Protein AF-0000000070118089 (afdb_homodimer)

Nearest PDB structures (foldseek):
  9b62-assembly1_E  TM=1.740E-01  e=6.555E-02  Homo sapiens
  3trs-assembly2_D  TM=2.592E-01  e=1.812E+00  Aspergillus niger var. macrosporus
  6cd2-assembly1_C  TM=2.100E-01  e=8.783E+00  Escherichia coli
  7lhg-assembly1_C  TM=1.945E-01  e=8.783E+00  Escherichia coli
  9b62-assembly1_E  TM=1.770E-01  e=8.200E-02  Homo sapiens

pLDDT: mean 79.78, std 29.36, range [21.12, 99.0]

Sequence (398 aa):
MSRTAKTAGALGALALISIGVPAGVSFAATDRHDPQPAGPPATTQEESFLGGEPMVPQALQPPAGTVLHAVLKARGVQIYRCRRGAWQPLEPAASLTGVTMSPVRKVTAVHFRGPSWISDQDGSTVQGTDPVTRPAREAGDLPPALFRAAGNRGRGLFGAVTHIQRIDARGGAAPATACGGDQPIAVPFRAVYRFFVTRMSRTAKTAGALGALALISIGVPAGVSFAATDRHDPQPAGPPATTQEESFLGGEPMVPQALQPPAGTVLHAVLKARGVQIYRCRRGAWQPLEPAASLTGVTMSPVRKVTAVHFRGPSWISDQDGSTVQGTDPVTRPAREAGDLPPALFRAAGNRGRGLFGAVTHIQRIDARGGAAPATACGGDQPIAVPFRAVYRFFVTR

Radius of gyration: 41.34 Å; Cα contacts (8 Å, |Δi|>4): 884; chains: 2; bounding box: 122×122×137 Å

Secondary structure (DSSP, 8-state):
---------------------------------------S----HHHHHT-S-----GGGSPPTTEEEEEEEEEEEEEEEEEETTEEEEEEEEEEEEEEESSS--EEEEEEETTTEEEETTT--EEEEEEEEE---SSTTBPPPEEEEEEEEESSSTTTTEEEEEEEEEEEBPPPSS---SS--EEEEEEEEEEEEEE-/---------------------------------------S----HHHHHT-S-----GGGSPPTTEEEEEEEEEEEEEEEEEETTEEEEEEEEEEEEEEESSS--EEEEEEETTTEEEETTT--EEEEEEEEE---SSTTBPPPEEEEEEEEESSSTTTTEEEEEEEEEEEBPPPSS---SS--EEEEEEEEEEEEEE-

Organism: Actinoplanes teichomyceticus (NCBI:txid1867)

Foldseek 3Di:
DCPPPPVPDPPDPPPPPPPPPDDDPDDPDPPPPDPDPDPDPDPPCVVVVVPDPPPPDPQQDDDPQKDWFWKKKKWWWFKWWADPFFTDTDKTWIKIWTFTVVVTDTFIWIAMPLRKIATPPFGWIWGFDDKDFDDDPDQQWDTWIKTATDDTDDDPSCNQFGMKTKDDKDGHHTDPGTDDDGDMDIMIMMIMMITMGGD/DDDPDPPPCVDDPPCPPDDPPPPDPPDPDPPPPDPDPDPDPDPPCVVVVVPDPPPPDPQQDDDPQKDWFWKKKKWWWFKWWADPFFTDTDKTWIKIWTFTVVVTDIFIWIAMPLRKIATPPFGWIWGFDDKDFDDDPDQQWDTWIKTATDDTDDDPSCNQFGMKTKDDKDGHHTDPGTDDDGDMDIMIMMIMMITIGGD

Structure (mmCIF, N/CA/C/O backbone):
data_AF-0000000070118089-model_v1
#
loop_
_entity.id
_entity.type
_entity.pdbx_description
1 polymer 'Uncharacterized protein DUF3455'
#
loop_
_atom_site.group_PDB
_atom_site.id
_atom_site.type_symbol
_atom_site.label_atom_id
_atom_site.label_alt_id
_atom_site.label_comp_id
_atom_site.label_asym_id
_atom_site.label_entity_id
_atom_site.label_seq_id
_atom_site.pdbx_PDB_ins_code
_atom_site.Cartn_x
_atom_site.Cartn_y
_atom_site.Cartn_z
_atom_site.occupancy
_atom_site.B_iso_or_equiv
_atom_site.auth_seq_id
_atom_site.auth_comp_id
_atom_site.auth_asym_id
_atom_site.auth_atom_id
_atom_site.pdbx_PDB_model_num
ATOM 1 N N . MET A 1 1 ? -67.5 93.938 -16.75 1 25.02 1 MET A N 1
ATOM 2 C CA . MET A 1 1 ? -66.812 94.688 -17.781 1 25.02 1 MET A CA 1
ATOM 3 C C . MET A 1 1 ? -66.375 93.812 -18.953 1 25.02 1 MET A C 1
ATOM 5 O O . MET A 1 1 ? -66.312 92.625 -18.812 1 25.02 1 MET A O 1
ATOM 9 N N . SER A 1 2 ? -65.625 94.375 -19.875 1 26.7 2 SER A N 1
ATOM 10 C CA . SER A 1 2 ? -65.438 94.25 -21.312 1 26.7 2 SER A CA 1
ATOM 11 C C . SER A 1 2 ? -64.688 93 -21.688 1 26.7 2 SER A C 1
ATOM 13 O O . SER A 1 2 ? -63.562 92.75 -21.219 1 26.7 2 SER A O 1
ATOM 15 N N . ARG A 1 3 ? -65.438 91.875 -21.859 1 28.91 3 ARG A N 1
ATOM 16 C CA . ARG A 1 3 ? -65.188 90.438 -22.094 1 28.91 3 ARG A CA 1
ATOM 17 C C . ARG A 1 3 ? -64.5 90.25 -23.422 1 28.91 3 ARG A C 1
ATOM 19 O O . ARG A 1 3 ? -65.125 90.062 -24.469 1 28.91 3 ARG A O 1
ATOM 26 N N . THR A 1 4 ? -63.5 91.375 -23.609 1 27.98 4 THR A N 1
ATOM 27 C CA . THR A 1 4 ? -62.969 91.438 -24.969 1 27.98 4 THR A CA 1
ATOM 28 C C . THR A 1 4 ? -62.312 90.125 -25.344 1 27.98 4 THR A C 1
ATOM 30 O O . THR A 1 4 ? -61.469 89.625 -24.625 1 27.98 4 THR A O 1
ATOM 33 N N . ALA A 1 5 ? -63 89.375 -26.234 1 29.73 5 ALA A N 1
ATOM 34 C CA . ALA A 1 5 ? -62.938 88.062 -26.844 1 29.73 5 ALA A CA 1
ATOM 35 C C . ALA A 1 5 ? -61.656 87.938 -27.703 1 29.73 5 ALA A C 1
ATOM 37 O O . ALA A 1 5 ? -61.594 88.5 -28.797 1 29.73 5 ALA A O 1
ATOM 38 N N . LYS A 1 6 ? -60.406 88.312 -26.953 1 26.53 6 LYS A N 1
ATOM 39 C CA . LYS A 1 6 ? -59.25 88.562 -27.797 1 26.53 6 LYS A CA 1
ATOM 40 C C . LYS A 1 6 ? -58.906 87.312 -28.641 1 26.53 6 LYS A C 1
ATOM 42 O O . LYS A 1 6 ? -58.781 86.188 -28.094 1 26.53 6 LYS A O 1
ATOM 47 N N . THR A 1 7 ? -59.469 87.188 -29.859 1 28.5 7 THR A N 1
ATOM 48 C CA . THR A 1 7 ? -59.5 86.188 -30.875 1 28.5 7 THR A CA 1
ATOM 49 C C . THR A 1 7 ? -58.094 85.875 -31.359 1 28.5 7 THR A C 1
ATOM 51 O O . THR A 1 7 ? -57.5 86.625 -32.094 1 28.5 7 THR A O 1
ATOM 54 N N . ALA A 1 8 ? -57.094 85.75 -30.328 1 26.94 8 ALA A N 1
ATOM 55 C CA . ALA A 1 8 ? -55.688 85.812 -30.766 1 26.94 8 ALA A CA 1
ATOM 56 C C . ALA A 1 8 ? -55.438 84.75 -31.875 1 26.94 8 ALA A C 1
ATOM 58 O O . ALA A 1 8 ? -55.812 83.625 -31.766 1 26.94 8 ALA A O 1
ATOM 59 N N . GLY A 1 9 ? -55.25 85.25 -33.125 1 22.11 9 GLY A N 1
ATOM 60 C CA . GLY A 1 9 ? -55 84.75 -34.469 1 22.11 9 GLY A CA 1
ATOM 61 C C . GLY A 1 9 ? -53.844 83.812 -34.594 1 22.11 9 GLY A C 1
ATOM 62 O O . GLY A 1 9 ? -52.719 84.125 -34.188 1 22.11 9 GLY A O 1
ATOM 63 N N . ALA A 1 10 ? -54 82.438 -34.438 1 25.5 10 ALA A N 1
ATOM 64 C CA . ALA A 1 10 ? -53.125 81.25 -34.281 1 25.5 10 ALA A CA 1
ATOM 65 C C . ALA A 1 10 ? -52.344 81 -35.531 1 25.5 10 ALA A C 1
ATOM 67 O O . ALA A 1 10 ? -52.562 80.062 -36.25 1 25.5 10 ALA A O 1
ATOM 68 N N . LEU A 1 11 ? -51.875 82.188 -36.25 1 25.91 11 LEU A N 1
ATOM 69 C CA . LEU A 1 11 ? -51.469 81.812 -37.594 1 25.91 11 LEU A CA 1
ATOM 70 C C . LEU A 1 11 ? -50.344 80.75 -37.562 1 25.91 11 LEU A C 1
ATOM 72 O O . LEU A 1 11 ? -49.531 80.75 -36.625 1 25.91 11 LEU A O 1
ATOM 76 N N . GLY A 1 12 ? -50.375 79.625 -38.344 1 23.19 12 GLY A N 1
ATOM 77 C CA . GLY A 1 12 ? -49.844 78.312 -38.656 1 23.19 12 GLY A CA 1
ATOM 78 C C . GLY A 1 12 ? -48.469 78.312 -39.312 1 23.19 12 GLY A C 1
ATOM 79 O O . GLY A 1 12 ? -48.312 78.875 -40.375 1 23.19 12 GLY A O 1
ATOM 80 N N . ALA A 1 13 ? -47.375 78.625 -38.5 1 24.36 13 ALA A N 1
ATOM 81 C CA . ALA A 1 13 ? -46.031 78.875 -38.906 1 24.36 13 ALA A CA 1
ATOM 82 C C . ALA A 1 13 ? -45.438 77.75 -39.688 1 24.36 13 ALA A C 1
ATOM 84 O O . ALA A 1 13 ? -45.344 76.625 -39.156 1 24.36 13 ALA A O 1
ATOM 85 N N . LEU A 1 14 ? -45.719 77.562 -41 1 24.42 14 LEU A N 1
ATOM 86 C CA . LEU A 1 14 ? -45.312 76.438 -41.875 1 24.42 14 LEU A CA 1
ATOM 87 C C . LEU A 1 14 ? -43.781 76.312 -41.938 1 24.42 14 LEU A C 1
ATOM 89 O O . LEU A 1 14 ? -43.094 77.312 -42.312 1 24.42 14 LEU A O 1
ATOM 93 N N . ALA A 1 15 ? -43.156 75.562 -41.031 1 24.86 15 ALA A N 1
ATOM 94 C CA . ALA A 1 15 ? -41.75 75.438 -40.688 1 24.86 15 ALA A CA 1
ATOM 95 C C . ALA A 1 15 ? -41 74.812 -41.844 1 24.86 15 ALA A C 1
ATOM 97 O O . ALA A 1 15 ? -41.312 73.688 -42.281 1 24.86 15 ALA A O 1
ATOM 98 N N . LEU A 1 16 ? -40.594 75.562 -42.875 1 24.17 16 LEU A N 1
ATOM 99 C CA . LEU A 1 16 ? -39.938 75.125 -44.094 1 24.17 16 LEU A CA 1
ATOM 100 C C . LEU A 1 16 ? -38.625 74.375 -43.781 1 24.17 16 LEU A C 1
ATOM 102 O O . LEU A 1 16 ? -37.812 74.938 -43 1 24.17 16 LEU A O 1
ATOM 106 N N . ILE A 1 17 ? -38.562 73.125 -43.781 1 27.8 17 ILE A N 1
ATOM 107 C CA . ILE A 1 17 ? -37.594 72.062 -43.344 1 27.8 17 ILE A CA 1
ATOM 108 C C . ILE A 1 17 ? -36.375 72.125 -44.281 1 27.8 17 ILE A C 1
ATOM 110 O O . ILE A 1 17 ? -36.469 71.812 -45.469 1 27.8 17 ILE A O 1
ATOM 114 N N . SER A 1 18 ? -35.625 73.25 -44.344 1 24.75 18 SER A N 1
ATOM 115 C CA . SER A 1 18 ? -34.594 73.312 -45.406 1 24.75 18 SER A CA 1
ATOM 116 C C . SER A 1 18 ? -33.531 72.25 -45.156 1 24.75 18 SER A C 1
ATOM 118 O O . SER A 1 18 ? -33.188 72 -44 1 24.75 18 SER A O 1
ATOM 120 N N . ILE A 1 19 ? -33.375 71.25 -45.969 1 30.97 19 ILE A N 1
ATOM 121 C CA . ILE A 1 19 ? -32.625 70 -46.125 1 30.97 19 ILE A CA 1
ATOM 122 C C . ILE A 1 19 ? -31.125 70.375 -46.25 1 30.97 19 ILE A C 1
ATOM 124 O O . ILE A 1 19 ? -30.688 70.938 -47.25 1 30.97 19 ILE A O 1
ATOM 128 N N . GLY A 1 20 ? -30.531 71.125 -45.281 1 25.56 20 GLY A N 1
ATOM 129 C CA . GLY A 1 20 ? -29.188 71.562 -45.594 1 25.56 20 GLY A CA 1
ATOM 130 C C . GLY A 1 20 ? -28.172 70.438 -45.656 1 25.56 20 GLY A C 1
ATOM 131 O O . GLY A 1 20 ? -28.188 69.5 -44.812 1 25.56 20 GLY A O 1
ATOM 132 N N . VAL A 1 21 ? -27.688 70 -46.781 1 32.97 21 VAL A N 1
ATOM 133 C CA . VAL A 1 21 ? -26.797 68.938 -47.25 1 32.97 21 VAL A CA 1
ATOM 134 C C . VAL A 1 21 ? -25.438 69.062 -46.594 1 32.97 21 VAL A C 1
ATOM 136 O O . VAL A 1 21 ? -24.75 70.062 -46.719 1 32.97 21 VAL A O 1
ATOM 139 N N . PRO A 1 22 ? -25.203 68.5 -45.344 1 28.56 22 PRO A N 1
ATOM 140 C CA . PRO A 1 22 ? -24.016 68.688 -44.531 1 28.56 22 PRO A CA 1
ATOM 141 C C . PRO A 1 22 ? -22.734 68.188 -45.188 1 28.56 22 PRO A C 1
ATOM 143 O O . PRO A 1 22 ? -22.734 67.125 -45.812 1 28.56 22 PRO A O 1
ATOM 146 N N . ALA A 1 23 ? -21.891 69.062 -45.594 1 26.59 23 ALA A N 1
ATOM 147 C CA . ALA A 1 23 ? -20.672 68.938 -46.375 1 26.59 23 ALA A CA 1
ATOM 148 C C . ALA A 1 23 ? -19.656 68.062 -45.688 1 26.59 23 ALA A C 1
ATOM 150 O O . ALA A 1 23 ? -19.016 67.188 -46.312 1 26.59 23 ALA A O 1
ATOM 151 N N . GLY A 1 24 ? -19.078 68.312 -44.375 1 25.64 24 GLY A N 1
ATOM 152 C CA . GLY A 1 24 ? -17.641 68.438 -44.25 1 25.64 24 GLY A CA 1
ATOM 153 C C . GLY A 1 24 ? -16.953 67.188 -43.812 1 25.64 24 GLY A C 1
ATOM 154 O O . GLY A 1 24 ? -17.344 66.562 -42.844 1 25.64 24 GLY A O 1
ATOM 155 N N . VAL A 1 25 ? -16.312 66.312 -44.656 1 33.19 25 VAL A N 1
ATOM 156 C CA . VAL A 1 25 ? -15.695 65 -44.469 1 33.19 25 VAL A CA 1
ATOM 157 C C . VAL A 1 25 ? -14.461 65.125 -43.594 1 33.19 25 VAL A C 1
ATOM 159 O O . VAL A 1 25 ? -13.5 65.812 -43.938 1 33.19 25 VAL A O 1
ATOM 162 N N . SER A 1 26 ? -14.523 65.438 -42.281 1 29.75 26 SER A N 1
ATOM 163 C CA . SER A 1 26 ? -13.289 65.688 -41.562 1 29.75 26 SER A CA 1
ATOM 164 C C . SER A 1 26 ? -12.453 64.438 -41.406 1 29.75 26 SER A C 1
ATOM 166 O O . SER A 1 26 ? -13 63.375 -41.125 1 29.75 26 SER A O 1
ATOM 168 N N . PHE A 1 27 ? -11.203 64.438 -41.875 1 31.53 27 PHE A N 1
ATOM 169 C CA . PHE A 1 27 ? -10.125 63.438 -41.906 1 31.53 27 PHE A CA 1
ATOM 170 C C . PHE A 1 27 ? -9.727 63 -40.5 1 31.53 27 PHE A C 1
ATOM 172 O O . PHE A 1 27 ? -9.375 63.844 -39.656 1 31.53 27 PHE A O 1
ATOM 179 N N . ALA A 1 28 ? -10.188 61.844 -40.031 1 31.06 28 ALA A N 1
ATOM 180 C CA . ALA A 1 28 ? -10.055 61.219 -38.719 1 31.06 28 ALA A CA 1
ATOM 181 C C . ALA A 1 28 ? -8.586 60.906 -38.406 1 31.06 28 ALA A C 1
ATOM 183 O O . ALA A 1 28 ? -7.895 60.25 -39.188 1 31.06 28 ALA A O 1
ATOM 184 N N . ALA A 1 29 ? -7.91 61.812 -37.688 1 32.34 29 ALA A N 1
ATOM 185 C CA . ALA A 1 29 ? -6.543 61.688 -37.188 1 32.34 29 ALA A CA 1
ATOM 186 C C . ALA A 1 29 ? -6.344 60.375 -36.438 1 32.34 29 ALA A C 1
ATOM 188 O O . ALA A 1 29 ? -7.18 60 -35.625 1 32.34 29 ALA A O 1
ATOM 189 N N . THR A 1 30 ? -5.539 59.406 -36.938 1 34.09 30 THR A N 1
ATOM 190 C CA . THR A 1 30 ? -5.145 58.062 -36.531 1 34.09 30 THR A CA 1
ATOM 191 C C . THR A 1 30 ? -4.453 58.094 -35.156 1 34.09 30 THR A C 1
ATOM 193 O O . THR A 1 30 ? -3.367 58.688 -35.031 1 34.09 30 THR A O 1
ATOM 196 N N . ASP A 1 31 ? -5.168 58.25 -34.062 1 32.44 31 ASP A N 1
ATOM 197 C CA . ASP A 1 31 ? -4.555 58.25 -32.719 1 32.44 31 ASP A CA 1
ATOM 198 C C . ASP A 1 31 ? -3.748 56.969 -32.5 1 32.44 31 ASP A C 1
ATOM 200 O O . ASP A 1 31 ? -4.277 55.844 -32.656 1 32.44 31 ASP A O 1
ATOM 204 N N . ARG A 1 32 ? -2.428 56.938 -32.75 1 33 32 ARG A N 1
ATOM 205 C CA . ARG A 1 32 ? -1.435 55.906 -32.406 1 33 32 ARG A CA 1
ATOM 206 C C . ARG A 1 32 ? -1.557 55.469 -30.953 1 33 32 ARG A C 1
ATOM 208 O O . ARG A 1 32 ? -1.31 56.281 -30.047 1 33 32 ARG A O 1
ATOM 215 N N . HIS A 1 33 ? -2.504 54.562 -30.625 1 34.62 33 HIS A N 1
ATOM 216 C CA . HIS A 1 33 ? -2.668 53.969 -29.297 1 34.62 33 HIS A CA 1
ATOM 217 C C . HIS A 1 33 ? -1.358 53.375 -28.797 1 34.62 33 HIS A C 1
ATOM 219 O O . HIS A 1 33 ? -0.737 52.562 -29.469 1 34.62 33 HIS A O 1
ATOM 225 N N . ASP A 1 34 ? -0.599 54.094 -28.016 1 38.88 34 ASP A N 1
ATOM 226 C CA . ASP A 1 34 ? 0.624 53.656 -27.344 1 38.88 34 ASP A CA 1
ATOM 227 C C . ASP A 1 34 ? 0.432 52.281 -26.688 1 38.88 34 ASP A C 1
ATOM 229 O O . ASP A 1 34 ? -0.604 52.031 -26.078 1 38.88 34 ASP A O 1
ATOM 233 N N . PRO A 1 35 ? 1.213 51.25 -27.234 1 38.53 35 PRO A N 1
ATOM 234 C CA . PRO A 1 35 ? 1.039 49.875 -26.734 1 38.53 35 PRO A CA 1
ATOM 235 C C . PRO A 1 35 ? 1.081 49.812 -25.203 1 38.53 35 PRO A C 1
ATOM 237 O O . PRO A 1 35 ? 1.894 50.5 -24.578 1 38.53 35 PRO A O 1
ATOM 240 N N . GLN A 1 36 ? -0.031 49.562 -24.516 1 38.91 36 GLN A N 1
ATOM 241 C CA . GLN A 1 36 ? -0.107 49.375 -23.078 1 38.91 36 GLN A CA 1
ATOM 242 C C . GLN A 1 36 ? 0.992 48.438 -22.578 1 38.91 36 GLN A C 1
ATOM 244 O O . GLN A 1 36 ? 1.287 47.438 -23.203 1 38.91 36 GLN A O 1
ATOM 249 N N . PRO A 1 37 ? 1.892 48.906 -21.766 1 38.06 37 PRO A N 1
ATOM 250 C CA . PRO A 1 37 ? 2.979 48.031 -21.312 1 38.06 37 PRO A CA 1
ATOM 251 C C . PRO A 1 37 ? 2.492 46.656 -20.906 1 38.06 37 PRO A C 1
ATOM 253 O O . PRO A 1 37 ? 1.351 46.5 -20.469 1 38.06 37 PRO A O 1
ATOM 256 N N . ALA A 1 38 ? 3.141 45.688 -21.516 1 40.91 38 ALA A N 1
ATOM 257 C CA . ALA A 1 38 ? 2.906 44.25 -21.281 1 40.91 38 ALA A CA 1
ATOM 258 C C . ALA A 1 38 ? 2.721 43.969 -19.781 1 40.91 38 ALA A C 1
ATOM 260 O O . ALA A 1 38 ? 3.426 44.562 -18.953 1 40.91 38 ALA A O 1
ATOM 261 N N . GLY A 1 39 ? 1.479 43.781 -19.312 1 35.12 39 GLY A N 1
ATOM 262 C CA . GLY A 1 39 ? 1.189 43.438 -17.938 1 35.12 39 GLY A CA 1
ATOM 263 C C . GLY A 1 39 ? 2.244 42.531 -17.297 1 35.12 39 GLY A C 1
ATOM 264 O O . GLY A 1 39 ? 3.09 42 -18 1 35.12 39 GLY A O 1
ATOM 265 N N . PRO A 1 40 ? 2.479 42.75 -16.031 1 39.44 40 PRO A N 1
ATOM 266 C CA . PRO A 1 40 ? 3.531 41.969 -15.359 1 39.44 40 PRO A CA 1
ATOM 267 C C . PRO A 1 40 ? 3.506 40.5 -15.75 1 39.44 40 PRO A C 1
ATOM 269 O O . PRO A 1 40 ? 2.463 39.969 -16.156 1 39.44 40 PRO A O 1
ATOM 272 N N . PRO A 1 41 ? 4.68 40 -16.078 1 35.31 41 PRO A N 1
ATOM 273 C CA . PRO A 1 41 ? 4.77 38.594 -16.5 1 35.31 41 PRO A CA 1
ATOM 274 C C . PRO A 1 41 ? 3.889 37.688 -15.648 1 35.31 41 PRO A C 1
ATOM 276 O O . PRO A 1 41 ? 3.652 37.969 -14.477 1 35.31 41 PRO A O 1
ATOM 279 N N . ALA A 1 42 ? 2.988 36.969 -16.266 1 40.38 42 ALA A N 1
ATOM 280 C CA . ALA A 1 42 ? 2.125 35.938 -15.688 1 40.38 42 ALA A CA 1
ATOM 281 C C . ALA A 1 42 ? 2.891 35.062 -14.688 1 40.38 42 ALA A C 1
ATOM 283 O O . ALA A 1 42 ? 3.98 34.594 -14.984 1 40.38 42 ALA A O 1
ATOM 284 N N . THR A 1 43 ? 2.756 35.344 -13.406 1 40 43 THR A N 1
ATOM 285 C CA . THR A 1 43 ? 3.297 34.406 -12.406 1 40 43 THR A CA 1
ATOM 286 C C . THR A 1 43 ? 3.182 32.969 -12.891 1 40 43 THR A C 1
ATOM 288 O O . THR A 1 43 ? 2.098 32.5 -13.266 1 40 43 THR A O 1
ATOM 291 N N . THR A 1 44 ? 4.211 32.406 -13.391 1 36.38 44 THR A N 1
ATOM 292 C CA . THR A 1 44 ? 4.258 31.047 -13.906 1 36.38 44 THR A CA 1
ATOM 293 C C . THR A 1 44 ? 3.5 30.094 -12.977 1 36.38 44 THR A C 1
ATOM 295 O O . THR A 1 44 ? 3.512 30.266 -11.758 1 36.38 44 THR A O 1
ATOM 298 N N . GLN A 1 45 ? 2.643 29.156 -13.453 1 35.28 45 GLN A N 1
ATOM 299 C CA . GLN A 1 45 ? 1.902 28.094 -12.789 1 35.28 45 GLN A CA 1
ATOM 300 C C . GLN A 1 45 ? 2.766 27.391 -11.742 1 35.28 45 GLN A C 1
ATOM 302 O O . GLN A 1 45 ? 2.26 26.609 -10.93 1 35.28 45 GLN A O 1
ATOM 307 N N . GLU A 1 46 ? 4.105 27.328 -11.969 1 40.19 46 GLU A N 1
ATOM 308 C CA . GLU A 1 46 ? 4.988 26.75 -10.961 1 40.19 46 GLU A CA 1
ATOM 309 C C . GLU A 1 46 ? 4.84 27.484 -9.625 1 40.19 46 GLU A C 1
ATOM 311 O O . GLU A 1 46 ? 4.914 26.859 -8.562 1 40.19 46 GLU A O 1
ATOM 316 N N . GLU A 1 47 ? 4.734 28.781 -9.672 1 38.97 47 GLU A N 1
ATOM 317 C CA . GLU A 1 47 ? 4.543 29.547 -8.445 1 38.97 47 GLU A CA 1
ATOM 318 C C . GLU A 1 47 ? 3.219 29.203 -7.777 1 38.97 47 GLU A C 1
ATOM 320 O O . GLU A 1 47 ? 3.043 29.438 -6.582 1 38.97 47 GLU A O 1
ATOM 325 N N . SER A 1 48 ? 2.205 28.812 -8.609 1 40.06 48 SER A N 1
ATOM 326 C CA . SER A 1 48 ? 0.916 28.438 -8.031 1 40.06 48 SER A CA 1
ATOM 327 C C . SER A 1 48 ? 1.024 27.172 -7.207 1 40.06 48 SER A C 1
ATOM 329 O O . SER A 1 48 ? 0.111 26.828 -6.449 1 40.06 48 SER A O 1
ATOM 331 N N . PHE A 1 49 ? 1.766 26.172 -7.68 1 40.16 49 PHE A N 1
ATOM 332 C CA . PHE A 1 49 ? 2.02 25.031 -6.809 1 40.16 49 PHE A CA 1
ATOM 333 C C . PHE A 1 49 ? 2.729 25.484 -5.535 1 40.16 49 PHE A C 1
ATOM 335 O O . PHE A 1 49 ? 2.676 24.781 -4.516 1 40.16 49 PHE A O 1
ATOM 342 N N . LEU A 1 50 ? 3.674 26.422 -5.609 1 40.09 50 LEU A N 1
ATOM 343 C CA . LEU A 1 50 ? 4.199 27.141 -4.461 1 40.09 50 LEU A CA 1
ATOM 344 C C . LEU A 1 50 ? 3.139 28.062 -3.873 1 40.09 50 LEU A C 1
ATOM 346 O O . LEU A 1 50 ? 3.205 29.281 -4.055 1 40.09 50 LEU A O 1
ATOM 350 N N . GLY A 1 51 ? 1.818 27.891 -4.223 1 37.94 51 GLY A N 1
ATOM 351 C CA . GLY A 1 51 ? 0.775 28.719 -3.627 1 37.94 51 GLY A CA 1
ATOM 352 C C . GLY A 1 51 ? 1.218 29.406 -2.352 1 37.94 51 GLY A C 1
ATOM 353 O O . GLY A 1 51 ? 2.299 29.125 -1.829 1 37.94 51 GLY A O 1
ATOM 354 N N . GLY A 1 52 ? 0.66 30.516 -2.02 1 41.94 52 GLY A N 1
ATOM 355 C CA . GLY A 1 52 ? 0.856 31 -0.659 1 41.94 52 GLY A CA 1
ATOM 356 C C . GLY A 1 52 ? 1.061 29.875 0.342 1 41.94 52 GLY A C 1
ATOM 357 O O . GLY A 1 52 ? 0.729 28.719 0.063 1 41.94 52 GLY A O 1
ATOM 358 N N . GLU A 1 53 ? 2.119 29.75 1.075 1 45.38 53 GLU A N 1
ATOM 359 C CA . GLU A 1 53 ? 2.25 28.734 2.119 1 45.38 53 GLU A CA 1
ATOM 360 C C . GLU A 1 53 ? 0.883 28.266 2.602 1 45.38 53 GLU A C 1
ATOM 362 O O . GLU A 1 53 ? 0.073 29.062 3.076 1 45.38 53 GLU A O 1
ATOM 367 N N . PRO A 1 54 ? 0.13 27.344 1.855 1 51.69 54 PRO A N 1
ATOM 368 C CA . PRO A 1 54 ? -1.104 26.953 2.547 1 51.69 54 PRO A CA 1
ATOM 369 C C . PRO A 1 54 ? -1.037 27.203 4.055 1 51.69 54 PRO A C 1
ATOM 371 O O . PRO A 1 54 ? 0.043 27.141 4.645 1 51.69 54 PRO A O 1
ATOM 374 N N . MET A 1 55 ? -1.95 28 4.555 1 69.62 55 MET A N 1
ATOM 375 C CA . MET A 1 55 ? -2.072 28.344 5.969 1 69.62 55 MET A CA 1
ATOM 376 C C . MET A 1 55 ? -2.125 27.094 6.828 1 69.62 55 MET A C 1
ATOM 378 O O . MET A 1 55 ? -3.191 26.5 7.016 1 69.62 55 MET A O 1
ATOM 382 N N . VAL A 1 56 ? -1.007 26.25 6.766 1 88.19 56 VAL A N 1
ATOM 383 C CA . VAL A 1 56 ? -0.899 25.203 7.781 1 88.19 56 VAL A CA 1
ATOM 384 C C . VAL A 1 56 ? -0.944 25.828 9.172 1 88.19 56 VAL A C 1
ATOM 386 O O . VAL A 1 56 ? -0.144 26.719 9.484 1 88.19 56 VAL A O 1
ATOM 389 N N . PRO A 1 57 ? -1.936 25.438 9.898 1 91.25 57 PRO A N 1
ATOM 390 C CA . PRO A 1 57 ? -1.961 25.953 11.273 1 91.25 57 PRO A CA 1
ATOM 391 C C . PRO A 1 57 ? -0.604 25.844 11.969 1 91.25 57 PRO A C 1
ATOM 393 O O . PRO A 1 57 ? 0.135 24.875 11.734 1 91.25 57 PRO A O 1
ATOM 396 N N . GLN A 1 58 ? -0.296 26.734 12.852 1 92.31 58 GLN A N 1
ATOM 397 C 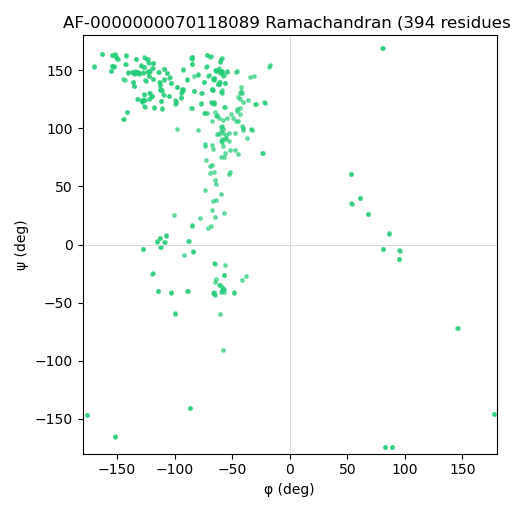CA . GLN A 1 58 ? 0.986 26.797 13.547 1 92.31 58 GLN A CA 1
ATOM 398 C C . GLN A 1 58 ? 1.274 25.484 14.289 1 92.31 58 GLN A C 1
ATOM 400 O O . GLN A 1 58 ? 2.414 25.016 14.305 1 92.31 58 GLN A O 1
ATOM 405 N N . ALA A 1 59 ? 0.206 24.891 14.883 1 94.56 59 ALA A N 1
ATOM 406 C CA . ALA A 1 59 ? 0.353 23.672 15.688 1 94.56 59 ALA A CA 1
ATOM 407 C C . ALA A 1 59 ? 0.814 22.5 14.828 1 94.56 59 ALA A C 1
ATOM 409 O O . ALA A 1 59 ? 1.281 21.484 15.352 1 94.56 59 ALA A O 1
ATOM 410 N N . LEU A 1 60 ? 0.664 22.656 13.484 1 97.88 60 LEU A N 1
ATOM 411 C CA . LEU A 1 60 ? 0.987 21.547 12.586 1 97.88 60 LEU A CA 1
ATOM 412 C C . LEU A 1 60 ? 2.283 21.828 11.836 1 97.88 60 LEU A C 1
ATOM 414 O O . LEU A 1 60 ? 2.627 21.094 10.898 1 97.88 60 LEU A O 1
ATOM 418 N N . GLN A 1 61 ? 2.91 22.891 12.234 1 96.5 61 GLN A N 1
ATOM 419 C CA . GLN A 1 61 ? 4.227 23.141 11.656 1 96.5 61 GLN A CA 1
ATOM 420 C C . GLN A 1 61 ? 5.285 22.234 12.273 1 96.5 61 GLN A C 1
ATOM 422 O O . GLN A 1 61 ? 5.352 22.094 13.492 1 96.5 61 GLN A O 1
ATOM 427 N N . PRO A 1 62 ? 6.051 21.609 11.383 1 97.38 62 PRO A N 1
ATOM 428 C CA . PRO A 1 62 ? 7.152 20.844 11.977 1 97.38 62 PRO A CA 1
ATOM 429 C C . PRO A 1 62 ? 8.109 21.719 12.781 1 97.38 62 PRO A C 1
ATOM 431 O O . PRO A 1 62 ? 8.148 22.938 12.594 1 97.38 62 PRO A O 1
ATOM 434 N N . PRO A 1 63 ? 8.852 21.109 13.719 1 96.5 63 PRO A N 1
ATOM 435 C CA . PRO A 1 63 ? 9.781 21.891 14.539 1 96.5 63 PRO A CA 1
ATOM 436 C C . PRO A 1 63 ? 10.836 22.609 13.703 1 96.5 63 PRO A C 1
ATOM 438 O O . PRO A 1 63 ? 11.117 22.203 12.57 1 96.5 63 PRO A O 1
ATOM 441 N N . ALA A 1 64 ? 11.391 23.594 14.305 1 96.06 64 ALA A N 1
ATOM 442 C CA . ALA A 1 64 ? 12.492 24.297 13.672 1 96.06 64 ALA A CA 1
ATOM 443 C C . ALA A 1 64 ? 13.641 23.359 13.328 1 96.06 64 ALA A C 1
ATOM 445 O O . ALA A 1 64 ? 13.906 22.406 14.062 1 96.06 64 ALA A O 1
ATOM 446 N N . GLY A 1 65 ? 14.32 23.609 12.242 1 97.31 65 GLY A N 1
ATOM 447 C CA . GLY A 1 65 ? 15.445 22.797 11.828 1 97.31 65 GLY A CA 1
ATOM 448 C C . GLY A 1 65 ? 15.07 21.703 10.844 1 97.31 65 GLY A C 1
ATOM 449 O O . GLY A 1 65 ? 15.93 20.984 10.336 1 97.31 65 GLY A O 1
ATOM 450 N N . THR A 1 66 ? 13.766 21.594 10.602 1 97.88 66 THR A N 1
ATOM 451 C CA . THR A 1 66 ? 13.336 20.641 9.594 1 97.88 66 THR A CA 1
ATOM 452 C C . THR A 1 66 ? 13.219 21.312 8.227 1 97.88 66 THR A C 1
ATOM 454 O O . THR A 1 66 ? 12.992 22.531 8.141 1 97.88 66 THR A O 1
ATOM 457 N N . VAL A 1 67 ? 13.43 20.5 7.203 1 97.94 67 VAL A N 1
ATOM 458 C CA . VAL A 1 67 ? 13.266 21 5.84 1 97.94 67 VAL A CA 1
ATOM 459 C C . VAL A 1 67 ? 12.328 20.078 5.066 1 97.94 67 VAL A C 1
ATOM 461 O O . VAL A 1 67 ? 12.312 18.859 5.293 1 97.94 67 VAL A O 1
ATOM 464 N N . LEU A 1 68 ? 11.578 20.656 4.137 1 98.31 68 LEU A N 1
ATOM 465 C CA . LEU A 1 68 ? 10.695 19.891 3.256 1 98.31 68 LEU A CA 1
ATOM 466 C C . LEU A 1 68 ? 11.508 19.016 2.316 1 98.31 68 LEU A C 1
ATOM 468 O O . LEU A 1 68 ? 12.32 19.5 1.533 1 98.31 68 LEU A O 1
ATOM 472 N N . HIS A 1 69 ? 11.25 17.75 2.383 1 98.75 69 HIS A N 1
ATOM 473 C CA . HIS A 1 69 ? 12.008 16.75 1.638 1 98.75 69 HIS A CA 1
ATOM 474 C C . HIS A 1 69 ? 11.234 16.266 0.413 1 98.75 69 HIS A C 1
ATOM 476 O O . HIS A 1 69 ? 11.82 16.094 -0.661 1 98.75 69 HIS A O 1
ATOM 482 N N . ALA A 1 70 ? 9.938 16.062 0.574 1 98.94 70 ALA A N 1
ATOM 483 C CA . ALA A 1 70 ? 9.094 15.555 -0.5 1 98.94 70 ALA A CA 1
ATOM 484 C C . ALA A 1 70 ? 7.641 15.961 -0.295 1 98.94 70 ALA A 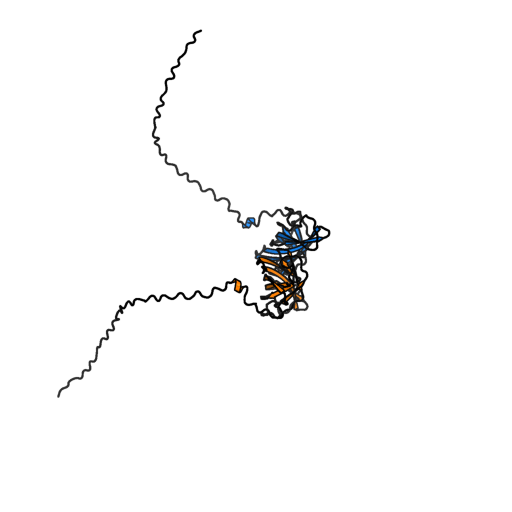C 1
ATOM 486 O O . ALA A 1 70 ? 7.199 16.172 0.839 1 98.94 70 ALA A O 1
ATOM 487 N N . VAL A 1 71 ? 6.887 16.141 -1.375 1 98.88 71 VAL A N 1
ATOM 488 C CA . VAL A 1 71 ? 5.449 16.391 -1.398 1 98.88 71 VAL A CA 1
ATOM 489 C C . VAL A 1 71 ? 4.758 15.375 -2.303 1 98.88 71 VAL A C 1
ATOM 491 O O . VAL A 1 71 ? 5.09 15.258 -3.486 1 98.88 71 VAL A O 1
ATOM 494 N N . LEU A 1 72 ? 3.85 14.57 -1.727 1 98.94 72 LEU A N 1
ATOM 495 C CA . LEU A 1 72 ? 3.119 13.562 -2.494 1 98.94 72 LEU A CA 1
ATOM 496 C C . LEU A 1 72 ? 1.613 13.742 -2.326 1 98.94 72 LEU A C 1
ATOM 498 O O . LEU A 1 72 ? 1.139 14.039 -1.227 1 98.94 72 LEU A O 1
ATOM 502 N N . LYS A 1 73 ? 0.902 13.547 -3.41 1 98.94 73 LYS A N 1
ATOM 503 C CA . LYS A 1 73 ? -0.557 13.492 -3.391 1 98.94 73 LYS A CA 1
ATOM 504 C C . LYS A 1 73 ? -1.052 12.055 -3.26 1 98.94 73 LYS A C 1
ATOM 506 O O . LYS A 1 73 ? -0.58 11.164 -3.967 1 98.94 73 LYS A O 1
ATOM 511 N N . ALA A 1 74 ? -1.935 11.906 -2.35 1 98.94 74 ALA A N 1
ATOM 512 C CA . ALA A 1 74 ? -2.516 10.586 -2.115 1 98.94 74 ALA A CA 1
ATOM 513 C C . ALA A 1 74 ? -3.932 10.5 -2.678 1 98.94 74 ALA A C 1
ATOM 515 O O . ALA A 1 74 ? -4.691 11.469 -2.617 1 98.94 74 ALA A O 1
ATOM 516 N N . ARG A 1 75 ? -4.254 9.367 -3.193 1 98.94 75 ARG A N 1
ATOM 517 C CA . ARG A 1 75 ? -5.617 8.969 -3.533 1 98.94 75 ARG A CA 1
ATOM 518 C C . ARG A 1 75 ? -5.93 7.574 -3.002 1 98.94 75 ARG A C 1
ATOM 520 O O . ARG A 1 75 ? -5.195 6.625 -3.268 1 98.94 75 ARG A O 1
ATOM 527 N N . GLY A 1 76 ? -7.012 7.473 -2.225 1 98.94 76 GLY A N 1
ATOM 528 C CA . GLY A 1 76 ? -7.402 6.18 -1.683 1 98.94 76 GLY A CA 1
ATOM 529 C C . GLY A 1 76 ? -8.609 6.254 -0.767 1 98.94 76 GLY A C 1
ATOM 530 O O . GLY A 1 76 ? -9.555 6.988 -1.044 1 98.94 76 GLY A O 1
ATOM 531 N N . VAL A 1 77 ? -8.547 5.367 0.255 1 99 77 VAL A N 1
ATOM 532 C CA . VAL A 1 77 ? -9.672 5.289 1.187 1 99 77 VAL A CA 1
ATOM 533 C C . VAL A 1 77 ? -9.148 5.289 2.621 1 99 77 VAL A C 1
ATOM 535 O O . VAL A 1 77 ? -8.031 4.836 2.883 1 99 77 VAL A O 1
ATOM 538 N N . GLN A 1 78 ? -9.922 5.848 3.455 1 98.94 78 GLN A N 1
ATOM 539 C CA . GLN A 1 78 ? -9.828 5.602 4.891 1 98.94 78 GLN A CA 1
ATOM 540 C C . GLN A 1 78 ? -10.875 4.582 5.344 1 98.94 78 GLN A C 1
ATOM 542 O O . GLN A 1 78 ? -12.07 4.785 5.141 1 98.94 78 GLN A O 1
ATOM 547 N N . ILE A 1 79 ? -10.352 3.473 5.945 1 98.88 79 ILE A N 1
ATOM 548 C CA . ILE A 1 79 ? -11.227 2.373 6.34 1 98.88 79 ILE A CA 1
ATOM 549 C C . ILE A 1 79 ? -11.555 2.484 7.828 1 98.88 79 ILE A C 1
ATOM 551 O O . ILE A 1 79 ? -10.672 2.781 8.641 1 98.88 79 ILE A O 1
ATOM 555 N N . TYR A 1 80 ? -12.844 2.285 8.141 1 98.62 80 TYR A N 1
ATOM 556 C CA . TYR A 1 80 ? -13.336 2.361 9.508 1 98.62 80 TYR A CA 1
ATOM 557 C C . TYR A 1 80 ? -14.039 1.067 9.9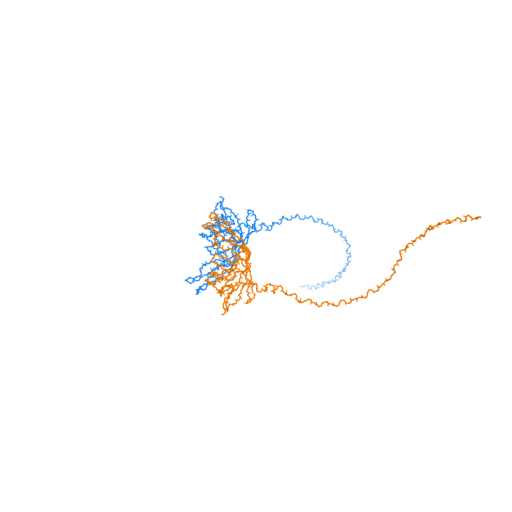14 1 98.62 80 TYR A C 1
ATOM 559 O O . TYR A 1 80 ? -14.641 0.395 9.07 1 98.62 80 TYR A O 1
ATOM 567 N N . ARG A 1 81 ? -13.961 0.738 11.148 1 97.81 81 ARG A N 1
ATOM 568 C CA . ARG A 1 81 ? -14.75 -0.341 11.734 1 97.81 81 ARG A CA 1
ATOM 569 C C . ARG A 1 81 ? -15.656 0.184 12.844 1 97.81 81 ARG A C 1
ATOM 571 O O . ARG A 1 81 ? -15.312 1.152 13.523 1 97.81 81 ARG A O 1
ATOM 578 N N . CYS A 1 82 ? -16.781 -0.503 13.047 1 98.06 82 CYS A N 1
ATOM 579 C CA . CYS A 1 82 ? -17.719 -0.109 14.094 1 98.06 82 CYS A CA 1
ATOM 580 C C . CYS A 1 82 ? -17.312 -0.715 15.438 1 98.06 82 CYS A C 1
ATOM 582 O O . CYS A 1 82 ? -17.188 -1.935 15.555 1 98.06 82 CYS A O 1
ATOM 584 N N . ARG A 1 83 ? -17.016 0.098 16.344 1 96.5 83 ARG A N 1
ATOM 585 C CA . ARG A 1 83 ? -16.766 -0.305 17.734 1 96.5 83 ARG A CA 1
ATOM 586 C C . ARG A 1 83 ? -17.609 0.525 18.703 1 96.5 83 ARG A C 1
ATOM 588 O O . ARG A 1 83 ? -17.547 1.757 18.688 1 96.5 83 ARG A O 1
ATOM 595 N N . ARG A 1 84 ? -18.438 -0.199 19.531 1 95.69 84 ARG A N 1
ATOM 596 C CA . ARG A 1 84 ? -19.266 0.455 20.531 1 95.69 84 ARG A CA 1
ATOM 597 C C . ARG A 1 84 ? -20.141 1.539 19.906 1 95.69 84 ARG A C 1
ATOM 599 O O . ARG A 1 84 ? -20.203 2.664 20.406 1 95.69 84 ARG A O 1
ATOM 606 N N . GLY A 1 85 ? -20.547 1.306 18.781 1 96.06 85 GLY A N 1
ATOM 607 C CA . GLY A 1 85 ? -21.547 2.146 18.125 1 96.06 85 GLY A CA 1
ATOM 608 C C . GLY A 1 85 ? -20.938 3.334 17.406 1 96.06 85 GLY A C 1
ATOM 609 O O . GLY A 1 85 ? -21.672 4.207 16.922 1 96.06 85 GLY A O 1
ATOM 610 N N . ALA A 1 86 ? -19.625 3.35 17.297 1 96.38 86 ALA A N 1
ATOM 611 C CA . ALA A 1 86 ? -18.969 4.457 16.609 1 96.38 86 ALA A CA 1
ATOM 612 C C . ALA A 1 86 ? -17.922 3.945 15.617 1 96.38 86 ALA A C 1
ATOM 614 O O . ALA A 1 86 ? -17.297 2.918 15.844 1 96.38 86 ALA A O 1
ATOM 615 N N . TRP A 1 87 ? -17.781 4.707 14.57 1 97.62 87 TRP A N 1
ATOM 616 C CA . TRP A 1 87 ? -16.766 4.371 13.57 1 97.62 87 TRP A CA 1
ATOM 617 C C . TRP A 1 87 ? -15.383 4.758 14.062 1 97.62 87 TRP A C 1
ATOM 619 O O . TRP A 1 87 ? -15.117 5.934 14.328 1 97.62 87 TRP A O 1
ATOM 629 N N . GLN A 1 88 ? -14.523 3.762 14.125 1 97.56 88 GLN A N 1
ATOM 630 C CA . GLN A 1 88 ? -13.125 3.967 14.508 1 97.56 88 GLN A CA 1
ATOM 631 C C . GLN A 1 88 ? -12.188 3.68 13.344 1 97.56 88 GLN A C 1
ATOM 633 O O . GLN A 1 88 ? -12.398 2.73 12.586 1 97.56 88 GLN A O 1
ATOM 638 N N . PRO A 1 89 ? -11.156 4.531 13.227 1 98.06 89 PRO A N 1
ATOM 639 C CA . PRO A 1 89 ? -10.219 4.27 12.133 1 98.06 89 PRO A CA 1
ATOM 640 C C . PRO A 1 89 ? -9.57 2.891 12.234 1 98.06 89 PRO A C 1
ATOM 642 O O . PRO A 1 89 ? -9.102 2.498 13.305 1 98.06 89 PRO A O 1
ATOM 645 N N . LEU A 1 90 ? -9.586 2.178 11.164 1 98.31 90 LEU A N 1
ATOM 646 C CA . LEU A 1 90 ? -8.906 0.892 11.062 1 98.31 90 LEU A CA 1
ATOM 647 C C . LEU A 1 90 ? -7.57 1.043 10.344 1 98.31 90 LEU A C 1
ATOM 649 O O . LEU A 1 90 ? -6.516 0.772 10.922 1 98.31 90 LEU A O 1
ATOM 653 N N . GLU A 1 91 ? -7.602 1.511 9.109 1 98.62 91 GLU A N 1
ATOM 654 C CA . GLU A 1 91 ? -6.379 1.729 8.344 1 98.62 91 GLU A CA 1
ATOM 655 C C . GLU A 1 91 ? -6.664 2.498 7.055 1 98.62 91 GLU A C 1
ATOM 657 O O . GLU A 1 91 ? -7.773 2.434 6.523 1 98.62 91 GLU A O 1
ATOM 662 N N . PRO A 1 92 ? -5.684 3.221 6.57 1 98.94 92 PRO A N 1
ATOM 663 C CA . PRO A 1 92 ? -5.773 3.77 5.215 1 98.94 92 PRO A CA 1
ATOM 664 C C . PRO A 1 92 ? -5.324 2.773 4.148 1 98.94 92 PRO A C 1
ATOM 666 O O . PRO A 1 92 ? -4.676 1.772 4.465 1 98.94 92 PRO A O 1
ATOM 669 N N . ALA A 1 93 ? -5.668 2.943 2.943 1 98.94 93 ALA A N 1
ATOM 670 C CA . ALA A 1 93 ? -5.102 2.35 1.735 1 98.94 93 ALA A CA 1
ATOM 671 C C . ALA A 1 93 ? -5.051 3.365 0.597 1 98.94 93 ALA A C 1
ATOM 673 O O . ALA A 1 93 ? -6.09 3.82 0.117 1 98.94 93 ALA A O 1
ATOM 674 N N . ALA A 1 94 ? -3.842 3.715 0.185 1 99 94 ALA A N 1
ATOM 675 C CA . ALA A 1 94 ? -3.736 4.773 -0.818 1 99 94 ALA A CA 1
ATOM 676 C C . ALA A 1 94 ? -2.451 4.633 -1.627 1 99 94 ALA A C 1
ATOM 678 O O . ALA A 1 94 ? -1.477 4.039 -1.159 1 99 94 ALA A O 1
ATOM 679 N N . SER A 1 95 ? -2.488 5.133 -2.818 1 98.94 95 SER A N 1
ATOM 680 C CA . SER A 1 95 ? -1.313 5.363 -3.652 1 98.94 95 SER A CA 1
ATOM 681 C C . SER A 1 95 ? -0.923 6.836 -3.666 1 98.94 95 SER A C 1
ATOM 683 O O . SER A 1 95 ? -1.789 7.711 -3.711 1 98.94 95 SER A O 1
ATOM 685 N N . LEU A 1 96 ? 0.372 7.047 -3.6 1 98.94 96 LEU A N 1
ATOM 686 C CA . LEU A 1 96 ? 0.871 8.414 -3.605 1 98.94 96 LEU A CA 1
ATOM 687 C C . LEU A 1 96 ? 1.77 8.664 -4.812 1 98.94 96 LEU A C 1
ATOM 689 O O . LEU A 1 96 ? 2.555 7.793 -5.195 1 98.94 96 LEU A O 1
ATOM 693 N N . THR A 1 97 ? 1.678 9.836 -5.371 1 98.94 97 THR A N 1
ATOM 694 C CA . THR A 1 97 ? 2.566 10.328 -6.418 1 98.94 97 THR A CA 1
ATOM 695 C C . THR A 1 97 ? 2.998 11.766 -6.137 1 98.94 97 THR A C 1
ATOM 697 O O . THR A 1 97 ? 2.195 12.578 -5.676 1 98.94 97 THR A O 1
ATOM 700 N N . GLY A 1 98 ? 4.289 12.023 -6.336 1 98.88 98 GLY A N 1
ATOM 701 C CA . GLY A 1 98 ? 4.781 13.383 -6.129 1 98.88 98 GLY A CA 1
ATOM 702 C C . GLY A 1 98 ? 6.246 13.539 -6.484 1 98.88 98 GLY A C 1
ATOM 703 O O . GLY A 1 98 ? 6.727 12.953 -7.453 1 98.88 98 GLY A O 1
ATOM 704 N N . VAL A 1 99 ? 6.863 14.445 -5.691 1 98.88 99 VAL A N 1
ATOM 705 C CA . VAL A 1 99 ? 8.25 14.758 -6.043 1 98.88 99 VAL A CA 1
ATOM 706 C C . VAL A 1 99 ? 9.07 14.953 -4.77 1 98.88 99 VAL A C 1
ATOM 708 O O . VAL A 1 99 ? 8.523 15.312 -3.721 1 98.88 99 VAL A O 1
ATOM 711 N N . THR A 1 100 ? 10.367 14.734 -4.922 1 98.75 100 THR A N 1
ATOM 712 C CA . THR A 1 100 ? 11.328 15.242 -3.947 1 98.75 100 THR A CA 1
ATOM 713 C C . THR A 1 100 ? 11.719 16.688 -4.266 1 98.75 100 THR A C 1
ATOM 715 O O . THR A 1 100 ? 11.555 17.141 -5.398 1 98.75 100 THR A O 1
ATOM 718 N N . MET A 1 101 ? 12.234 17.344 -3.275 1 97.94 101 MET A N 1
ATOM 719 C CA . MET A 1 101 ? 12.523 18.766 -3.455 1 97.94 101 MET A CA 1
ATOM 720 C C . MET A 1 101 ? 13.938 18.953 -3.994 1 97.94 101 MET A C 1
ATOM 722 O O . MET A 1 101 ? 14.188 19.875 -4.773 1 97.94 101 MET A O 1
ATOM 726 N N . SER A 1 102 ? 14.945 18.156 -3.508 1 94.81 102 SER A N 1
ATOM 727 C CA . SER A 1 102 ? 16.344 18.344 -3.895 1 94.81 102 SER A CA 1
ATOM 728 C C . SER A 1 102 ? 17.078 17.016 -4.008 1 94.81 102 SER A C 1
ATOM 730 O O . SER A 1 102 ? 17.422 16.406 -2.996 1 94.81 102 SER A O 1
ATOM 732 N N . PRO A 1 103 ? 17.406 16.562 -5.195 1 96.88 103 PRO A N 1
ATOM 733 C CA . PRO A 1 103 ? 16.922 17.062 -6.484 1 96.88 103 PRO A CA 1
ATOM 734 C C . PRO A 1 103 ? 15.438 16.766 -6.711 1 96.88 103 PRO A C 1
ATOM 736 O O . PRO A 1 103 ? 14.867 15.883 -6.059 1 96.88 103 PRO A O 1
ATOM 739 N N . VAL A 1 104 ? 14.836 17.453 -7.629 1 98.25 104 VAL A N 1
ATOM 740 C CA . VAL A 1 104 ? 13.438 17.203 -7.98 1 98.25 104 VAL A CA 1
ATOM 741 C C . VAL A 1 104 ? 13.344 15.898 -8.773 1 98.25 104 VAL A C 1
ATOM 743 O O . VAL A 1 104 ? 13.898 15.789 -9.875 1 98.25 104 VAL A O 1
ATOM 746 N N . ARG A 1 105 ? 12.734 14.953 -8.18 1 98.38 105 ARG A N 1
ATOM 747 C CA . ARG A 1 105 ? 12.5 13.656 -8.812 1 98.38 105 ARG A CA 1
ATOM 748 C C . ARG A 1 105 ? 11.078 13.172 -8.562 1 98.38 105 ARG A C 1
ATOM 750 O O . ARG A 1 105 ? 10.539 13.352 -7.465 1 98.38 105 ARG A O 1
ATOM 757 N N . LYS A 1 106 ? 10.547 12.578 -9.672 1 98.81 106 LYS A N 1
ATOM 758 C CA . LYS A 1 106 ? 9.234 11.953 -9.5 1 98.81 106 LYS A CA 1
ATOM 759 C C . LYS A 1 106 ? 9.328 10.742 -8.578 1 98.81 106 LYS A C 1
ATOM 761 O O . LYS A 1 106 ? 10.219 9.906 -8.727 1 98.81 106 LYS A O 1
ATOM 766 N N . VAL A 1 107 ? 8.422 10.656 -7.625 1 98.88 107 VAL A N 1
ATOM 767 C CA . VAL A 1 107 ? 8.414 9.547 -6.68 1 98.88 107 VAL A CA 1
ATOM 768 C C . VAL A 1 107 ? 6.984 9.055 -6.469 1 98.88 107 VAL A C 1
ATOM 770 O O . VAL A 1 107 ? 6.031 9.82 -6.633 1 98.88 107 VAL A O 1
ATOM 773 N N . THR A 1 108 ? 6.844 7.695 -6.188 1 98.94 108 THR A N 1
ATOM 774 C CA . THR A 1 108 ? 5.586 7.047 -5.848 1 98.94 108 THR A CA 1
ATOM 775 C C . THR A 1 108 ? 5.73 6.215 -4.574 1 98.94 108 THR A C 1
ATOM 777 O O . THR A 1 108 ? 6.836 5.797 -4.223 1 98.94 108 THR A O 1
ATOM 780 N N . ALA A 1 109 ? 4.602 6.039 -3.914 1 98.94 109 ALA A N 1
ATOM 781 C CA . ALA A 1 109 ? 4.582 5.285 -2.662 1 98.94 109 ALA A CA 1
ATOM 782 C C . ALA A 1 109 ? 3.201 4.68 -2.408 1 98.94 109 ALA A C 1
ATOM 784 O O . ALA A 1 109 ? 2.225 5.051 -3.062 1 98.94 109 ALA A O 1
ATOM 785 N N . VAL A 1 110 ? 3.182 3.707 -1.506 1 98.94 110 VAL A N 1
ATOM 786 C CA . VAL A 1 110 ? 1.919 3.164 -1.019 1 98.94 110 VAL A CA 1
ATOM 787 C C . VAL A 1 110 ? 1.753 3.49 0.464 1 98.94 110 VAL A C 1
ATOM 789 O O . VAL A 1 110 ? 2.74 3.633 1.188 1 98.94 110 VAL A O 1
ATOM 792 N N . HIS A 1 111 ? 0.514 3.678 0.909 1 98.94 111 HIS A N 1
ATOM 793 C CA . HIS A 1 111 ? 0.116 4.086 2.252 1 98.94 111 HIS A CA 1
ATOM 794 C C . HIS A 1 111 ? -0.894 3.113 2.848 1 98.94 111 HIS A C 1
ATOM 796 O O . HIS A 1 111 ? -1.887 2.77 2.203 1 98.94 111 HIS A O 1
ATOM 802 N N . PHE A 1 112 ? -0.573 2.557 4.039 1 98.81 112 PHE A N 1
ATOM 803 C CA . PHE A 1 112 ? -1.373 1.519 4.676 1 98.81 112 PHE A CA 1
ATOM 804 C C . PHE A 1 112 ? -1.221 1.572 6.191 1 98.81 112 PHE A C 1
ATOM 806 O O . PHE A 1 112 ? -0.763 2.578 6.742 1 98.81 112 PHE A O 1
ATOM 813 N N . ARG A 1 113 ? -1.647 0.508 6.848 1 98.38 113 ARG A N 1
ATOM 814 C CA . ARG A 1 113 ? -1.721 0.469 8.305 1 98.38 113 ARG A CA 1
ATOM 815 C C . ARG A 1 113 ? -0.375 0.821 8.93 1 98.38 113 ARG A C 1
ATOM 817 O O . ARG A 1 113 ? 0.675 0.427 8.422 1 98.38 113 ARG A O 1
ATOM 824 N N . GLY A 1 114 ? -0.554 1.403 10.062 1 96.5 114 GLY A N 1
ATOM 825 C CA . GLY A 1 114 ? 0.556 1.985 10.805 1 96.5 114 GLY A CA 1
ATOM 826 C C . GLY A 1 114 ? 0.172 3.238 11.57 1 96.5 114 GLY A C 1
ATOM 827 O O . GLY A 1 114 ? -0.275 3.158 12.711 1 96.5 114 GLY A O 1
ATOM 828 N N . PRO A 1 115 ? -0.065 4.426 10.766 1 98.44 115 PRO A N 1
ATOM 829 C CA . PRO A 1 115 ? 0.059 4.52 9.312 1 98.44 115 PRO A CA 1
ATOM 830 C C . PRO A 1 115 ? 1.509 4.457 8.836 1 98.44 115 PRO A C 1
ATOM 832 O O . PRO A 1 115 ? 2.414 4.914 9.539 1 98.44 115 PRO A O 1
ATOM 835 N N . SER A 1 116 ? 1.694 3.844 7.688 1 98.94 116 SER A N 1
ATOM 836 C CA . SER A 1 116 ? 3.008 3.643 7.082 1 98.94 116 SER A CA 1
ATOM 837 C C . SER A 1 116 ? 3.014 4.066 5.621 1 98.94 116 SER A C 1
ATOM 839 O O . SER A 1 116 ? 1.979 4.02 4.949 1 98.94 116 SER A O 1
ATOM 841 N N . TRP A 1 117 ? 4.117 4.539 5.223 1 99 117 TRP A N 1
ATOM 842 C CA . TRP A 1 117 ? 4.414 4.824 3.824 1 99 117 TRP A CA 1
ATOM 843 C C . TRP A 1 117 ? 5.645 4.051 3.361 1 99 117 TRP A C 1
ATOM 845 O O . TRP A 1 117 ? 6.676 4.059 4.035 1 99 117 TRP A O 1
ATOM 855 N N . ILE A 1 118 ? 5.555 3.373 2.234 1 99 118 ILE A N 1
ATOM 856 C CA . ILE A 1 118 ? 6.684 2.678 1.628 1 99 118 ILE A CA 1
ATOM 857 C C . ILE A 1 118 ? 6.852 3.129 0.179 1 99 118 ILE A C 1
ATOM 859 O O . ILE A 1 118 ? 5.875 3.197 -0.573 1 99 118 ILE A O 1
ATOM 863 N N . SER A 1 119 ? 8.07 3.516 -0.139 1 98.94 119 SER A N 1
ATOM 864 C CA . SER A 1 119 ? 8.391 3.764 -1.541 1 98.94 119 SER A CA 1
ATOM 865 C C . SER A 1 119 ? 8.32 2.479 -2.359 1 98.94 119 SER A C 1
ATOM 867 O O . SER A 1 119 ? 9.047 1.52 -2.078 1 98.94 119 SER A O 1
ATOM 869 N N . ASP A 1 120 ? 7.461 2.488 -3.406 1 98.88 120 ASP A N 1
ATOM 870 C CA . ASP A 1 120 ? 7.41 1.324 -4.285 1 98.88 120 ASP A CA 1
ATOM 871 C C . ASP A 1 120 ? 8.484 1.408 -5.367 1 98.88 120 ASP A C 1
ATOM 873 O O . ASP A 1 120 ? 8.391 0.736 -6.398 1 98.88 120 ASP A O 1
ATOM 877 N N . GLN A 1 121 ? 9.492 2.309 -5.152 1 98.94 121 GLN A N 1
ATOM 878 C CA . GLN A 1 121 ? 10.625 2.469 -6.059 1 98.94 121 GLN A CA 1
ATOM 879 C C . GLN A 1 121 ? 11.93 2.057 -5.387 1 98.94 121 GLN A C 1
ATOM 881 O O . GLN A 1 121 ? 12.75 1.37 -5.992 1 98.94 121 GLN A O 1
ATOM 886 N N . ASP A 1 122 ? 12.055 2.428 -4.102 1 98.81 122 ASP A N 1
ATOM 887 C CA . ASP A 1 122 ? 13.344 2.162 -3.471 1 98.81 122 ASP A CA 1
ATOM 888 C C . ASP A 1 122 ? 13.172 1.393 -2.164 1 98.81 122 ASP A C 1
ATOM 890 O O . ASP A 1 122 ? 14.148 1.062 -1.496 1 98.81 122 ASP A O 1
ATOM 894 N N . GLY A 1 123 ? 11.922 1.152 -1.762 1 98.88 123 GLY A N 1
ATOM 895 C CA . GLY A 1 123 ? 11.609 0.292 -0.631 1 98.88 123 GLY A CA 1
ATOM 896 C C . GLY A 1 123 ? 11.75 0.994 0.707 1 98.88 123 GLY A C 1
ATOM 897 O O . GLY A 1 123 ? 11.438 0.417 1.751 1 98.88 123 GLY A O 1
ATOM 898 N N . SER A 1 124 ? 12.195 2.248 0.741 1 98.88 124 SER A N 1
ATOM 899 C CA . SER A 1 124 ? 12.312 2.961 2.01 1 98.88 124 SER A CA 1
ATOM 900 C C . SER A 1 124 ? 10.945 3.158 2.656 1 98.88 124 SER A C 1
ATOM 902 O O . SER A 1 124 ? 9.938 3.275 1.961 1 98.88 124 SER A O 1
ATOM 904 N N . THR A 1 125 ? 10.977 3.178 4.008 1 98.75 125 THR A N 1
ATOM 905 C CA . THR A 1 125 ? 9.734 3.119 4.777 1 98.75 125 THR A CA 1
ATOM 906 C C . THR A 1 125 ? 9.758 4.145 5.91 1 98.75 125 THR A C 1
ATOM 908 O O . THR A 1 125 ? 10.82 4.453 6.453 1 98.75 125 THR A O 1
ATOM 911 N N . VAL A 1 126 ? 8.555 4.688 6.215 1 98.94 126 VAL A N 1
ATOM 912 C CA . VAL A 1 126 ? 8.367 5.496 7.414 1 98.94 126 VAL A CA 1
ATOM 913 C C . VAL A 1 126 ? 6.988 5.234 8.008 1 98.94 126 VAL A C 1
ATOM 915 O O . VAL A 1 126 ? 6.023 5.004 7.27 1 98.94 126 VAL A O 1
ATOM 918 N N . GLN A 1 127 ? 6.938 5.203 9.312 1 98.94 127 GLN A N 1
ATOM 919 C CA . GLN A 1 127 ? 5.676 5.148 10.047 1 98.94 127 GLN A CA 1
ATOM 920 C C . GLN A 1 127 ? 5.398 6.473 10.758 1 98.94 127 GLN A C 1
ATOM 922 O O . GLN A 1 127 ? 6.32 7.125 11.25 1 98.94 127 GLN A O 1
ATOM 927 N N . GLY A 1 128 ? 4.152 6.883 10.781 1 98.88 128 GLY A N 1
ATOM 928 C CA . GLY A 1 128 ? 3.738 8.039 11.555 1 98.88 128 GLY A CA 1
ATOM 929 C C . GLY A 1 128 ? 3.24 7.688 12.945 1 98.88 128 GLY A C 1
ATOM 930 O O . GLY A 1 128 ? 2.447 6.758 13.102 1 98.88 128 GLY A O 1
ATOM 931 N N . THR A 1 129 ? 3.705 8.43 13.875 1 98.75 129 THR A N 1
ATOM 932 C CA . THR A 1 129 ? 3.279 8.219 15.25 1 98.75 129 THR A CA 1
ATOM 933 C C . THR A 1 129 ? 2.922 9.547 15.914 1 98.75 129 THR A C 1
ATOM 935 O O . THR A 1 129 ? 3.236 10.617 15.391 1 98.75 129 THR A O 1
ATOM 938 N N . ASP A 1 130 ? 2.158 9.492 16.969 1 98.12 130 ASP A N 1
ATOM 939 C CA . ASP A 1 130 ? 1.848 10.609 17.844 1 98.12 130 ASP A CA 1
ATOM 940 C C . ASP A 1 130 ? 1.305 11.797 17.062 1 98.12 130 ASP A C 1
ATOM 942 O O . ASP A 1 130 ? 1.809 12.914 17.172 1 98.12 130 ASP A O 1
ATOM 946 N N . PRO A 1 131 ? 0.208 11.562 16.406 1 98.44 131 PRO A N 1
ATOM 947 C CA . PRO A 1 131 ? -0.329 12.648 15.586 1 98.44 131 PRO A CA 1
ATOM 948 C C . PRO A 1 131 ? -0.836 13.82 16.422 1 98.44 131 PRO A C 1
ATOM 950 O O . PRO A 1 131 ? -1.502 13.617 17.438 1 98.44 131 PRO A O 1
ATOM 953 N N . VAL A 1 132 ? -0.464 15.047 16.016 1 98.31 132 VAL A N 1
ATOM 954 C CA . VAL A 1 132 ? -1.151 16.281 16.391 1 98.31 132 VAL A CA 1
ATOM 955 C C . VAL A 1 132 ? -2.16 16.656 15.312 1 98.31 132 VAL A C 1
ATOM 957 O O . VAL A 1 132 ? -1.813 16.719 14.125 1 98.31 132 VAL A O 1
ATOM 960 N N . THR A 1 133 ? -3.404 16.859 15.68 1 97.88 133 THR A N 1
ATOM 961 C CA . THR A 1 133 ? -4.43 17.156 14.688 1 97.88 133 THR A CA 1
ATOM 962 C C . THR A 1 133 ? -5.105 18.484 14.984 1 97.88 133 THR A C 1
ATOM 964 O O . THR A 1 133 ? -5.008 19 16.094 1 97.88 133 THR A O 1
ATOM 967 N N . ARG A 1 134 ? -5.652 19.047 13.938 1 97.25 134 ARG A N 1
ATOM 968 C CA . ARG A 1 134 ? -6.566 20.188 14.008 1 97.25 134 ARG A CA 1
ATOM 969 C C . ARG A 1 134 ? -7.875 19.875 13.289 1 97.25 134 ARG A C 1
ATOM 971 O O . ARG A 1 134 ? -7.941 18.953 12.477 1 97.25 134 ARG A O 1
ATOM 978 N N . PRO A 1 135 ? -8.906 20.641 13.609 1 95.81 135 PRO A N 1
ATOM 979 C CA . PRO A 1 135 ? -10.172 20.375 12.922 1 95.81 135 PRO A CA 1
ATOM 980 C C . PRO A 1 135 ? -10.07 20.547 11.414 1 95.81 135 PRO A C 1
ATOM 982 O O . PRO A 1 135 ? -9.391 21.469 10.938 1 95.81 135 PRO A O 1
ATOM 985 N N . ALA A 1 136 ? -10.742 19.625 10.742 1 96.25 136 ALA A N 1
ATOM 986 C CA . ALA A 1 136 ? -10.82 19.766 9.297 1 96.25 136 ALA A CA 1
ATOM 987 C C . ALA A 1 136 ? -11.602 21.016 8.906 1 96.25 136 ALA A C 1
ATOM 989 O O . ALA A 1 136 ? -12.461 21.484 9.656 1 96.25 136 ALA A O 1
ATOM 990 N N . ARG A 1 137 ? -11.242 21.547 7.793 1 90.56 137 ARG A N 1
ATOM 991 C CA . ARG A 1 137 ? -11.992 22.703 7.316 1 90.56 137 ARG A CA 1
ATOM 992 C C . ARG A 1 137 ? -13.43 22.328 6.984 1 90.56 137 ARG A C 1
ATOM 994 O O . ARG A 1 137 ? -14.359 23.062 7.32 1 90.56 137 ARG A O 1
ATOM 1001 N N . GLU A 1 138 ? -13.555 21.203 6.332 1 95.25 138 GLU A N 1
ATOM 1002 C CA . GLU A 1 138 ? -14.867 20.625 6.027 1 95.25 138 GLU A CA 1
ATOM 1003 C C . GLU A 1 138 ? -15.094 19.328 6.801 1 95.25 138 GLU A C 1
ATOM 1005 O O . GLU A 1 138 ? -14.219 18.469 6.855 1 95.25 138 GLU A O 1
ATOM 1010 N N . ALA A 1 139 ? -16.328 19.125 7.375 1 94.62 139 ALA A N 1
ATOM 1011 C CA . ALA A 1 139 ? -16.656 17.984 8.242 1 94.62 139 ALA A CA 1
ATOM 1012 C C . ALA A 1 139 ? -16.391 16.656 7.527 1 94.62 139 ALA A C 1
ATOM 1014 O O . ALA A 1 139 ? -16.062 15.664 8.164 1 94.62 139 ALA A O 1
ATOM 1015 N N . GLY A 1 140 ? -16.422 16.531 6.238 1 97.88 140 GLY A N 1
ATOM 1016 C CA . GLY A 1 140 ? -16.266 15.289 5.492 1 97.88 140 GLY A CA 1
ATOM 1017 C C . GLY A 1 140 ? -14.82 14.969 5.172 1 97.88 140 GLY A C 1
ATOM 1018 O O . GLY A 1 140 ? -14.523 13.906 4.613 1 97.88 140 GLY A O 1
ATOM 1019 N N . ASP A 1 141 ? -13.891 15.875 5.711 1 98.62 141 ASP A N 1
ATOM 1020 C CA . ASP A 1 141 ? -12.492 15.703 5.336 1 98.62 141 ASP A CA 1
ATOM 1021 C C . ASP A 1 141 ? -11.68 15.141 6.504 1 98.62 141 ASP A C 1
ATOM 1023 O O . ASP A 1 141 ? -11.984 15.422 7.664 1 98.62 141 ASP A O 1
ATOM 1027 N N . LEU A 1 142 ? -10.664 14.352 6.137 1 98.69 142 LEU A N 1
ATOM 1028 C CA . LEU A 1 142 ? -9.688 14.008 7.164 1 98.69 142 LEU A CA 1
ATOM 1029 C C . LEU A 1 142 ? -9.094 15.266 7.793 1 98.69 142 LEU A C 1
ATOM 1031 O O . LEU A 1 142 ? -8.789 16.234 7.09 1 98.69 142 LEU A O 1
ATOM 1035 N N . PRO A 1 143 ? -8.914 15.25 9.133 1 97.94 143 PRO A N 1
ATOM 1036 C CA . PRO A 1 143 ? -8.266 16.406 9.758 1 97.94 143 PRO A CA 1
ATOM 1037 C C . PRO A 1 143 ? -6.801 16.562 9.352 1 97.94 143 PRO A C 1
ATOM 1039 O O . PRO A 1 143 ? -6.102 15.555 9.18 1 97.94 143 PRO A O 1
ATOM 1042 N N . PRO A 1 144 ? -6.406 17.844 9.18 1 98.19 144 PRO A N 1
ATOM 1043 C CA . PRO A 1 144 ? -4.961 18.016 9.008 1 98.19 144 PRO A CA 1
ATOM 1044 C C . PRO A 1 144 ? -4.16 17.484 10.203 1 98.19 144 PRO A C 1
ATOM 1046 O O . PRO A 1 144 ? -4.629 17.562 11.336 1 98.19 144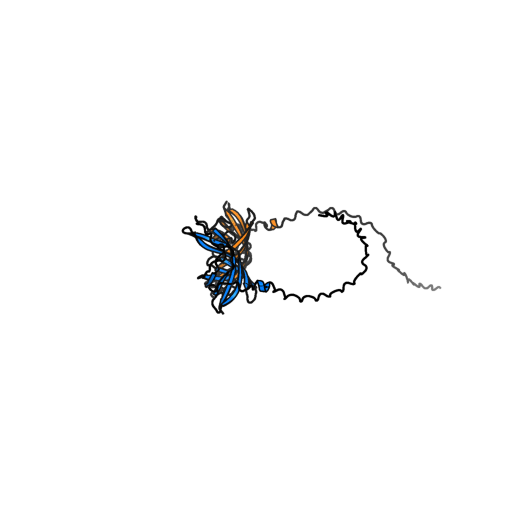 PRO A O 1
ATOM 1049 N N . ALA A 1 145 ? -2.959 17.016 9.938 1 98.69 145 ALA A N 1
ATOM 1050 C CA . ALA A 1 145 ? -2.205 16.344 11 1 98.69 145 ALA A CA 1
ATOM 1051 C C . ALA A 1 145 ? -0.702 16.484 10.773 1 98.69 145 ALA A C 1
ATOM 1053 O O . ALA A 1 145 ? -0.252 16.672 9.633 1 98.69 145 ALA A O 1
ATOM 1054 N N . LEU A 1 146 ? 0.012 16.438 11.828 1 98.88 146 LEU A N 1
ATOM 1055 C CA . LEU A 1 146 ? 1.462 16.281 11.859 1 98.88 146 LEU A CA 1
ATOM 1056 C C . LEU A 1 146 ? 1.859 15.031 12.648 1 98.88 146 LEU A C 1
ATOM 1058 O O . LEU A 1 146 ? 1.459 14.867 13.805 1 98.88 146 LEU A O 1
ATOM 1062 N N . PHE A 1 147 ? 2.635 14.203 12.008 1 98.88 147 PHE A N 1
ATOM 1063 C CA . PHE A 1 147 ? 3.127 12.984 12.633 1 98.88 147 PHE A CA 1
ATOM 1064 C C . PHE A 1 147 ? 4.621 13.086 12.914 1 98.88 147 PHE A C 1
ATOM 1066 O O . PHE A 1 147 ? 5.352 13.766 12.195 1 98.88 147 PHE A O 1
ATOM 1073 N N . ARG A 1 148 ? 5.008 12.344 13.992 1 98.81 148 ARG A N 1
ATOM 1074 C CA . ARG A 1 148 ? 6.418 12.016 14.156 1 98.81 148 ARG A CA 1
ATOM 1075 C C . ARG A 1 148 ? 6.762 10.711 13.445 1 98.81 148 ARG A C 1
ATOM 1077 O O . ARG A 1 148 ? 5.938 9.797 13.383 1 98.81 148 ARG A O 1
ATOM 1084 N N . ALA A 1 149 ? 7.945 10.719 12.867 1 98.88 149 ALA A N 1
ATOM 1085 C CA . ALA A 1 149 ? 8.383 9.516 12.164 1 98.88 149 ALA A CA 1
ATOM 1086 C C . ALA A 1 149 ? 8.906 8.469 13.141 1 98.88 149 ALA A C 1
ATOM 1088 O O . ALA A 1 149 ? 9.539 8.805 14.141 1 98.88 149 ALA A O 1
ATOM 1089 N N . ALA A 1 150 ? 8.68 7.266 12.789 1 98.75 150 ALA A N 1
ATOM 1090 C CA . ALA A 1 150 ? 9.242 6.098 13.469 1 98.75 150 ALA A CA 1
ATOM 1091 C C . ALA A 1 150 ? 9.438 4.941 12.5 1 98.75 150 ALA A C 1
ATOM 1093 O O . ALA A 1 150 ? 8.875 4.938 11.398 1 98.75 150 ALA A O 1
ATOM 1094 N N . GLY A 1 151 ? 10.297 4.016 12.875 1 97.75 151 GLY A N 1
ATOM 1095 C CA . GLY A 1 151 ? 10.43 2.76 12.148 1 97.75 151 GLY A CA 1
ATOM 1096 C C . GLY A 1 151 ? 11.023 2.93 10.766 1 97.75 151 GLY A C 1
ATOM 1097 O O . GLY A 1 151 ? 10.695 2.17 9.844 1 97.75 151 GLY A O 1
ATOM 1098 N N . ASN A 1 152 ? 11.789 3.924 10.531 1 98.44 152 ASN A N 1
ATOM 1099 C CA . ASN A 1 152 ? 12.375 4.145 9.211 1 98.44 152 ASN A CA 1
ATOM 1100 C C . ASN A 1 152 ? 13.281 2.988 8.805 1 98.44 152 ASN A C 1
ATOM 1102 O O . ASN A 1 152 ? 14.062 2.492 9.609 1 98.44 152 ASN A O 1
ATOM 1106 N N . ARG A 1 153 ? 13.156 2.648 7.617 1 97.88 153 ARG A N 1
ATOM 1107 C CA . ARG A 1 153 ? 14.047 1.68 6.988 1 97.88 153 ARG A CA 1
ATOM 1108 C C . ARG A 1 153 ? 14.5 2.164 5.613 1 97.88 153 ARG A C 1
ATOM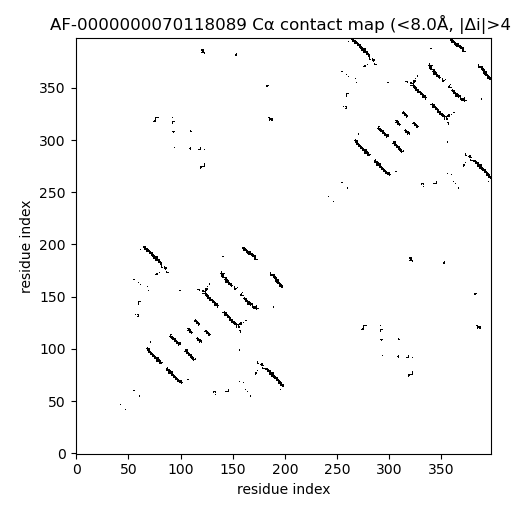 1110 O O . ARG A 1 153 ? 13.727 2.785 4.883 1 97.88 153 ARG A O 1
ATOM 1117 N N . GLY A 1 154 ? 15.766 1.747 5.23 1 97.25 154 GLY A N 1
ATOM 1118 C CA . GLY A 1 154 ? 16.297 2.104 3.922 1 97.25 154 GLY A CA 1
ATOM 1119 C C . GLY A 1 154 ? 16.859 3.51 3.867 1 97.25 154 GLY A C 1
ATOM 1120 O O . GLY A 1 154 ? 16.562 4.34 4.73 1 97.25 154 GLY A O 1
ATOM 1121 N N . ARG A 1 155 ? 17.547 3.838 2.803 1 96.19 155 ARG A N 1
ATOM 1122 C CA . ARG A 1 155 ? 18.219 5.125 2.697 1 96.19 155 ARG A CA 1
ATOM 1123 C C . ARG A 1 155 ? 17.578 6 1.631 1 96.19 155 ARG A C 1
ATOM 1125 O O . ARG A 1 155 ? 18.078 7.078 1.312 1 96.19 155 ARG A O 1
ATOM 1132 N N . GLY A 1 156 ? 16.531 5.535 1.1 1 98.12 156 GLY A N 1
ATOM 1133 C CA . GLY A 1 156 ? 15.875 6.25 0.012 1 98.12 156 GLY A CA 1
ATOM 1134 C C . GLY A 1 156 ? 14.891 7.301 0.49 1 98.12 156 GLY A C 1
ATOM 1135 O O . GLY A 1 156 ? 15.172 8.031 1.441 1 98.12 156 GLY A O 1
ATOM 1136 N N . LEU A 1 157 ? 13.773 7.48 -0.129 1 98.81 157 LEU A N 1
ATOM 1137 C CA . LEU A 1 157 ? 12.766 8.531 -0.021 1 98.81 157 LEU A CA 1
ATOM 1138 C C . LEU A 1 157 ? 12.398 8.789 1.438 1 98.81 157 LEU A C 1
ATOM 1140 O O . LEU A 1 157 ? 12.25 9.938 1.853 1 98.81 157 LEU A O 1
ATOM 1144 N N . PHE A 1 158 ? 12.273 7.695 2.217 1 98.94 158 PHE A N 1
ATOM 1145 C CA . PHE A 1 158 ? 11.656 7.852 3.529 1 98.94 158 PHE A CA 1
ATOM 1146 C C . PHE A 1 158 ? 12.672 7.617 4.637 1 98.94 158 PHE A C 1
ATOM 1148 O O . PHE A 1 158 ? 12.359 7.773 5.82 1 98.94 158 PHE A O 1
ATOM 1155 N N . GLY A 1 159 ? 13.914 7.281 4.27 1 98.56 159 GLY A N 1
ATOM 1156 C CA . GLY A 1 159 ? 14.914 6.855 5.242 1 98.56 159 GLY A CA 1
ATOM 1157 C C . GLY A 1 159 ? 15.227 7.918 6.277 1 98.56 159 GLY A C 1
ATOM 1158 O O . GLY A 1 159 ? 15.406 7.605 7.457 1 98.56 159 GLY A O 1
ATOM 1159 N N . ALA A 1 160 ? 15.211 9.164 5.898 1 98.56 160 ALA A N 1
ATOM 1160 C CA . ALA A 1 160 ? 15.672 10.227 6.789 1 98.56 160 ALA A CA 1
ATOM 1161 C C . ALA A 1 160 ? 14.5 11.07 7.285 1 98.56 160 ALA A C 1
ATOM 1163 O O . ALA A 1 160 ? 14.695 12.047 8.008 1 98.56 160 ALA A O 1
ATOM 1164 N N . VAL A 1 161 ? 13.281 10.719 6.902 1 98.94 161 VAL A N 1
ATOM 1165 C CA . VAL A 1 161 ? 12.102 11.516 7.238 1 98.94 161 VAL A CA 1
ATOM 1166 C C . VAL A 1 161 ? 11.93 11.57 8.758 1 98.94 161 VAL A C 1
ATOM 1168 O O . VAL A 1 161 ? 12.055 10.547 9.438 1 98.94 161 VAL A O 1
ATOM 1171 N N . THR A 1 162 ? 11.594 12.766 9.234 1 98.94 162 THR A N 1
ATOM 1172 C CA . THR A 1 162 ? 11.43 12.898 10.68 1 98.94 162 THR A CA 1
ATOM 1173 C C . THR A 1 162 ? 10.008 13.328 11.023 1 98.94 162 THR A C 1
ATOM 1175 O O . THR A 1 162 ? 9.555 13.133 12.148 1 98.94 162 THR A O 1
ATOM 1178 N N . HIS A 1 163 ? 9.336 13.984 10.094 1 98.88 163 HIS A N 1
ATOM 1179 C CA . HIS A 1 163 ? 7.953 14.414 10.289 1 98.88 163 HIS A CA 1
ATOM 1180 C C . HIS A 1 163 ? 7.133 14.227 9.016 1 98.88 163 HIS A C 1
ATOM 1182 O O . HIS A 1 163 ? 7.66 14.344 7.91 1 98.88 163 HIS A O 1
ATOM 1188 N N . ILE A 1 164 ? 5.895 13.945 9.148 1 98.94 164 ILE A N 1
ATOM 1189 C CA . ILE A 1 164 ? 4.941 13.773 8.055 1 98.94 164 ILE A CA 1
ATOM 1190 C C . ILE A 1 164 ? 3.723 14.664 8.289 1 98.94 164 ILE A C 1
ATOM 1192 O O . ILE A 1 164 ? 3.121 14.641 9.359 1 98.94 164 ILE A O 1
ATOM 1196 N N . GLN A 1 165 ? 3.42 15.461 7.383 1 98.81 165 GLN A N 1
ATOM 1197 C CA . GLN A 1 165 ? 2.281 16.375 7.453 1 98.81 165 GLN A CA 1
ATOM 1198 C C . GLN A 1 165 ? 1.2 15.977 6.449 1 98.81 165 GLN A C 1
ATOM 1200 O O . GLN A 1 165 ? 1.487 15.766 5.27 1 98.81 165 GLN A O 1
ATOM 1205 N N . ARG A 1 166 ? -0.002 15.734 6.875 1 98.81 166 ARG A N 1
ATOM 1206 C CA . ARG A 1 166 ? -1.162 15.578 6.004 1 98.81 166 ARG A CA 1
ATOM 1207 C C . ARG A 1 166 ? -1.972 16.875 5.938 1 98.81 166 ARG A C 1
ATOM 1209 O O . ARG A 1 166 ? -2.441 17.375 6.965 1 98.81 166 ARG A O 1
ATOM 1216 N N . ILE A 1 167 ? -2.18 17.391 4.727 1 98.06 167 ILE A N 1
ATOM 1217 C CA . ILE A 1 167 ? -2.939 18.625 4.559 1 98.06 167 ILE A CA 1
ATOM 1218 C C . ILE A 1 167 ? -3.811 18.531 3.309 1 98.06 167 ILE A C 1
ATOM 1220 O O . ILE A 1 167 ? -3.689 17.578 2.531 1 98.06 167 ILE A O 1
ATOM 1224 N N . ASP A 1 168 ? -4.789 19.422 3.25 1 97.19 168 ASP A N 1
ATOM 1225 C CA . ASP A 1 168 ? -5.621 19.594 2.064 1 97.19 168 ASP A CA 1
ATOM 1226 C C . ASP A 1 168 ? -6.379 18.312 1.729 1 97.19 168 ASP A C 1
ATOM 1228 O O . ASP A 1 168 ? -6.445 17.906 0.567 1 97.19 168 ASP A O 1
ATOM 1232 N N . ALA A 1 169 ? -6.852 17.656 2.771 1 98.38 169 ALA A N 1
ATOM 1233 C CA . ALA A 1 169 ? -7.629 16.453 2.531 1 98.38 169 ALA A CA 1
ATOM 1234 C C . ALA A 1 169 ? -9.023 16.781 2.021 1 98.38 169 ALA A C 1
ATOM 1236 O O . ALA A 1 169 ? -9.633 17.766 2.453 1 98.38 169 ALA A O 1
ATOM 1237 N N . ARG A 1 170 ? -9.453 16.047 1.123 1 98.75 170 ARG A N 1
ATOM 1238 C CA . ARG A 1 170 ? -10.852 15.969 0.708 1 98.75 170 ARG A CA 1
ATOM 1239 C C . ARG A 1 170 ? -11.414 14.57 0.937 1 98.75 170 ARG A C 1
ATOM 1241 O O . ARG A 1 170 ? -10.906 13.594 0.376 1 98.75 170 ARG A O 1
ATOM 1248 N N . GLY A 1 171 ? -12.43 14.539 1.808 1 98.88 171 GLY A N 1
ATOM 1249 C CA . GLY A 1 171 ? -13.008 13.25 2.154 1 98.88 171 GLY A CA 1
ATOM 1250 C C . GLY A 1 171 ? -12.234 12.523 3.24 1 98.88 171 GLY A C 1
ATOM 1251 O O . GLY A 1 171 ? -11.359 13.109 3.879 1 98.88 171 GLY A O 1
ATOM 1252 N N . GLY A 1 172 ? -12.68 11.25 3.508 1 98.88 172 GLY A N 1
ATOM 1253 C CA . GLY A 1 172 ? -11.961 10.328 4.367 1 98.88 172 GLY A CA 1
ATOM 1254 C C . GLY A 1 172 ? -12.453 10.336 5.801 1 98.88 172 GLY A C 1
ATOM 1255 O O . GLY A 1 172 ? -12.109 9.453 6.59 1 98.88 172 GLY A O 1
ATOM 1256 N N . ALA A 1 173 ? -13.258 11.328 6.129 1 98.75 173 ALA A N 1
ATOM 1257 C CA . ALA A 1 173 ? -13.727 11.398 7.512 1 98.75 173 ALA A CA 1
ATOM 1258 C C . ALA A 1 173 ? -14.75 10.312 7.801 1 98.75 173 ALA A C 1
ATOM 1260 O O . ALA A 1 173 ? -15.508 9.906 6.91 1 98.75 173 ALA A O 1
ATOM 1261 N N . ALA A 1 174 ? -14.797 9.953 9.047 1 97.69 174 ALA A N 1
ATOM 1262 C CA . ALA A 1 174 ? -15.805 8.984 9.469 1 97.69 174 ALA A CA 1
ATOM 1263 C C . ALA A 1 174 ? -17.203 9.555 9.32 1 97.69 174 ALA A C 1
ATOM 1265 O O . ALA A 1 174 ? -17.438 10.734 9.586 1 97.69 174 ALA A O 1
ATOM 1266 N N . PRO A 1 175 ? -18.125 8.695 8.93 1 95.75 175 PRO A N 1
ATOM 1267 C CA . PRO A 1 175 ? -19.516 9.156 8.984 1 95.75 175 PRO A CA 1
ATOM 1268 C C . PRO A 1 175 ? -19.953 9.547 10.398 1 95.75 175 PRO A C 1
ATOM 1270 O O . PRO A 1 175 ? -19.531 8.922 11.375 1 95.75 175 PRO A O 1
ATOM 1273 N N . ALA A 1 176 ? -20.812 10.484 10.492 1 93.25 176 ALA A N 1
ATOM 1274 C CA . ALA A 1 176 ? -21.297 10.977 11.781 1 93.25 176 ALA A CA 1
ATOM 1275 C C . ALA A 1 176 ? -22.438 10.109 12.305 1 93.25 176 ALA A C 1
ATOM 1277 O O . ALA A 1 176 ? -22.828 10.227 13.469 1 93.25 176 ALA A O 1
ATOM 1278 N N . THR A 1 177 ? -22.859 9.219 11.57 1 92.88 177 THR A N 1
ATOM 1279 C CA . THR A 1 177 ? -24 8.398 11.945 1 92.88 177 THR A CA 1
ATOM 1280 C C . THR A 1 177 ? -23.562 7.223 12.812 1 92.88 177 THR A C 1
ATOM 1282 O O . THR A 1 177 ? -22.422 6.766 12.711 1 92.88 177 THR A O 1
ATOM 1285 N N . ALA A 1 178 ? -24.547 6.734 13.625 1 92.94 178 ALA A N 1
ATOM 1286 C CA . ALA A 1 178 ? -24.297 5.512 14.391 1 92.94 178 ALA A CA 1
ATOM 1287 C C . ALA A 1 178 ? -24.031 4.332 13.461 1 92.94 178 ALA A C 1
ATOM 1289 O O . ALA A 1 178 ? -24.422 4.352 12.289 1 92.94 178 ALA A O 1
ATOM 1290 N N . CYS A 1 179 ? -23.203 3.41 14.023 1 96.12 179 CYS A N 1
ATOM 1291 C CA . CYS A 1 179 ? -22.812 2.271 13.203 1 96.12 179 CYS A CA 1
ATOM 1292 C C . CYS A 1 179 ? -23.188 0.958 13.875 1 96.12 179 CYS A C 1
ATOM 1294 O O . CYS A 1 179 ? -23.547 0.94 15.055 1 96.12 179 CYS A O 1
ATOM 1296 N N . GLY A 1 180 ? -23.266 -0.125 12.977 1 93.94 180 GLY A N 1
ATOM 1297 C CA . GLY A 1 180 ? -23.516 -1.481 13.438 1 93.94 180 GLY A CA 1
ATOM 1298 C C . GLY A 1 180 ? -22.922 -2.541 12.531 1 93.94 180 GLY A C 1
ATOM 1299 O O . GLY A 1 180 ? -22.406 -2.227 11.461 1 93.94 180 GLY A O 1
ATOM 1300 N N . GLY A 1 181 ? -22.828 -3.754 13.117 1 92.94 181 GLY A N 1
ATOM 1301 C CA . GLY A 1 181 ? -22.328 -4.875 12.336 1 92.94 181 GLY A CA 1
ATOM 1302 C C . GLY A 1 181 ? -20.828 -5.027 12.391 1 92.94 181 GLY A C 1
ATOM 1303 O O . GLY A 1 181 ? -20.156 -4.316 13.141 1 92.94 181 GLY A O 1
ATOM 1304 N N . ASP A 1 182 ? -20.297 -5.969 11.586 1 93.19 182 ASP A N 1
ATOM 1305 C CA . ASP A 1 182 ? -18.875 -6.32 11.695 1 93.19 182 ASP A CA 1
ATOM 1306 C C . ASP A 1 182 ? -18.125 -5.957 10.414 1 93.19 182 ASP A C 1
ATOM 1308 O O . ASP A 1 182 ? -16.906 -6.098 10.352 1 93.19 182 ASP A O 1
ATOM 1312 N N . GLN A 1 183 ? -18.906 -5.344 9.516 1 93.56 183 GLN A N 1
ATOM 1313 C CA . GLN A 1 183 ? -18.25 -5.02 8.258 1 93.56 183 GLN A CA 1
ATOM 1314 C C . GLN A 1 183 ? -17.688 -3.602 8.281 1 93.56 183 GLN A C 1
ATOM 1316 O O . GLN A 1 183 ? -18.375 -2.656 8.656 1 93.56 183 GLN A O 1
ATOM 1321 N N . PRO A 1 184 ? -16.453 -3.488 7.848 1 97.56 184 PRO A N 1
ATOM 1322 C CA . PRO A 1 184 ? -15.898 -2.133 7.762 1 97.56 184 PRO A CA 1
ATOM 1323 C C . PRO A 1 184 ? -16.5 -1.322 6.617 1 97.56 184 PRO A C 1
ATOM 1325 O O . PRO A 1 184 ? -17.172 -1.882 5.746 1 97.56 184 PRO A O 1
ATOM 1328 N N . ILE A 1 185 ? -16.312 -0.033 6.695 1 97.94 185 ILE A N 1
ATOM 1329 C CA . ILE A 1 185 ? -16.625 0.846 5.57 1 97.94 185 ILE A CA 1
ATOM 1330 C C . ILE A 1 185 ? -15.352 1.56 5.113 1 97.94 185 ILE A C 1
ATOM 1332 O O . ILE A 1 185 ? -14.383 1.678 5.875 1 97.94 185 ILE A O 1
ATOM 1336 N N . ALA A 1 186 ? -15.383 1.958 3.869 1 98.81 186 ALA A N 1
ATOM 1337 C CA . ALA A 1 186 ? -14.297 2.727 3.275 1 98.81 186 ALA A CA 1
ATOM 1338 C C . ALA A 1 186 ? -14.781 4.09 2.793 1 98.81 186 ALA A C 1
ATOM 1340 O O . ALA A 1 186 ? -15.773 4.18 2.057 1 98.81 186 ALA A O 1
ATOM 1341 N N . VAL A 1 187 ? -14.117 5.145 3.209 1 98.88 187 VAL A N 1
ATOM 1342 C CA . VAL A 1 187 ? -14.461 6.492 2.775 1 98.88 187 VAL A CA 1
ATOM 1343 C C . VAL A 1 187 ? -13.367 7.043 1.868 1 98.88 187 VAL A C 1
ATOM 1345 O O . VAL A 1 187 ? -12.219 7.191 2.293 1 98.88 187 VAL A O 1
ATOM 1348 N N . PRO A 1 188 ? -13.656 7.32 0.624 1 98.94 188 PRO A N 1
ATOM 1349 C CA . PRO A 1 188 ? -12.633 7.824 -0.294 1 98.94 188 PRO A CA 1
ATOM 1350 C C . PRO A 1 188 ? -12.023 9.141 0.173 1 98.94 188 PRO A C 1
ATOM 1352 O O . PRO A 1 188 ? -12.719 9.969 0.772 1 98.94 188 PRO A O 1
ATOM 1355 N N . PHE A 1 189 ? -10.75 9.32 -0.146 1 98.94 189 PHE A N 1
ATOM 1356 C CA . PHE A 1 189 ? -10.117 10.602 0.143 1 98.94 189 PHE A CA 1
ATOM 1357 C C . PHE A 1 189 ? -9 10.891 -0.855 1 98.94 189 PHE A C 1
ATOM 1359 O O . PHE A 1 189 ? -8.523 9.984 -1.537 1 98.94 189 PHE A O 1
ATOM 1366 N N . ARG A 1 190 ? -8.625 12.133 -0.943 1 98.94 190 ARG A N 1
ATOM 1367 C CA . ARG A 1 190 ? -7.355 12.648 -1.438 1 98.94 190 ARG A CA 1
ATOM 1368 C C . ARG A 1 190 ? -6.707 13.578 -0.416 1 98.94 190 ARG A C 1
ATOM 1370 O O . ARG A 1 190 ? -7.402 14.227 0.369 1 98.94 190 ARG A O 1
ATOM 1377 N N . ALA A 1 191 ? -5.43 13.641 -0.471 1 98.81 191 ALA A N 1
ATOM 1378 C CA . ALA A 1 191 ? -4.707 14.516 0.451 1 98.81 191 ALA A CA 1
ATOM 1379 C C . ALA A 1 191 ? -3.285 14.773 -0.035 1 98.81 191 ALA A C 1
ATOM 1381 O O . ALA A 1 191 ? -2.777 14.055 -0.896 1 98.81 191 ALA A O 1
ATOM 1382 N N . VAL A 1 192 ? -2.715 15.781 0.535 1 98.81 192 VAL A N 1
ATOM 1383 C CA . VAL A 1 192 ? -1.302 16.078 0.319 1 98.81 192 VAL A CA 1
ATOM 1384 C C . VAL A 1 192 ? -0.495 15.664 1.549 1 98.81 192 VAL A C 1
ATOM 1386 O O . VAL A 1 192 ? -0.839 16.031 2.676 1 98.81 192 VAL A O 1
ATOM 1389 N N . TYR A 1 193 ? 0.5 14.906 1.278 1 98.88 193 TYR A N 1
ATOM 1390 C CA . TYR A 1 193 ? 1.469 14.57 2.314 1 98.88 193 TYR A CA 1
ATOM 1391 C C . TYR A 1 193 ? 2.807 15.25 2.055 1 98.88 193 TYR A C 1
ATOM 1393 O O . TYR A 1 193 ? 3.336 15.188 0.942 1 98.88 193 TYR A O 1
ATOM 1401 N N . ARG A 1 194 ? 3.242 15.891 3.113 1 98.88 194 ARG A N 1
ATOM 1402 C CA . ARG A 1 194 ? 4.582 16.484 3.105 1 98.88 194 ARG A CA 1
ATOM 1403 C C . ARG A 1 194 ? 5.508 15.742 4.066 1 98.88 194 ARG A C 1
ATOM 1405 O O . ARG A 1 194 ? 5.137 15.469 5.211 1 98.88 194 ARG A O 1
ATOM 1412 N N . PHE A 1 195 ? 6.664 15.453 3.533 1 98.94 195 PHE A N 1
ATOM 1413 C CA . PHE A 1 195 ? 7.668 14.75 4.32 1 98.94 195 PHE A CA 1
ATOM 1414 C C . PHE A 1 195 ? 8.859 15.648 4.605 1 98.94 195 PHE A C 1
ATOM 1416 O O . PHE A 1 195 ? 9.383 16.312 3.701 1 98.94 195 PHE A O 1
ATOM 1423 N N . PHE A 1 196 ? 9.273 15.641 5.875 1 98.88 196 PHE A N 1
ATOM 1424 C CA . PHE A 1 196 ? 10.32 16.547 6.328 1 98.88 196 PHE A CA 1
ATOM 1425 C C . PHE A 1 196 ? 11.5 15.773 6.902 1 98.88 196 PHE A C 1
ATOM 1427 O O . PHE A 1 196 ? 11.32 14.695 7.48 1 98.88 196 PHE A O 1
ATOM 1434 N N . VAL A 1 197 ? 12.68 16.359 6.742 1 98.75 197 VAL A N 1
ATOM 1435 C CA . VAL A 1 197 ? 13.906 15.82 7.324 1 98.75 197 VAL A CA 1
ATOM 1436 C C . VAL A 1 197 ? 14.547 16.875 8.227 1 98.75 197 VAL A C 1
ATOM 1438 O O . VAL A 1 197 ? 14.43 18.078 7.973 1 98.75 197 VAL A O 1
ATOM 1441 N N . THR A 1 198 ? 15.164 16.359 9.328 1 97.19 198 THR A N 1
ATOM 1442 C CA . THR A 1 198 ? 15.883 17.266 10.211 1 97.19 198 THR A CA 1
ATOM 1443 C C . THR A 1 198 ? 17.297 17.531 9.68 1 97.19 198 THR A C 1
ATOM 1445 O O . THR A 1 198 ? 17.969 16.609 9.227 1 97.19 198 THR A O 1
ATOM 1448 N N . ARG A 1 199 ? 17.672 18.812 9.648 1 87.94 199 ARG A N 1
ATOM 1449 C CA . ARG A 1 199 ? 19.016 19.203 9.227 1 87.94 199 ARG A CA 1
ATOM 1450 C C . ARG A 1 199 ? 20.016 19.047 10.359 1 87.94 199 ARG A C 1
ATOM 1452 O O . ARG A 1 199 ? 19.672 19.219 11.531 1 87.94 199 ARG A O 1
ATOM 1459 N N . MET B 1 1 ? 55.812 -16.797 -116.562 1 22.97 1 MET B N 1
ATOM 1460 C CA . MET B 1 1 ? 55.406 -15.406 -116.562 1 22.97 1 MET B CA 1
ATOM 1461 C C . MET B 1 1 ? 54.906 -14.961 -115.188 1 22.97 1 MET B C 1
ATOM 1463 O O . MET B 1 1 ? 54.75 -15.781 -114.312 1 22.97 1 MET B O 1
ATOM 1467 N N . SER B 1 2 ? 53.719 -14.383 -115.188 1 22.52 2 SER B N 1
ATOM 1468 C CA . SER B 1 2 ? 53.156 -13.195 -114.562 1 22.52 2 SER B CA 1
ATOM 1469 C C . SER B 1 2 ? 52.719 -13.461 -113.125 1 22.52 2 SER B C 1
ATOM 1471 O O . SER B 1 2 ? 52.312 -14.578 -112.75 1 22.52 2 SER B O 1
ATOM 1473 N N . ARG B 1 3 ? 52.875 -12.43 -112.25 1 24.12 3 ARG B N 1
ATOM 1474 C CA . ARG B 1 3 ? 53.344 -11.953 -110.938 1 24.12 3 ARG B CA 1
ATOM 1475 C C . ARG B 1 3 ? 52.219 -12.031 -109.938 1 24.12 3 ARG B C 1
ATOM 1477 O O . ARG B 1 3 ? 52.438 -11.797 -108.75 1 24.12 3 ARG B O 1
ATOM 1484 N N . THR B 1 4 ? 50.844 -12.352 -110.438 1 24.77 4 THR B N 1
ATOM 1485 C CA . THR B 1 4 ? 49.875 -11.398 -109.938 1 24.77 4 THR B CA 1
ATOM 1486 C C . THR B 1 4 ? 49.562 -11.641 -108.438 1 24.77 4 THR B C 1
ATOM 1488 O O . THR B 1 4 ? 49.219 -12.758 -108.062 1 24.77 4 THR B O 1
ATOM 1491 N N . ALA B 1 5 ? 50 -10.602 -107.625 1 24.59 5 ALA B N 1
ATOM 1492 C CA . ALA B 1 5 ? 50.219 -10.195 -106.25 1 24.59 5 ALA B CA 1
ATOM 1493 C C . ALA B 1 5 ? 48.938 -10.242 -105.438 1 24.59 5 ALA B C 1
ATOM 1495 O O . ALA B 1 5 ? 47.938 -9.641 -105.812 1 24.59 5 ALA B O 1
ATOM 1496 N N . LYS B 1 6 ? 48.75 -11.352 -104.562 1 26.69 6 LYS B N 1
ATOM 1497 C CA . LYS B 1 6 ? 47.688 -11.93 -103.75 1 26.69 6 LYS B CA 1
ATOM 1498 C C . LYS B 1 6 ? 47.156 -10.93 -102.75 1 26.69 6 LYS B C 1
ATOM 1500 O O . LYS B 1 6 ? 46.312 -11.273 -101.938 1 26.69 6 LYS B O 1
ATOM 1505 N N . THR B 1 7 ? 47.312 -9.461 -103.188 1 23.59 7 THR B N 1
ATOM 1506 C CA . THR B 1 7 ? 47.344 -8.664 -101.938 1 23.59 7 THR B CA 1
ATOM 1507 C C . THR B 1 7 ? 46 -8.773 -101.188 1 23.59 7 THR B C 1
ATOM 1509 O O . THR B 1 7 ? 44.938 -8.68 -101.812 1 23.59 7 THR B O 1
ATOM 1512 N N . ALA B 1 8 ? 45.938 -9.43 -100.062 1 25.7 8 ALA B N 1
ATOM 1513 C CA . ALA B 1 8 ? 44.969 -9.992 -99.125 1 25.7 8 ALA B CA 1
ATOM 1514 C C . ALA B 1 8 ? 44.188 -8.883 -98.438 1 25.7 8 ALA B C 1
ATOM 1516 O O . ALA B 1 8 ? 43.375 -9.156 -97.562 1 25.7 8 ALA B O 1
ATOM 1517 N N . GLY B 1 9 ? 43.969 -7.594 -99.188 1 21.12 9 GLY B N 1
ATOM 1518 C CA . GLY B 1 9 ? 43.781 -6.492 -98.25 1 21.12 9 GLY B CA 1
ATOM 1519 C C . GLY B 1 9 ? 42.469 -6.586 -97.5 1 21.12 9 GLY B C 1
ATOM 1520 O O . GLY B 1 9 ? 41.406 -6.469 -98.062 1 21.12 9 GLY B O 1
ATOM 1521 N N . ALA B 1 10 ? 42.188 -7.512 -96.625 1 26.56 10 ALA B N 1
ATOM 1522 C CA . ALA B 1 10 ? 40.906 -7.941 -96.062 1 26.56 10 ALA B CA 1
ATOM 1523 C C . ALA B 1 10 ? 40.281 -6.852 -95.25 1 26.56 10 ALA B C 1
ATOM 1525 O O . ALA B 1 10 ? 39.25 -7.09 -94.562 1 26.56 10 ALA B O 1
ATOM 1526 N N . LEU B 1 11 ? 40.625 -5.488 -95.5 1 22.78 11 LEU B N 1
ATOM 1527 C CA . LEU B 1 11 ? 40.5 -4.672 -94.312 1 22.78 11 LEU B CA 1
ATOM 1528 C C . LEU B 1 11 ? 39.094 -4.727 -93.75 1 22.78 11 LEU B C 1
ATOM 1530 O O . LEU B 1 11 ? 38.906 -5.02 -92.562 1 22.78 11 LEU B O 1
ATOM 1534 N N . GLY B 1 12 ? 38.156 -3.777 -94.188 1 21.2 12 GLY B N 1
ATOM 1535 C CA . GLY B 1 12 ? 37.688 -2.654 -93.375 1 21.2 12 GLY B CA 1
ATOM 1536 C C . GLY B 1 12 ? 36.344 -2.879 -92.75 1 21.2 12 GLY B C 1
ATOM 1537 O O . GLY B 1 12 ? 35.75 -1.966 -92.125 1 21.2 12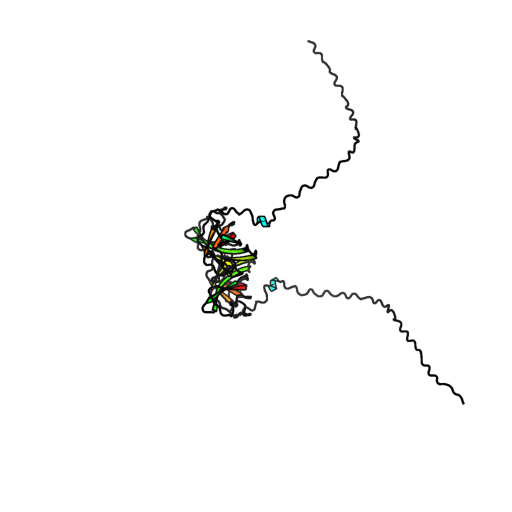 GLY B O 1
ATOM 1538 N N . ALA B 1 13 ? 35.75 -4.129 -92.438 1 24.62 13 ALA B N 1
ATOM 1539 C CA . ALA B 1 13 ? 34.312 -4.23 -92.438 1 24.62 13 ALA B CA 1
ATOM 1540 C C . ALA B 1 13 ? 33.688 -3.424 -91.312 1 24.62 13 ALA B C 1
ATOM 1542 O O . ALA B 1 13 ? 33.969 -3.652 -90.125 1 24.62 13 ALA B O 1
ATOM 1543 N N . LEU B 1 14 ? 33.406 -2.027 -91.5 1 21.91 14 LEU B N 1
ATOM 1544 C CA . LEU B 1 14 ? 32.969 -1.006 -90.562 1 21.91 14 LEU B CA 1
ATOM 1545 C C . LEU B 1 14 ? 31.625 -1.371 -89.938 1 21.91 14 LEU B C 1
ATOM 1547 O O . LEU B 1 14 ? 30.641 -1.544 -90.625 1 21.91 14 LEU B O 1
ATOM 1551 N N . ALA B 1 15 ? 31.531 -2.109 -88.812 1 23.72 15 ALA B N 1
ATOM 1552 C CA . ALA B 1 15 ? 30.406 -2.807 -88.25 1 23.72 15 ALA B CA 1
ATOM 1553 C C . ALA B 1 15 ? 29.391 -1.817 -87.625 1 23.72 15 ALA B C 1
ATOM 1555 O O . ALA B 1 15 ? 29.391 -1.563 -86.438 1 23.72 15 ALA B O 1
ATOM 1556 N N . LEU B 1 16 ? 29 -0.652 -88.375 1 22.64 16 LEU B N 1
ATOM 1557 C CA . LEU B 1 16 ? 28.391 0.384 -87.5 1 22.64 16 LEU B CA 1
ATOM 1558 C C . LEU B 1 16 ? 27.109 -0.116 -86.875 1 22.64 16 LEU B C 1
ATOM 1560 O O . LEU B 1 16 ? 26.266 -0.73 -87.562 1 22.64 16 LEU B O 1
ATOM 1564 N N . ILE B 1 17 ? 27.031 -0.345 -85.625 1 26.81 17 ILE B N 1
ATOM 1565 C CA . ILE B 1 17 ? 26.141 -1.053 -84.75 1 26.81 17 ILE B CA 1
ATOM 1566 C C . ILE B 1 17 ? 24.875 -0.234 -84.5 1 26.81 17 ILE B C 1
ATOM 1568 O O . ILE B 1 17 ? 23.906 -0.723 -83.938 1 26.81 17 ILE B O 1
ATOM 1572 N N . SER B 1 18 ? 24.375 0.767 -85.312 1 24.8 18 SER B N 1
ATOM 1573 C CA . SER B 1 18 ? 23.594 1.726 -84.562 1 24.8 18 SER B CA 1
ATOM 1574 C C . SER B 1 18 ? 22.328 1.084 -84 1 24.8 18 SER B C 1
ATOM 1576 O O . SER B 1 18 ? 21.844 0.084 -84.5 1 24.8 18 SER B O 1
ATOM 1578 N N . ILE B 1 19 ? 21.906 1.498 -82.75 1 30.09 19 ILE B N 1
ATOM 1579 C CA . ILE B 1 19 ? 21.078 1.197 -81.562 1 30.09 19 ILE B CA 1
ATOM 1580 C C . ILE B 1 19 ? 19.609 1.422 -81.938 1 30.09 19 ILE B C 1
ATOM 1582 O O . ILE B 1 19 ? 19.219 2.52 -82.312 1 30.09 19 ILE B O 1
ATOM 1586 N N . GLY B 1 20 ? 18.859 0.407 -82.562 1 26.11 20 GLY B N 1
ATOM 1587 C CA . GLY B 1 20 ? 17.5 0.379 -83.062 1 26.11 20 GLY B CA 1
ATOM 1588 C C . GLY B 1 20 ? 16.453 0.661 -82 1 26.11 20 GLY B C 1
ATOM 1589 O O . GLY B 1 20 ? 16.5 0.092 -80.938 1 26.11 20 GLY B O 1
ATOM 1590 N N . VAL B 1 21 ? 15.93 1.948 -81.875 1 32.88 21 VAL B N 1
ATOM 1591 C CA . VAL B 1 21 ? 14.992 2.57 -81 1 32.88 21 VAL B CA 1
ATOM 1592 C C . VAL B 1 21 ? 13.68 1.787 -80.938 1 32.88 21 VAL B C 1
ATOM 1594 O O . VAL B 1 21 ? 13 1.684 -82 1 32.88 21 VAL B O 1
ATOM 1597 N N . PRO B 1 22 ? 13.516 0.651 -80.125 1 28.67 22 PRO B N 1
ATOM 1598 C CA . PRO B 1 22 ? 12.375 -0.262 -80.188 1 28.67 22 PRO B CA 1
ATOM 1599 C C . PRO B 1 22 ? 11.055 0.415 -79.875 1 28.67 22 PRO B C 1
ATOM 1601 O O . PRO B 1 22 ? 10.984 1.187 -78.875 1 28.67 22 PRO B O 1
ATOM 1604 N N . ALA B 1 23 ? 10.234 0.899 -80.75 1 26.55 23 ALA B N 1
ATOM 1605 C CA . ALA B 1 23 ? 9.008 1.677 -80.625 1 26.55 23 ALA B CA 1
ATOM 1606 C C . ALA B 1 23 ? 7.965 0.954 -79.75 1 26.55 23 ALA B C 1
ATOM 1608 O O . ALA B 1 23 ? 6.898 1.5 -79.5 1 26.55 23 ALA B O 1
ATOM 1609 N N . GLY B 1 24 ? 7.992 -0.431 -79.438 1 25.89 24 GLY B N 1
ATOM 1610 C CA . GLY B 1 24 ? 6.668 -1.033 -79.438 1 25.89 24 GLY B CA 1
ATOM 1611 C C . GLY B 1 24 ? 5.883 -0.768 -78.188 1 25.89 24 GLY B C 1
ATOM 1612 O O . GLY B 1 24 ? 6.379 -1.004 -77.062 1 25.89 24 GLY B O 1
ATOM 1613 N N . VAL B 1 25 ? 4.961 0.16 -78.062 1 32.09 25 VAL B N 1
ATOM 1614 C CA . VAL B 1 25 ? 4.168 0.642 -76.938 1 32.09 25 VAL B CA 1
ATOM 1615 C C . VAL B 1 25 ? 3.205 -0.45 -76.438 1 32.09 25 VAL B C 1
ATOM 1617 O O . VAL B 1 25 ? 2.33 -0.875 -77.188 1 32.09 25 VAL B O 1
ATOM 1620 N N . SER B 1 26 ? 3.643 -1.603 -75.938 1 29.67 26 SER B N 1
ATOM 1621 C CA . SER B 1 26 ? 2.637 -2.625 -75.688 1 29.67 26 SER B CA 1
ATOM 1622 C C . SER B 1 26 ? 1.685 -2.182 -74.562 1 29.67 26 SER B C 1
ATOM 1624 O O . SER B 1 26 ? 2.109 -1.582 -73.562 1 29.67 26 SER B O 1
ATOM 1626 N N . PHE B 1 27 ? 0.411 -2.098 -74.812 1 31.11 27 PHE B N 1
ATOM 1627 C CA . PHE B 1 27 ? -0.762 -1.771 -74 1 31.11 27 PHE B CA 1
ATOM 1628 C C . PHE B 1 27 ? -0.885 -2.717 -72.812 1 31.11 27 PHE B C 1
ATOM 1630 O O . PHE B 1 27 ? -0.942 -3.936 -73 1 31.11 27 PHE B O 1
ATOM 1637 N N . ALA B 1 28 ? -0.404 -2.311 -71.688 1 28.88 28 ALA B N 1
ATOM 1638 C CA . ALA B 1 28 ? -0.38 -3.006 -70.375 1 28.88 28 ALA B CA 1
ATOM 1639 C C . ALA B 1 28 ? -1.788 -3.395 -69.938 1 28.88 28 ALA B C 1
ATOM 1641 O O . ALA B 1 28 ? -2.674 -2.541 -69.875 1 28.88 28 ALA B O 1
ATOM 1642 N N . ALA B 1 29 ? -2.23 -4.598 -70.312 1 31.39 29 ALA B N 1
ATOM 1643 C CA . ALA B 1 29 ? -3.461 -5.215 -69.812 1 31.39 29 ALA B CA 1
ATOM 1644 C C . ALA B 1 29 ? -3.566 -5.109 -68.312 1 31.39 29 ALA B C 1
ATOM 1646 O O . ALA B 1 29 ? -2.607 -5.406 -67.625 1 31.39 29 ALA B O 1
ATOM 1647 N N . THR B 1 30 ? -4.434 -4.242 -67.812 1 34.41 30 THR B N 1
ATOM 1648 C CA . THR B 1 30 ? -4.773 -3.932 -66.438 1 34.41 30 THR B CA 1
ATOM 1649 C C . THR B 1 30 ? -5.242 -5.184 -65.688 1 34.41 30 THR B C 1
ATOM 1651 O O . THR B 1 30 ? -6.285 -5.754 -66 1 34.41 30 THR B O 1
ATOM 1654 N N . ASP B 1 31 ? -4.324 -6.078 -65.312 1 32.59 31 ASP B N 1
ATOM 1655 C CA . ASP B 1 31 ? -4.723 -7.23 -64.562 1 32.59 31 ASP B CA 1
ATOM 1656 C C . ASP B 1 31 ? -5.477 -6.793 -63.281 1 32.59 31 ASP B C 1
ATOM 1658 O O . ASP B 1 31 ? -4.977 -5.98 -62.5 1 32.59 31 ASP B O 1
ATOM 1662 N N . ARG B 1 32 ? -6.801 -6.68 -63.344 1 32.91 32 ARG B N 1
ATOM 1663 C CA . ARG B 1 32 ? -7.691 -6.52 -62.219 1 32.91 32 ARG B CA 1
ATOM 1664 C C . ARG B 1 32 ? -7.324 -7.48 -61.094 1 32.91 32 ARG B C 1
ATOM 1666 O O . ARG B 1 32 ? -7.445 -8.695 -61.25 1 32.91 32 ARG B O 1
ATOM 1673 N N . HIS B 1 33 ? -6.254 -7.137 -60.312 1 35.53 33 HIS B N 1
ATOM 1674 C CA . HIS B 1 33 ? -5.883 -7.891 -59.094 1 35.53 33 HIS B CA 1
ATOM 1675 C C . HIS B 1 33 ? -7.09 -8.141 -58.219 1 35.53 33 HIS B C 1
ATOM 1677 O O . HIS B 1 33 ? -7.828 -7.211 -57.875 1 35.53 33 HIS B O 1
ATOM 1683 N N . ASP B 1 34 ? -7.691 -9.281 -58.344 1 38.19 34 ASP B N 1
ATOM 1684 C CA . ASP B 1 34 ? -8.758 -9.742 -57.469 1 38.19 34 ASP B CA 1
ATOM 1685 C C . ASP B 1 34 ? -8.43 -9.445 -56 1 38.19 34 ASP B C 1
ATOM 1687 O O . ASP B 1 34 ? -7.285 -9.617 -55.562 1 38.19 34 ASP B O 1
ATOM 1691 N N . PRO B 1 35 ? -9.281 -8.469 -55.438 1 38.84 35 PRO B N 1
ATOM 1692 C CA . PRO B 1 35 ? -8.984 -8.086 -54.031 1 38.84 35 PRO B CA 1
ATOM 1693 C C . PRO B 1 35 ? -8.711 -9.297 -53.156 1 38.84 35 PRO B C 1
ATOM 1695 O O . PRO B 1 35 ? -9.375 -10.328 -53.281 1 38.84 35 PRO B O 1
ATOM 1698 N N . GLN B 1 36 ? -7.461 -9.539 -52.781 1 37.75 36 GLN B N 1
ATOM 1699 C CA . GLN B 1 36 ? -7.102 -10.594 -51.844 1 37.75 36 GLN B CA 1
ATOM 1700 C C . GLN B 1 36 ? -8.078 -10.633 -50.656 1 37.75 36 GLN B C 1
ATOM 1702 O O . GLN B 1 36 ? -8.492 -9.586 -50.156 1 37.75 36 GLN B O 1
ATOM 1707 N N . PRO B 1 37 ? -8.781 -11.703 -50.5 1 38.75 37 PRO B N 1
ATOM 1708 C CA . PRO B 1 37 ? -9.727 -11.727 -49.406 1 38.75 37 PRO B CA 1
ATOM 1709 C C . PRO B 1 37 ? -9.133 -11.148 -48.125 1 38.75 37 PRO B C 1
ATOM 1711 O O . PRO B 1 37 ? -7.922 -11.227 -47.906 1 38.75 37 PRO B O 1
ATOM 1714 N N . ALA B 1 38 ? -9.891 -10.125 -47.594 1 38.06 38 ALA B N 1
ATOM 1715 C CA . ALA B 1 38 ? -9.539 -9.469 -46.344 1 38.06 38 ALA B CA 1
ATOM 1716 C C . ALA B 1 38 ? -9.047 -10.484 -45.312 1 38.06 38 ALA B C 1
ATOM 1718 O O . ALA B 1 38 ? -9.586 -11.578 -45.188 1 38.06 38 ALA B O 1
ATOM 1719 N N . GLY B 1 39 ? -7.684 -10.578 -45.156 1 35.38 39 GLY B N 1
ATOM 1720 C CA . GLY B 1 39 ? -7.125 -11.461 -44.125 1 35.38 39 GLY B CA 1
ATOM 1721 C C . GLY B 1 39 ? -8 -11.602 -42.906 1 35.38 39 GLY B C 1
ATOM 1722 O O . GLY B 1 39 ? -8.938 -10.82 -42.719 1 35.38 39 GLY B O 1
ATOM 1723 N N . PRO B 1 40 ? -7.961 -12.805 -42.375 1 38.56 40 PRO B N 1
ATOM 1724 C CA . PRO B 1 40 ? -8.836 -13.016 -41.219 1 38.56 40 PRO B CA 1
ATOM 1725 C C . PRO B 1 40 ? -8.836 -11.836 -40.25 1 38.56 40 PRO B C 1
ATOM 1727 O O . PRO B 1 40 ? -7.867 -11.07 -40.219 1 38.56 40 PRO B O 1
ATOM 1730 N N . PRO B 1 41 ? -10.008 -11.414 -39.906 1 34.72 41 PRO B N 1
ATOM 1731 C CA . PRO B 1 41 ? -10.133 -10.273 -39 1 34.72 41 PRO B CA 1
ATOM 1732 C C . PRO B 1 41 ? -9.047 -10.266 -37.938 1 34.72 41 PRO B C 1
ATOM 1734 O O . PRO B 1 41 ? -8.539 -11.32 -37.562 1 34.72 41 PRO B O 1
ATOM 1737 N N . ALA B 1 42 ? -8.32 -9.156 -37.875 1 37.91 42 ALA B N 1
ATOM 1738 C CA . ALA B 1 42 ? -7.348 -8.852 -36.812 1 37.91 42 ALA B CA 1
ATOM 1739 C C . ALA B 1 42 ? -7.832 -9.352 -35.469 1 37.91 42 ALA B C 1
ATOM 1741 O O . ALA B 1 42 ? -8.945 -9.039 -35.031 1 37.91 42 ALA B O 1
ATOM 1742 N N . THR B 1 43 ? -7.484 -10.562 -35.094 1 37.62 43 THR B N 1
ATOM 1743 C CA . THR B 1 43 ? -7.754 -10.938 -33.719 1 37.62 43 THR B CA 1
ATOM 1744 C C . THR B 1 43 ? -7.629 -9.727 -32.781 1 37.62 43 THR B C 1
ATOM 1746 O O . THR B 1 43 ? -6.598 -9.047 -32.781 1 37.62 43 THR B O 1
ATOM 1749 N N . THR B 1 44 ? -8.695 -9.125 -32.438 1 36.44 44 THR B N 1
ATOM 1750 C CA . THR B 1 44 ? -8.695 -7.941 -31.578 1 36.44 44 THR B CA 1
ATOM 1751 C C . THR B 1 44 ? -7.727 -8.117 -30.406 1 36.44 44 THR B C 1
ATOM 1753 O O . THR B 1 44 ? -7.543 -9.227 -29.922 1 36.44 44 THR B O 1
ATOM 1756 N N . GLN B 1 45 ? -6.824 -7.145 -30.125 1 35.28 45 GLN B N 1
ATOM 1757 C CA . GLN B 1 45 ? -5.898 -7.031 -29 1 35.28 45 GLN B CA 1
ATOM 1758 C C . GLN B 1 45 ? -6.535 -7.527 -27.703 1 35.28 45 GLN B C 1
ATOM 1760 O O . GLN B 1 45 ? -5.855 -7.684 -26.688 1 35.28 45 GLN B O 1
ATOM 1765 N N . GLU B 1 46 ? -7.902 -7.441 -27.609 1 40.59 46 GLU B N 1
ATOM 1766 C CA . GLU B 1 46 ? -8.57 -7.992 -26.438 1 40.59 46 GLU B CA 1
ATOM 1767 C C . GLU B 1 46 ? -8.289 -9.484 -26.297 1 40.59 46 GLU B C 1
ATOM 1769 O O . GLU B 1 46 ? -8.148 -9.992 -25.188 1 40.59 46 GLU B O 1
ATOM 1774 N N . GLU B 1 47 ? -8.297 -10.188 -27.406 1 39.59 47 GLU B N 1
ATOM 1775 C CA . GLU B 1 47 ? -7.98 -11.617 -27.359 1 39.59 47 GLU B CA 1
ATOM 1776 C C . GLU B 1 47 ? -6.539 -11.852 -26.922 1 39.59 47 GLU B C 1
ATOM 1778 O O . GLU B 1 47 ? -6.203 -12.93 -26.422 1 39.59 47 GLU B O 1
ATOM 1783 N N . SER B 1 48 ? -5.637 -10.914 -27.281 1 40.66 48 SER B N 1
ATOM 1784 C CA . SER B 1 48 ? -4.242 -11.07 -26.875 1 40.66 48 SER B CA 1
ATOM 1785 C C . SER B 1 48 ? -4.09 -10.969 -25.359 1 40.66 48 SER B C 1
ATOM 1787 O O . SER B 1 48 ? -3.055 -11.352 -24.812 1 40.66 48 SER B O 1
ATOM 1789 N N . PHE B 1 49 ? -4.793 -10.047 -24.719 1 40.88 49 PHE B N 1
ATOM 1790 C CA . PHE B 1 49 ? -4.812 -10.078 -23.266 1 40.88 49 PHE B CA 1
ATOM 1791 C C . PHE B 1 49 ? -5.363 -11.406 -22.75 1 40.88 49 PHE B C 1
ATOM 1793 O O . PHE B 1 49 ? -5.102 -11.805 -21.625 1 40.88 49 PHE B O 1
ATOM 1800 N N . LEU B 1 50 ? -6.367 -12 -23.422 1 40.75 50 LEU B N 1
ATOM 1801 C CA . LEU B 1 50 ? -6.789 -13.383 -23.25 1 40.75 50 LEU B CA 1
ATOM 1802 C C . LEU B 1 50 ? -5.746 -14.344 -23.812 1 40.75 50 LEU B C 1
ATOM 1804 O O . LEU B 1 50 ? -5.98 -14.984 -24.844 1 40.75 50 LEU B O 1
ATOM 1808 N N . GLY B 1 51 ? -4.477 -13.875 -24.109 1 38.19 51 GLY B N 1
ATOM 1809 C CA . GLY B 1 51 ? -3.426 -14.75 -24.609 1 38.19 51 GLY B CA 1
ATOM 1810 C C . GLY B 1 51 ? -3.719 -16.219 -24.375 1 38.19 51 GLY B C 1
ATOM 1811 O O . GLY B 1 51 ? -4.668 -16.562 -23.672 1 38.19 51 GLY B O 1
ATOM 1812 N N . GLY B 1 52 ? -3.178 -17.094 -25.172 1 42.19 52 GLY B N 1
ATOM 1813 C CA . GLY B 1 52 ? -3.172 -18.484 -24.75 1 42.19 52 GLY B CA 1
ATOM 1814 C C . GLY B 1 52 ? -3.105 -18.656 -23.25 1 42.19 52 GLY B C 1
ATOM 1815 O O . GLY B 1 52 ? -2.734 -17.719 -22.531 1 42.19 52 GLY B O 1
ATOM 1816 N N . GLU B 1 53 ? -4.012 -19.281 -22.562 1 45.94 53 GLU B N 1
ATOM 1817 C CA . GLU B 1 53 ? -3.867 -19.531 -21.141 1 45.94 53 GLU B CA 1
ATOM 1818 C C . GLU B 1 53 ? -2.398 -19.547 -20.719 1 45.94 53 GLU B C 1
ATOM 1820 O O . GLU B 1 53 ? -1.609 -20.344 -21.219 1 45.94 53 GLU B O 1
ATOM 1825 N N . PRO B 1 54 ? -1.687 -18.344 -20.531 1 52.06 54 PRO B N 1
ATOM 1826 C CA . PRO B 1 54 ? -0.329 -18.594 -20.047 1 52.06 54 PRO B CA 1
ATOM 1827 C C . PRO B 1 54 ? -0.185 -19.953 -19.359 1 52.06 54 PRO B C 1
ATOM 1829 O O . PRO B 1 54 ? -1.147 -20.453 -18.781 1 52.06 54 PRO B O 1
ATOM 1832 N N . MET B 1 55 ? 0.712 -20.75 -19.875 1 69.75 55 MET B N 1
ATOM 1833 C CA . MET B 1 55 ? 1.007 -22.062 -19.328 1 69.75 55 MET B CA 1
ATOM 1834 C C . MET B 1 55 ? 1.3 -21.984 -17.828 1 69.75 55 MET B C 1
ATOM 1836 O O . MET B 1 55 ? 2.43 -21.703 -17.438 1 69.75 55 MET B O 1
ATOM 1840 N N . VAL B 1 56 ? 0.251 -21.531 -17.031 1 88.44 56 VAL B N 1
ATOM 1841 C CA . VAL B 1 56 ? 0.386 -21.719 -15.586 1 88.44 56 VAL B CA 1
ATOM 1842 C C . VAL B 1 56 ? 0.596 -23.188 -15.258 1 88.44 56 VAL B C 1
ATOM 1844 O O . VAL B 1 56 ? -0.21 -24.031 -15.648 1 88.44 56 VAL B O 1
ATOM 1847 N N . PRO B 1 57 ? 1.725 -23.453 -14.672 1 91.25 57 PRO B N 1
ATOM 1848 C CA . PRO B 1 57 ? 1.925 -24.844 -14.25 1 91.25 57 PRO B CA 1
ATOM 1849 C C . PRO B 1 57 ? 0.705 -25.422 -13.547 1 91.25 57 PRO B C 1
ATOM 1851 O O . PRO B 1 57 ? 0.012 -24.719 -12.812 1 91.25 57 PRO B O 1
ATOM 1854 N N . GLN B 1 58 ? 0.474 -26.688 -13.656 1 92.31 58 GLN B N 1
ATOM 1855 C CA . GLN B 1 58 ? -0.686 -27.375 -13.094 1 92.31 58 GLN B CA 1
ATOM 1856 C C . GLN B 1 58 ? -0.757 -27.188 -11.586 1 92.31 58 GLN B C 1
ATOM 1858 O O . GLN B 1 58 ? -1.842 -27 -11.023 1 92.31 58 GLN B O 1
ATOM 1863 N N . ALA B 1 59 ? 0.438 -27.203 -10.906 1 94.5 59 ALA B N 1
ATOM 1864 C CA . ALA B 1 59 ? 0.505 -27.109 -9.453 1 94.5 59 ALA B CA 1
ATOM 1865 C C . ALA B 1 59 ? 0.008 -25.734 -8.977 1 94.5 59 ALA B C 1
ATOM 1867 O O . ALA B 1 59 ? -0.297 -25.562 -7.793 1 94.5 59 ALA B O 1
ATOM 1868 N N . LEU B 1 60 ? -0.066 -24.766 -9.93 1 97.81 60 LEU B N 1
ATOM 1869 C CA . LEU B 1 60 ? -0.438 -23.406 -9.539 1 97.81 60 LEU B CA 1
ATOM 1870 C C . LEU B 1 60 ? -1.85 -23.078 -10.016 1 97.81 60 LEU B C 1
ATOM 1872 O O . LEU B 1 60 ? -2.271 -21.922 -9.953 1 97.81 60 LEU B O 1
ATOM 1876 N N . GLN B 1 61 ? -2.482 -24.094 -10.508 1 96.5 61 GLN B N 1
ATOM 1877 C CA . GLN B 1 61 ? -3.883 -23.891 -10.859 1 96.5 61 GLN B CA 1
ATOM 1878 C C . GLN B 1 61 ? -4.77 -23.906 -9.617 1 96.5 61 GLN B C 1
ATOM 1880 O O . GLN B 1 61 ? -4.641 -24.781 -8.766 1 96.5 61 GLN B O 1
ATOM 1885 N N . PRO B 1 62 ? -5.613 -22.875 -9.547 1 97.31 62 PRO B N 1
ATOM 1886 C CA . PRO B 1 62 ? -6.551 -22.969 -8.422 1 97.31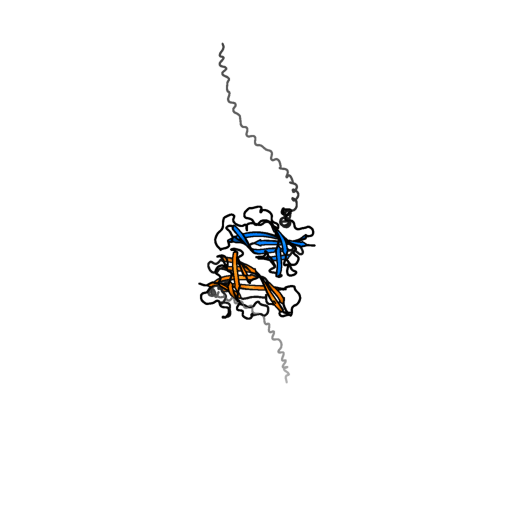 62 PRO B CA 1
ATOM 1887 C C . PRO B 1 62 ? -7.438 -24.203 -8.492 1 97.31 62 PRO B C 1
ATOM 1889 O O . PRO B 1 62 ? -7.594 -24.812 -9.562 1 97.31 62 PRO B O 1
ATOM 1892 N N . PRO B 1 63 ? -7.965 -24.641 -7.328 1 96.5 63 PRO B N 1
ATOM 1893 C CA . PRO B 1 63 ? -8.812 -25.828 -7.324 1 96.5 63 PRO B CA 1
ATOM 1894 C C . PRO B 1 63 ? -10.039 -25.688 -8.227 1 96.5 63 PRO B C 1
ATOM 1896 O O . PRO B 1 63 ? -10.461 -24.578 -8.523 1 96.5 63 PRO B O 1
ATOM 1899 N N . ALA B 1 64 ? -10.57 -26.812 -8.555 1 96.06 64 ALA B N 1
ATOM 1900 C CA . ALA B 1 64 ? -11.812 -26.828 -9.328 1 96.06 64 ALA B CA 1
ATOM 1901 C C . ALA B 1 64 ? -12.922 -26.078 -8.602 1 96.06 64 ALA B C 1
ATOM 1903 O O . ALA B 1 64 ? -13 -26.094 -7.375 1 96.06 64 ALA B O 1
ATOM 1904 N N . GLY B 1 65 ? -13.773 -25.406 -9.344 1 97.31 65 GLY B N 1
ATOM 1905 C CA . GLY B 1 65 ? -14.883 -24.672 -8.766 1 97.31 65 GLY B CA 1
ATOM 1906 C C . GLY B 1 65 ? -14.57 -23.203 -8.547 1 97.31 65 GLY B C 1
ATOM 1907 O O . GLY B 1 65 ? -15.453 -22.438 -8.148 1 97.31 65 GLY B O 1
ATOM 1908 N N . THR B 1 66 ? -13.336 -22.859 -8.805 1 97.88 66 THR B N 1
ATOM 1909 C CA . THR B 1 66 ? -12.984 -21.438 -8.719 1 97.88 66 THR B CA 1
ATOM 1910 C C . THR B 1 66 ? -13.125 -20.766 -10.078 1 97.88 66 THR B C 1
ATOM 1912 O O . THR B 1 66 ? -13.008 -21.422 -11.117 1 97.88 66 THR B O 1
ATOM 1915 N N . VAL B 1 67 ? -13.438 -19.469 -10.016 1 97.94 67 VAL B N 1
ATOM 1916 C CA . VAL B 1 67 ? -13.523 -18.688 -11.242 1 97.94 67 VAL B CA 1
ATOM 1917 C C . VAL B 1 67 ? -12.648 -17.438 -11.125 1 97.94 67 VAL B C 1
ATOM 1919 O O . VAL B 1 67 ? -12.508 -16.875 -10.031 1 97.94 67 VAL B O 1
ATOM 1922 N N . LEU B 1 68 ? -12.086 -17.016 -12.25 1 98.31 68 LEU B N 1
ATOM 1923 C CA . LEU B 1 68 ? -11.297 -15.789 -12.305 1 98.31 68 LEU B CA 1
ATOM 1924 C C . LEU B 1 68 ? -12.172 -14.57 -12.039 1 98.31 68 LEU B C 1
ATOM 1926 O O . LEU B 1 68 ? -13.133 -14.32 -12.773 1 98.31 68 LEU B O 1
ATOM 1930 N N . HIS B 1 69 ? -11.805 -13.82 -11.047 1 98.75 69 HIS B N 1
ATOM 1931 C CA . HIS B 1 69 ? -12.594 -12.68 -10.586 1 98.75 69 HIS B CA 1
ATOM 1932 C C . HIS B 1 69 ? -11.984 -11.367 -11.055 1 98.75 69 HIS B C 1
ATOM 1934 O O . HIS B 1 69 ? -12.703 -10.453 -11.461 1 98.75 69 HIS B O 1
ATOM 1940 N N . ALA B 1 70 ? -10.672 -11.266 -10.992 1 98.94 70 ALA B N 1
ATOM 1941 C CA . ALA B 1 70 ? -9.961 -10.039 -11.352 1 98.94 70 ALA B CA 1
ATOM 1942 C C . ALA B 1 70 ? -8.531 -10.344 -11.781 1 98.94 70 ALA B C 1
ATOM 1944 O O . ALA B 1 70 ? -7.938 -11.328 -11.336 1 98.94 70 ALA B O 1
ATOM 1945 N N . VAL B 1 71 ? -7.965 -9.547 -12.672 1 98.88 71 VAL B N 1
ATOM 1946 C CA . VAL B 1 71 ? -6.57 -9.578 -13.102 1 98.88 71 VAL B CA 1
ATOM 1947 C C . VAL B 1 71 ? -5.949 -8.195 -12.945 1 98.88 71 VAL B C 1
ATOM 1949 O O . VAL B 1 71 ? -6.445 -7.219 -13.516 1 98.88 71 VAL B O 1
ATOM 1952 N N . LEU B 1 72 ? -4.906 -8.094 -12.109 1 98.94 72 LEU B N 1
ATOM 1953 C CA . LEU B 1 72 ? -4.227 -6.82 -11.891 1 98.94 72 LEU B CA 1
ATOM 1954 C C . LEU B 1 72 ? -2.73 -6.949 -12.156 1 98.94 72 LEU B C 1
ATOM 1956 O O . LEU B 1 72 ? -2.121 -7.965 -11.812 1 98.94 72 LEU B O 1
ATOM 1960 N N . LYS B 1 73 ? -2.174 -5.922 -12.75 1 98.94 73 LYS B N 1
ATOM 1961 C CA . LYS B 1 73 ? -0.728 -5.797 -12.922 1 98.94 73 LYS B CA 1
ATOM 1962 C C . LYS B 1 73 ? -0.113 -4.98 -11.781 1 98.94 73 LYS B C 1
ATOM 1964 O O . LYS B 1 73 ? -0.619 -3.914 -11.438 1 98.94 73 LYS B O 1
ATOM 1969 N N . ALA B 1 74 ? 0.906 -5.547 -11.25 1 98.94 74 ALA B N 1
ATOM 1970 C CA . ALA B 1 74 ? 1.612 -4.883 -10.164 1 98.94 74 ALA B CA 1
ATOM 1971 C C . ALA B 1 74 ? 2.928 -4.277 -10.648 1 98.94 74 ALA B C 1
ATOM 1973 O O . ALA B 1 74 ? 3.609 -4.859 -11.492 1 98.94 74 ALA B O 1
ATOM 1974 N N . ARG B 1 75 ? 3.258 -3.145 -10.094 1 98.94 75 ARG B N 1
ATOM 1975 C CA . ARG B 1 75 ? 4.578 -2.531 -10.195 1 98.94 75 ARG B CA 1
ATOM 1976 C C . ARG B 1 75 ? 5.07 -2.076 -8.82 1 98.94 75 ARG B C 1
ATOM 1978 O O . ARG B 1 75 ? 4.371 -1.344 -8.117 1 98.94 75 ARG B O 1
ATOM 1985 N N . GLY B 1 76 ? 6.258 -2.547 -8.445 1 98.94 76 GLY B N 1
ATOM 1986 C CA . GLY B 1 76 ? 6.82 -2.156 -7.16 1 98.94 76 GLY B CA 1
ATOM 1987 C C . GLY B 1 76 ? 8.141 -2.836 -6.859 1 98.94 76 GLY B C 1
ATOM 1988 O O . GLY B 1 76 ? 8.984 -2.998 -7.75 1 98.94 76 GLY B O 1
ATOM 1989 N N . VAL B 1 77 ? 8.312 -3.1 -5.547 1 99 77 VAL B N 1
ATOM 1990 C CA . VAL B 1 77 ? 9.562 -3.707 -5.105 1 99 77 VAL B CA 1
ATOM 1991 C C . VAL B 1 77 ? 9.266 -4.875 -4.168 1 99 77 VAL B C 1
ATOM 1993 O O . VAL B 1 77 ? 8.242 -4.887 -3.48 1 99 77 VAL B O 1
ATOM 1996 N N . GLN B 1 78 ? 10.109 -5.824 -4.223 1 98.94 78 GLN B N 1
ATOM 1997 C CA . GLN B 1 78 ? 10.25 -6.812 -3.16 1 98.94 78 GLN B CA 1
ATOM 1998 C C . GLN B 1 78 ? 11.43 -6.473 -2.248 1 98.94 78 GLN B C 1
ATOM 2000 O O . GLN B 1 78 ? 12.562 -6.348 -2.709 1 98.94 78 GLN B O 1
ATOM 2005 N N . ILE B 1 79 ? 11.086 -6.297 -0.941 1 98.88 79 ILE B N 1
ATOM 2006 C CA . ILE B 1 79 ? 12.094 -5.871 0.03 1 98.88 79 ILE B CA 1
ATOM 2007 C C . ILE B 1 79 ? 12.633 -7.09 0.778 1 98.88 79 ILE B C 1
ATOM 2009 O O . ILE B 1 79 ? 11.867 -7.977 1.165 1 98.88 79 ILE B O 1
ATOM 2013 N N . TYR B 1 80 ? 13.969 -7.117 0.925 1 98.62 80 TYR B N 1
ATOM 2014 C CA . TYR B 1 80 ? 14.656 -8.203 1.607 1 98.62 80 TYR B CA 1
ATOM 2015 C C . TYR B 1 80 ? 15.5 -7.676 2.762 1 98.62 80 TYR B C 1
ATOM 2017 O O . TYR B 1 80 ? 16.016 -6.555 2.701 1 98.62 80 TYR B O 1
ATOM 2025 N N . ARG B 1 81 ? 15.648 -8.445 3.768 1 97.88 81 ARG B N 1
ATOM 2026 C CA . ARG B 1 81 ? 16.594 -8.195 4.852 1 97.88 81 ARG B CA 1
ATOM 2027 C C . ARG B 1 81 ? 17.609 -9.32 4.965 1 97.88 81 ARG B C 1
ATOM 2029 O O . ARG B 1 81 ? 17.312 -10.477 4.664 1 97.88 81 ARG B O 1
ATOM 2036 N N . CYS B 1 82 ? 18.797 -8.977 5.457 1 98.06 82 CYS B N 1
ATOM 2037 C CA . CYS B 1 82 ? 19.844 -9.969 5.629 1 98.06 82 CYS B CA 1
ATOM 2038 C C . CYS B 1 82 ? 19.703 -10.688 6.965 1 98.06 82 CYS B C 1
ATOM 2040 O O . CYS B 1 82 ? 19.688 -10.055 8.016 1 98.06 82 CYS B O 1
ATOM 2042 N N . ARG B 1 83 ? 19.484 -11.93 6.91 1 96.44 83 ARG B N 1
ATOM 2043 C CA . ARG B 1 83 ? 19.484 -12.797 8.086 1 96.44 83 ARG B CA 1
ATOM 2044 C C . ARG B 1 83 ? 20.391 -14 7.879 1 96.44 83 ARG B C 1
ATOM 2046 O O . ARG B 1 83 ? 20.25 -14.742 6.906 1 96.44 83 ARG B O 1
ATOM 2053 N N . ARG B 1 84 ? 21.391 -14.156 8.828 1 95.62 84 ARG B N 1
ATOM 2054 C CA . ARG B 1 84 ? 22.312 -15.281 8.789 1 95.62 84 ARG B CA 1
ATOM 2055 C C . ARG B 1 84 ? 22.984 -15.383 7.422 1 95.62 84 ARG B C 1
ATOM 2057 O O . ARG B 1 84 ? 23.047 -16.469 6.828 1 95.62 84 ARG B O 1
ATOM 2064 N N . GLY B 1 85 ? 23.25 -14.32 6.863 1 96.19 85 GLY B N 1
ATOM 2065 C CA . GLY B 1 85 ? 24.078 -14.25 5.664 1 96.19 85 GLY B CA 1
ATOM 2066 C C . GLY B 1 85 ? 23.281 -14.453 4.387 1 96.19 85 GLY B C 1
ATOM 2067 O O . GLY B 1 85 ? 23.859 -14.562 3.301 1 96.19 85 GLY B O 1
ATOM 2068 N N . ALA B 1 86 ? 21.953 -14.477 4.512 1 96.44 86 ALA B N 1
ATOM 2069 C CA . ALA B 1 86 ? 21.109 -14.656 3.33 1 96.44 86 ALA B CA 1
ATOM 2070 C C . ALA B 1 86 ? 19.984 -13.633 3.295 1 96.44 86 ALA B C 1
ATOM 2072 O O . ALA B 1 86 ? 19.469 -13.234 4.34 1 96.44 86 ALA B O 1
ATOM 2073 N N . TRP B 1 87 ? 19.625 -13.281 2.1 1 97.69 87 TRP B N 1
ATOM 2074 C CA . TRP B 1 87 ? 18.5 -12.367 1.922 1 97.69 87 TRP B CA 1
ATOM 2075 C C . TRP B 1 87 ? 17.172 -13.094 2.117 1 97.69 87 TRP B C 1
ATOM 2077 O O . TRP B 1 87 ? 16.859 -14.039 1.391 1 97.69 87 TRP B O 1
ATOM 2087 N N . GLN B 1 88 ? 16.422 -12.602 3.078 1 97.62 88 GLN B N 1
ATOM 2088 C CA . GLN B 1 88 ? 15.086 -13.133 3.355 1 97.62 88 GLN B CA 1
ATOM 2089 C C . GLN B 1 88 ? 14 -12.109 3.027 1 97.62 88 GLN B C 1
ATOM 2091 O O . GLN B 1 88 ? 14.164 -10.922 3.293 1 97.62 88 GLN B O 1
ATOM 2096 N N . PRO B 1 89 ? 12.914 -12.625 2.436 1 98.06 89 PRO B N 1
ATOM 2097 C CA . PRO B 1 89 ? 11.844 -11.68 2.133 1 98.06 89 PRO B CA 1
ATOM 2098 C C . PRO B 1 89 ? 11.312 -10.969 3.379 1 98.06 89 PRO B C 1
ATOM 2100 O O . PRO B 1 89 ? 11.039 -11.617 4.391 1 98.06 89 PRO B O 1
ATOM 2103 N N . LEU B 1 90 ? 11.219 -9.68 3.307 1 98.31 90 LEU B N 1
ATOM 2104 C CA . LEU B 1 90 ? 10.625 -8.875 4.367 1 98.31 90 LEU B CA 1
ATOM 2105 C C . LEU B 1 90 ? 9.188 -8.5 4.023 1 98.31 90 LEU B C 1
ATOM 2107 O O . LEU B 1 90 ? 8.258 -8.875 4.746 1 98.31 90 LEU B O 1
ATOM 2111 N N . GLU B 1 91 ? 9 -7.812 2.914 1 98.69 91 GLU B N 1
ATOM 2112 C CA . GLU B 1 91 ? 7.66 -7.434 2.469 1 98.69 91 GLU B CA 1
ATOM 2113 C C . GLU B 1 91 ? 7.691 -6.863 1.053 1 98.69 91 GLU B C 1
ATOM 2115 O O . GLU B 1 91 ? 8.711 -6.32 0.62 1 98.69 91 GLU B O 1
ATOM 2120 N N . PRO B 1 92 ? 6.598 -6.988 0.345 1 98.94 92 PRO B N 1
ATOM 2121 C CA . PRO B 1 92 ? 6.438 -6.246 -0.907 1 98.94 92 PRO B CA 1
ATOM 2122 C C . PRO B 1 92 ? 5.91 -4.832 -0.69 1 98.94 92 PRO B C 1
ATOM 2124 O O . PRO B 1 92 ? 5.395 -4.52 0.387 1 98.94 92 PRO B O 1
ATOM 2127 N N . ALA B 1 93 ? 6.051 -3.963 -1.589 1 98.94 93 ALA B N 1
ATOM 2128 C CA . ALA B 1 93 ? 5.355 -2.689 -1.757 1 98.94 93 ALA B CA 1
ATOM 2129 C C . ALA B 1 93 ? 5.055 -2.418 -3.229 1 98.94 93 ALA B C 1
ATOM 2131 O O . ALA B 1 93 ? 5.973 -2.238 -4.031 1 98.94 93 ALA B O 1
ATOM 2132 N N . ALA B 1 94 ? 3.789 -2.396 -3.562 1 99 94 ALA B N 1
ATOM 2133 C CA . ALA B 1 94 ? 3.453 -2.262 -4.977 1 99 94 ALA B CA 1
ATOM 2134 C C . ALA B 1 94 ? 2.074 -1.632 -5.156 1 99 94 ALA B C 1
ATOM 2136 O O . ALA B 1 94 ? 1.229 -1.708 -4.258 1 99 94 ALA B O 1
ATOM 2137 N N . SER B 1 95 ? 1.887 -0.996 -6.27 1 98.94 95 SER B N 1
ATOM 2138 C CA . SER B 1 95 ? 0.584 -0.567 -6.7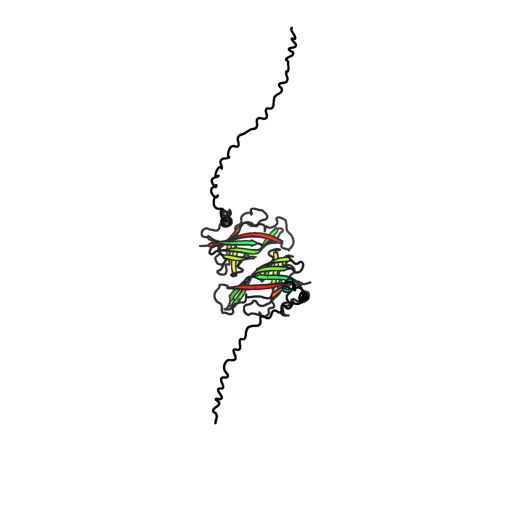7 1 98.94 95 SER B CA 1
ATOM 2139 C C . SER B 1 95 ? 0.088 -1.487 -7.879 1 98.94 95 SER B C 1
ATOM 2141 O O . SER B 1 95 ? 0.87 -1.921 -8.727 1 98.94 95 SER B O 1
ATOM 2143 N N . LEU B 1 96 ? -1.195 -1.758 -7.809 1 98.94 96 LEU B N 1
ATOM 2144 C CA . LEU B 1 96 ? -1.792 -2.625 -8.812 1 98.94 96 LEU B CA 1
ATOM 2145 C C . LEU B 1 96 ? -2.879 -1.889 -9.594 1 98.94 96 LEU B C 1
ATOM 2147 O O . LEU B 1 96 ? -3.645 -1.114 -9.016 1 98.94 96 LEU B O 1
ATOM 2151 N N . THR B 1 97 ? -2.957 -2.158 -10.867 1 98.94 97 THR B N 1
ATOM 2152 C CA . THR B 1 97 ? -4.031 -1.697 -11.742 1 98.94 97 THR B CA 1
ATOM 2153 C C . THR B 1 97 ? -4.52 -2.83 -12.641 1 98.94 97 THR B C 1
ATOM 2155 O O . THR B 1 97 ? -3.719 -3.629 -13.133 1 98.94 97 THR B O 1
ATOM 2158 N N . GLY B 1 98 ? -5.848 -2.936 -12.781 1 98.88 98 GLY B N 1
ATOM 2159 C CA . GLY B 1 98 ? -6.402 -3.959 -13.648 1 98.88 98 GLY B CA 1
ATOM 2160 C C . GLY B 1 98 ? -7.914 -3.889 -13.766 1 98.88 98 GLY B C 1
ATOM 2161 O O . GLY B 1 98 ? -8.484 -2.799 -13.805 1 98.88 98 GLY B O 1
ATOM 2162 N N . VAL B 1 99 ? -8.461 -5.113 -13.914 1 98.88 99 VAL B N 1
ATOM 2163 C CA . VAL B 1 99 ? -9.898 -5.133 -14.156 1 98.88 99 VAL B CA 1
ATOM 2164 C C . VAL B 1 99 ? -10.531 -6.32 -13.438 1 98.88 99 VAL B C 1
ATOM 2166 O O . VAL B 1 99 ? -9.867 -7.324 -13.172 1 98.88 99 VAL B O 1
ATOM 2169 N N . THR B 1 100 ? -11.828 -6.16 -13.148 1 98.81 100 THR B N 1
ATOM 2170 C CA . THR B 1 100 ? -12.672 -7.309 -12.82 1 98.81 100 THR B CA 1
ATOM 2171 C C . THR B 1 100 ? -13.211 -7.969 -14.086 1 98.81 100 THR B C 1
ATOM 2173 O O . THR B 1 100 ? -13.266 -7.34 -15.141 1 98.81 100 THR B O 1
ATOM 2176 N N . MET B 1 101 ? -13.609 -9.195 -13.938 1 98 101 MET B N 1
ATOM 2177 C CA . MET B 1 101 ? -14.039 -9.945 -15.109 1 98 101 MET B CA 1
ATOM 2178 C C . MET B 1 101 ? -15.531 -9.742 -15.375 1 98 101 MET B C 1
ATOM 2180 O O . MET B 1 101 ? -15.961 -9.695 -16.531 1 98 101 MET B O 1
ATOM 2184 N N . SER B 1 102 ? -16.391 -9.711 -14.289 1 94.94 102 SER B N 1
ATOM 2185 C CA . SER B 1 102 ? -17.828 -9.617 -14.453 1 94.94 102 SER B CA 1
ATOM 2186 C C . SER B 1 102 ? -18.469 -8.773 -13.352 1 94.94 102 SER B C 1
ATOM 2188 O O . SER B 1 102 ? -18.594 -9.227 -12.211 1 94.94 102 SER B O 1
ATOM 2190 N N . PRO B 1 103 ? -18.938 -7.562 -13.641 1 96.81 103 PRO B N 1
ATOM 2191 C CA . PRO B 1 103 ? -18.703 -6.82 -14.883 1 96.81 103 PRO B CA 1
ATOM 2192 C C . PRO B 1 103 ? -17.25 -6.348 -15.023 1 96.81 103 PRO B C 1
ATOM 2194 O O . PRO B 1 103 ? -16.516 -6.289 -14.023 1 96.81 103 PRO B O 1
ATOM 2197 N N . VAL B 1 104 ? -16.844 -6.02 -16.219 1 98.31 104 VAL B N 1
ATOM 2198 C CA . VAL B 1 104 ? -15.516 -5.477 -16.438 1 98.31 104 VAL B CA 1
ATOM 2199 C C . VAL B 1 104 ? -15.438 -4.051 -15.891 1 98.31 104 VAL B C 1
ATOM 2201 O O . VAL B 1 104 ? -16.141 -3.162 -16.375 1 98.31 104 VAL B O 1
ATOM 2204 N N . ARG B 1 105 ? -14.664 -3.895 -14.883 1 98.38 105 ARG B N 1
ATOM 2205 C CA . ARG B 1 105 ? -14.43 -2.588 -14.281 1 98.38 105 ARG B CA 1
ATOM 2206 C C . ARG B 1 105 ? -12.953 -2.385 -13.969 1 98.38 105 ARG B C 1
ATOM 2208 O O . ARG B 1 105 ? -12.273 -3.318 -13.539 1 98.38 105 ARG B O 1
ATOM 2215 N N . LYS B 1 106 ? -12.555 -1.112 -14.25 1 98.81 106 LYS B N 1
ATOM 2216 C CA . LYS B 1 106 ? -11.188 -0.771 -13.844 1 98.81 106 LYS B CA 1
ATOM 2217 C C . LYS B 1 106 ? -11.047 -0.769 -12.328 1 98.81 106 LYS B C 1
ATOM 2219 O O . LYS B 1 106 ? -11.891 -0.208 -11.625 1 98.81 106 LYS B O 1
ATOM 2224 N N . VAL B 1 107 ? -10.008 -1.401 -11.836 1 98.88 107 VAL B N 1
ATOM 2225 C CA . VAL B 1 107 ? -9.781 -1.466 -10.398 1 98.88 107 VAL B CA 1
ATOM 2226 C C . VAL B 1 107 ? -8.297 -1.223 -10.094 1 98.88 107 VAL B C 1
ATOM 2228 O O . VAL B 1 107 ? -7.438 -1.486 -10.938 1 98.88 107 VAL B O 1
ATOM 2231 N N . THR B 1 108 ? -8.016 -0.598 -8.875 1 98.94 108 THR B N 1
ATOM 2232 C CA . THR B 1 108 ? -6.676 -0.372 -8.352 1 98.94 108 THR B CA 1
ATOM 2233 C C . THR B 1 108 ? -6.562 -0.881 -6.922 1 98.94 108 THR B C 1
ATOM 2235 O O . THR B 1 108 ? -7.562 -0.979 -6.211 1 98.94 108 THR B O 1
ATOM 2238 N N . ALA B 1 109 ? -5.34 -1.222 -6.555 1 98.94 109 ALA B N 1
ATOM 2239 C CA . ALA B 1 109 ? -5.07 -1.745 -5.219 1 98.94 109 ALA B CA 1
ATOM 2240 C C . ALA B 1 109 ? -3.625 -1.475 -4.805 1 98.94 109 ALA B C 1
ATOM 2242 O O . ALA B 1 109 ? -2.791 -1.112 -5.637 1 98.94 109 ALA B O 1
ATOM 2243 N N . VAL B 1 110 ? -3.398 -1.586 -3.504 1 98.94 110 VAL B N 1
ATOM 2244 C CA . VAL B 1 110 ? -2.035 -1.548 -2.982 1 98.94 110 VAL B CA 1
ATOM 2245 C C . VAL B 1 110 ? -1.674 -2.904 -2.381 1 98.94 110 VAL B C 1
ATOM 2247 O O . VAL B 1 110 ? -2.549 -3.637 -1.916 1 98.94 110 VAL B O 1
ATOM 2250 N N . HIS B 1 111 ? -0.404 -3.275 -2.455 1 98.94 111 HIS B N 1
ATOM 2251 C CA . HIS B 1 111 ? 0.163 -4.551 -2.037 1 98.94 111 HIS B CA 1
ATOM 2252 C C . HIS B 1 111 ? 1.321 -4.348 -1.065 1 98.94 111 HIS B C 1
ATOM 2254 O O . HIS B 1 111 ? 2.225 -3.551 -1.329 1 98.94 111 HIS B O 1
ATOM 2260 N N . PHE B 1 112 ? 1.227 -4.965 0.126 1 98.81 112 PHE B N 1
ATOM 2261 C CA . PHE B 1 112 ? 2.189 -4.773 1.204 1 98.81 112 PHE B CA 1
ATOM 2262 C C . PHE B 1 112 ? 2.268 -6.012 2.088 1 98.81 112 PHE B C 1
ATOM 2264 O O . PHE B 1 112 ? 1.822 -7.094 1.691 1 98.81 112 PHE B O 1
ATOM 2271 N N . ARG B 1 113 ? 2.873 -5.859 3.264 1 98.44 113 ARG B N 1
ATOM 2272 C CA . ARG B 1 113 ? 3.168 -6.977 4.156 1 98.44 113 ARG B CA 1
ATOM 2273 C C . ARG B 1 113 ? 1.91 -7.785 4.453 1 98.44 113 ARG B C 1
ATOM 2275 O O . ARG B 1 113 ? 0.828 -7.219 4.621 1 98.44 113 ARG B O 1
ATOM 2282 N N . GLY B 1 114 ? 2.209 -9.016 4.633 1 96.38 114 GLY B N 1
ATOM 2283 C CA . GLY B 1 114 ? 1.182 -10.031 4.781 1 96.38 114 GLY B CA 1
ATOM 2284 C C . GLY B 1 114 ? 1.58 -11.367 4.195 1 96.38 114 GLY B C 1
ATOM 2285 O O . GLY B 1 114 ? 2.189 -12.195 4.879 1 96.38 114 GLY B O 1
ATOM 2286 N N . PRO B 1 115 ? 1.619 -11.461 2.754 1 98.44 115 PRO B N 1
ATOM 2287 C CA . PRO B 1 115 ? 1.266 -10.375 1.829 1 98.44 115 PRO B CA 1
ATOM 2288 C C . PRO B 1 115 ? -0.231 -10.078 1.819 1 98.44 115 PRO B C 1
ATOM 2290 O O . PRO B 1 115 ? -1.048 -10.977 2.018 1 98.44 115 PRO B O 1
ATOM 2293 N N . SER B 1 116 ? -0.538 -8.812 1.643 1 98.94 116 SER B N 1
ATOM 2294 C CA . SER B 1 116 ? -1.908 -8.305 1.645 1 98.94 116 SER B CA 1
ATOM 2295 C C . SER B 1 116 ? -2.174 -7.418 0.435 1 98.94 116 SER B C 1
ATOM 2297 O O . SER B 1 116 ? -1.256 -6.781 -0.085 1 98.94 116 SER B O 1
ATOM 2299 N N . TRP B 1 117 ? -3.352 -7.488 -0 1 99 117 TRP B N 1
ATOM 2300 C CA . TRP B 1 117 ? -3.879 -6.582 -1.015 1 99 117 TRP B CA 1
ATOM 2301 C C . TRP B 1 117 ? -5.105 -5.836 -0.495 1 99 117 TRP B C 1
ATOM 2303 O O . TRP B 1 117 ? -6.02 -6.449 0.064 1 99 117 TRP B O 1
ATOM 2313 N N . ILE B 1 118 ? -5.137 -4.52 -0.648 1 99 118 ILE B N 1
ATOM 2314 C CA . ILE B 1 118 ? -6.293 -3.701 -0.286 1 99 118 ILE B CA 1
ATOM 2315 C C . ILE B 1 118 ? -6.711 -2.846 -1.479 1 99 118 ILE B C 1
ATOM 2317 O O . ILE B 1 118 ? -5.871 -2.221 -2.131 1 99 118 ILE B O 1
ATOM 2321 N N . SER B 1 119 ? -7.984 -2.908 -1.79 1 98.94 119 SER B N 1
ATOM 2322 C CA . SER B 1 119 ? -8.539 -1.979 -2.771 1 98.94 119 SER B CA 1
ATOM 2323 C C . SER B 1 119 ? -8.5 -0.544 -2.256 1 98.94 119 SER B C 1
ATOM 2325 O O . SER B 1 119 ? -9.094 -0.235 -1.221 1 98.94 119 SER B O 1
ATOM 2327 N N . ASP B 1 120 ? -7.805 0.329 -3.014 1 98.88 120 ASP B N 1
ATOM 2328 C CA . ASP B 1 120 ? -7.805 1.737 -2.627 1 98.88 120 ASP B CA 1
ATOM 2329 C C . ASP B 1 120 ? -9.031 2.459 -3.176 1 98.88 120 ASP B C 1
ATOM 2331 O O . ASP B 1 120 ? -9.039 3.688 -3.275 1 98.88 120 ASP B O 1
ATOM 2335 N N . GLN B 1 121 ? -10.055 1.664 -3.6 1 98.94 121 GLN B N 1
ATOM 2336 C CA . GLN B 1 121 ? -11.32 2.197 -4.094 1 98.94 121 GLN B CA 1
ATOM 2337 C C . GLN B 1 121 ? -12.469 1.819 -3.17 1 98.94 121 GLN B C 1
ATOM 2339 O O . GLN B 1 121 ? -13.328 2.654 -2.859 1 98.94 121 GLN B O 1
ATOM 2344 N N . ASP B 1 122 ? -12.438 0.575 -2.68 1 98.81 122 ASP B N 1
ATOM 2345 C CA . ASP B 1 122 ? -13.586 0.141 -1.898 1 98.81 122 ASP B CA 1
ATOM 2346 C C . ASP B 1 122 ? -13.164 -0.408 -0.541 1 98.81 122 ASP B C 1
ATOM 2348 O O . ASP B 1 122 ? -14 -0.812 0.266 1 98.81 122 ASP B O 1
ATOM 2352 N N . GLY B 1 123 ? -11.859 -0.482 -0.302 1 98.88 123 GLY B N 1
ATOM 2353 C CA . GLY B 1 123 ? -11.312 -0.824 1.002 1 98.88 123 GLY B CA 1
ATOM 2354 C C . GLY B 1 123 ? -11.297 -2.318 1.269 1 98.88 123 GLY B C 1
ATOM 2355 O O . GLY B 1 123 ? -10.789 -2.764 2.299 1 98.88 123 GLY B O 1
ATOM 2356 N N . SER B 1 124 ? -11.836 -3.141 0.365 1 98.88 124 SER B N 1
ATOM 2357 C CA . SER B 1 124 ? -11.805 -4.586 0.577 1 98.88 124 SER B CA 1
ATOM 2358 C C . SER B 1 124 ? -10.375 -5.113 0.596 1 98.88 124 SER B C 1
ATOM 2360 O O . SER B 1 124 ? -9.492 -4.559 -0.064 1 98.88 124 SER B O 1
ATOM 2362 N N . THR B 1 125 ? -10.195 -6.191 1.383 1 98.75 125 THR B N 1
ATOM 2363 C CA . THR B 1 125 ? -8.852 -6.668 1.691 1 98.75 125 THR B CA 1
ATOM 2364 C C . THR B 1 125 ? -8.781 -8.188 1.563 1 98.75 125 THR B C 1
ATOM 2366 O O . THR B 1 125 ? -9.766 -8.883 1.803 1 98.75 125 THR B O 1
ATOM 2369 N N . VAL B 1 126 ? -7.594 -8.672 1.153 1 98.94 126 VAL B N 1
ATOM 2370 C CA . VAL B 1 126 ? -7.289 -10.094 1.199 1 98.94 126 VAL B CA 1
ATOM 2371 C C . VAL B 1 126 ? -5.816 -10.297 1.542 1 98.94 126 VAL B C 1
ATOM 2373 O O . VAL B 1 126 ? -4.961 -9.508 1.137 1 98.94 126 VAL B O 1
ATOM 2376 N N . GLN B 1 127 ? -5.562 -11.32 2.334 1 98.94 127 GLN B N 1
ATOM 2377 C CA . GLN B 1 127 ? -4.207 -11.766 2.613 1 98.94 127 GLN B CA 1
ATOM 2378 C C . GLN B 1 127 ? -3.924 -13.109 1.946 1 98.94 127 GLN B C 1
ATOM 2380 O O . GLN B 1 127 ? -4.809 -13.969 1.858 1 98.94 127 GLN B O 1
ATOM 2385 N N . GLY B 1 128 ? -2.725 -13.281 1.444 1 98.88 128 GLY B N 1
ATOM 2386 C CA . GLY B 1 128 ? -2.287 -14.57 0.927 1 98.88 128 GLY B CA 1
ATOM 2387 C C . GLY B 1 128 ? -1.56 -15.414 1.958 1 98.88 128 GLY B C 1
ATOM 2388 O O . GLY B 1 128 ? -0.678 -14.914 2.662 1 98.88 128 GLY B O 1
ATOM 2389 N N . THR B 1 129 ? -1.94 -16.641 2.002 1 98.75 129 THR B N 1
ATOM 2390 C CA . THR B 1 129 ? -1.297 -17.562 2.928 1 98.75 129 THR B CA 1
ATOM 2391 C C . THR B 1 129 ? -0.94 -18.875 2.227 1 98.75 129 THR B C 1
ATOM 2393 O O . THR B 1 129 ? -1.408 -19.125 1.116 1 98.75 129 THR B O 1
ATOM 2396 N N . ASP B 1 130 ? -0.033 -19.609 2.783 1 98.12 130 ASP B N 1
ATOM 2397 C CA . ASP B 1 130 ? 0.323 -20.953 2.377 1 98.12 130 ASP B CA 1
ATOM 2398 C C . ASP B 1 130 ? 0.649 -21.016 0.887 1 98.12 130 ASP B C 1
ATOM 2400 O O . ASP B 1 130 ? 0.088 -21.844 0.156 1 98.12 130 ASP B O 1
ATOM 2404 N N . PRO B 1 131 ? 1.642 -20.281 0.514 1 98.44 131 PRO B N 1
ATOM 2405 C CA . PRO B 1 131 ? 1.965 -20.266 -0.915 1 98.44 131 PRO B CA 1
ATOM 2406 C C . PRO B 1 131 ? 2.504 -21.594 -1.42 1 98.44 131 PRO B C 1
ATOM 2408 O O . PRO B 1 131 ? 3.332 -22.219 -0.753 1 98.44 131 PRO B O 1
ATOM 2411 N N . VAL B 1 132 ? 1.998 -22.062 -2.568 1 98.38 132 VAL B N 1
ATOM 2412 C CA . VAL B 1 132 ? 2.641 -23.047 -3.426 1 98.38 132 VAL B CA 1
ATOM 2413 C C . VAL B 1 132 ? 3.439 -22.344 -4.52 1 98.38 132 VAL B C 1
ATOM 2415 O O . VAL B 1 132 ? 2.912 -21.484 -5.227 1 98.38 132 VAL B O 1
ATOM 2418 N N . THR B 1 133 ? 4.703 -22.672 -4.656 1 97.88 133 THR B N 1
ATOM 2419 C CA . THR B 1 133 ? 5.539 -21.984 -5.637 1 97.88 133 THR B CA 1
ATOM 2420 C C . THR B 1 133 ? 6.152 -22.984 -6.613 1 97.88 133 THR B C 1
ATOM 2422 O O . THR B 1 133 ? 6.188 -24.188 -6.34 1 97.88 133 THR B O 1
ATOM 2425 N N . ARG B 1 134 ? 6.504 -22.453 -7.758 1 97.25 134 ARG B N 1
ATOM 2426 C CA . ARG B 1 134 ? 7.336 -23.141 -8.75 1 97.25 134 ARG B CA 1
ATOM 2427 C C . ARG B 1 134 ? 8.539 -22.281 -9.133 1 97.25 134 ARG B C 1
ATOM 2429 O O . ARG B 1 134 ? 8.547 -21.078 -8.898 1 97.25 134 ARG B O 1
ATOM 2436 N N . PRO B 1 135 ? 9.531 -22.938 -9.695 1 95.81 135 PRO B N 1
ATOM 2437 C CA . PRO B 1 135 ? 10.695 -22.125 -10.086 1 95.81 135 PRO B CA 1
ATOM 2438 C C . PRO B 1 135 ? 10.359 -21.062 -11.109 1 95.81 135 PRO B C 1
ATOM 2440 O O . PRO B 1 135 ? 9.547 -21.297 -12.016 1 95.81 135 PRO B O 1
ATOM 2443 N N . ALA B 1 136 ? 10.977 -19.906 -10.883 1 96.38 136 ALA B N 1
ATOM 2444 C CA . ALA B 1 136 ? 10.828 -18.844 -11.867 1 96.38 136 ALA B CA 1
ATOM 2445 C C . ALA B 1 136 ? 11.438 -19.234 -13.203 1 96.38 136 ALA B C 1
ATOM 2447 O O . ALA B 1 136 ? 12.375 -20.047 -13.25 1 96.38 136 ALA B O 1
ATOM 2448 N N . ARG B 1 137 ? 10.883 -18.703 -14.234 1 90.75 137 ARG B N 1
ATOM 2449 C CA . ARG B 1 137 ? 11.461 -18.984 -15.547 1 90.75 137 ARG B CA 1
ATOM 2450 C C . ARG B 1 137 ? 12.859 -18.375 -15.664 1 90.75 137 ARG B C 1
ATOM 2452 O O . ARG B 1 137 ? 13.773 -19.016 -16.188 1 90.75 137 ARG B O 1
ATOM 2459 N N . GLU B 1 138 ? 12.984 -17.172 -15.18 1 95.38 138 GLU B N 1
ATOM 2460 C CA . GLU B 1 138 ? 14.266 -16.484 -15.109 1 95.38 138 GLU B CA 1
ATOM 2461 C C . GLU B 1 138 ? 14.711 -16.281 -13.664 1 95.38 138 GLU B C 1
ATOM 2463 O O . GLU B 1 138 ? 13.922 -15.867 -12.812 1 95.38 138 GLU B O 1
ATOM 2468 N N . ALA B 1 139 ? 16.031 -16.516 -13.336 1 94.69 139 ALA B N 1
ATOM 2469 C CA . ALA B 1 139 ? 16.562 -16.484 -11.977 1 94.69 139 ALA B CA 1
ATOM 2470 C C . ALA B 1 139 ? 16.297 -15.141 -11.312 1 94.69 139 ALA B C 1
ATOM 2472 O O . ALA B 1 139 ? 16.141 -15.062 -10.094 1 94.69 139 ALA B O 1
ATOM 2473 N N . GLY B 1 140 ? 16.141 -14.039 -11.977 1 97.88 140 GLY B N 1
ATOM 2474 C CA . GLY B 1 140 ? 15.961 -12.711 -11.422 1 97.88 140 GLY B CA 1
ATOM 2475 C C . GLY B 1 140 ? 14.516 -12.367 -11.133 1 97.88 140 GLY B C 1
ATOM 2476 O O . GLY B 1 140 ? 14.219 -11.305 -10.578 1 97.88 140 GLY B O 1
ATOM 2477 N N . ASP B 1 141 ? 13.617 -13.414 -11.398 1 98.62 141 ASP B N 1
ATOM 2478 C CA . ASP B 1 141 ? 12.188 -13.125 -11.266 1 98.62 141 ASP B CA 1
ATOM 2479 C C . ASP B 1 141 ? 11.609 -13.766 -10.016 1 98.62 141 ASP B C 1
ATOM 2481 O O . ASP B 1 141 ? 12.062 -14.828 -9.586 1 98.62 141 ASP B O 1
ATOM 2485 N N . LEU B 1 142 ? 10.609 -13.062 -9.453 1 98.69 142 LEU B N 1
ATOM 2486 C CA . LEU B 1 142 ? 9.828 -13.742 -8.422 1 98.69 142 LEU B CA 1
ATOM 2487 C C . LEU B 1 142 ? 9.242 -15.047 -8.953 1 98.69 142 LEU B C 1
ATOM 2489 O O . LEU B 1 142 ? 8.766 -15.102 -10.094 1 98.69 142 LEU B O 1
ATOM 2493 N N . PRO B 1 143 ? 9.266 -16.109 -8.125 1 98 143 PRO B N 1
ATOM 2494 C CA . PRO B 1 143 ? 8.641 -17.359 -8.57 1 98 143 PRO B CA 1
ATOM 2495 C C . PRO B 1 143 ? 7.121 -17.234 -8.711 1 98 143 PRO B C 1
ATOM 2497 O O . PRO B 1 143 ? 6.48 -16.531 -7.922 1 98 143 PRO B O 1
ATOM 2500 N N . PRO B 1 144 ? 6.609 -17.922 -9.766 1 98.19 144 PRO B N 1
ATOM 2501 C CA . PRO B 1 144 ? 5.145 -18 -9.781 1 98.19 144 PRO B CA 1
ATOM 2502 C C . PRO B 1 144 ? 4.578 -18.672 -8.539 1 98.19 144 PRO B C 1
ATOM 2504 O O . PRO B 1 144 ? 5.207 -19.578 -7.984 1 98.19 144 PRO B O 1
ATOM 2507 N N . ALA B 1 145 ? 3.383 -18.281 -8.125 1 98.69 145 ALA B N 1
ATOM 2508 C CA . ALA B 1 145 ? 2.85 -18.766 -6.855 1 98.69 145 ALA B CA 1
ATOM 2509 C C . ALA B 1 145 ? 1.323 -18.781 -6.875 1 98.69 145 ALA B C 1
ATOM 2511 O O . ALA B 1 145 ? 0.694 -18.031 -7.625 1 98.69 145 ALA B O 1
ATOM 2512 N N . LEU B 1 146 ? 0.783 -19.625 -6.094 1 98.88 146 LEU B N 1
ATOM 2513 C CA . LEU B 1 146 ? -0.629 -19.672 -5.734 1 98.88 146 LEU B CA 1
ATOM 2514 C C . LEU B 1 146 ? -0.807 -19.562 -4.223 1 98.88 146 LEU B C 1
ATOM 2516 O O . LEU B 1 146 ? -0.229 -20.344 -3.467 1 98.88 146 LEU B O 1
ATOM 2520 N N . PHE B 1 147 ? -1.601 -18.609 -3.824 1 98.88 147 PHE B N 1
ATOM 2521 C CA . PHE B 1 147 ? -1.896 -18.391 -2.414 1 98.88 147 PHE B CA 1
ATOM 2522 C C . PHE B 1 147 ? -3.332 -18.781 -2.094 1 98.88 147 PHE B C 1
ATOM 2524 O O . PHE B 1 147 ? -4.215 -18.688 -2.949 1 98.88 147 PHE B O 1
ATOM 2531 N N . ARG B 1 148 ? -3.492 -19.203 -0.814 1 98.81 148 ARG B N 1
ATOM 2532 C CA . ARG B 1 148 ? -4.832 -19.25 -0.243 1 98.81 148 ARG B CA 1
ATOM 2533 C C . ARG B 1 148 ? -5.188 -17.922 0.416 1 98.81 148 ARG B C 1
ATOM 2535 O O . ARG B 1 148 ? -4.32 -17.25 0.985 1 98.81 148 ARG B O 1
ATOM 2542 N N . ALA B 1 149 ? -6.441 -17.562 0.247 1 98.88 149 ALA B N 1
ATOM 2543 C CA . ALA B 1 149 ? -6.895 -16.297 0.836 1 98.88 149 ALA B CA 1
ATOM 2544 C C . ALA B 1 149 ? -7.191 -16.469 2.324 1 98.88 149 ALA B C 1
ATOM 2546 O O . ALA B 1 149 ? -7.691 -17.5 2.75 1 98.88 149 ALA B O 1
ATOM 2547 N N . ALA B 1 150 ? -6.926 -15.438 3.039 1 98.75 150 ALA B N 1
ATOM 2548 C CA . ALA B 1 150 ? -7.289 -15.305 4.449 1 98.75 150 ALA B CA 1
ATOM 2549 C C . ALA B 1 150 ? -7.543 -13.844 4.816 1 98.75 150 ALA B C 1
ATOM 2551 O O . ALA B 1 150 ? -7.148 -12.938 4.086 1 98.75 150 ALA B O 1
ATOM 2552 N N . GLY B 1 151 ? -8.258 -13.648 5.902 1 97.75 151 GLY B N 1
ATOM 2553 C CA . GLY B 1 151 ? -8.406 -12.328 6.488 1 97.75 151 GLY B CA 1
ATOM 2554 C C . GLY B 1 151 ? -9.211 -11.375 5.621 1 97.75 151 GLY B C 1
ATOM 2555 O O . GLY B 1 151 ? -8.977 -10.164 5.633 1 97.75 151 GLY B O 1
ATOM 2556 N N . ASN B 1 152 ? -10.07 -11.859 4.812 1 98.44 152 ASN B N 1
ATOM 2557 C CA . ASN B 1 152 ? -10.867 -11 3.943 1 98.44 152 ASN B CA 1
ATOM 2558 C C . ASN B 1 152 ? -11.734 -10.039 4.75 1 98.44 152 ASN B C 1
ATOM 2560 O O . ASN B 1 152 ? -12.344 -10.438 5.746 1 98.44 152 ASN B O 1
ATOM 2564 N N . ARG B 1 153 ? -11.766 -8.883 4.289 1 97.81 153 ARG B N 1
ATOM 2565 C CA . ARG B 1 153 ? -12.664 -7.859 4.82 1 97.81 153 ARG B CA 1
ATOM 2566 C C . ARG B 1 153 ? -13.359 -7.102 3.689 1 97.81 153 ARG B C 1
ATOM 2568 O O . ARG B 1 153 ? -12.75 -6.844 2.646 1 97.81 153 ARG B O 1
ATOM 2575 N N . GLY B 1 154 ? -14.633 -6.645 3.977 1 97.19 154 GLY B N 1
ATOM 2576 C CA . GLY B 1 154 ? -15.375 -5.863 2.998 1 97.19 154 GLY B CA 1
ATOM 2577 C C . GLY B 1 154 ? -16.047 -6.719 1.939 1 97.19 154 GLY B C 1
ATOM 2578 O O . GLY B 1 154 ? -15.672 -7.879 1.745 1 97.19 154 GLY B O 1
ATOM 2579 N N . ARG B 1 155 ? -16.906 -6.129 1.151 1 96.19 155 ARG B N 1
ATOM 2580 C CA . ARG B 1 155 ? -17.688 -6.883 0.177 1 96.19 155 ARG B CA 1
ATOM 2581 C C . ARG B 1 155 ? -17.281 -6.523 -1.248 1 96.19 155 ARG B C 1
ATOM 2583 O O . ARG B 1 155 ? -17.922 -6.953 -2.209 1 96.19 155 ARG B O 1
ATOM 2590 N N . GLY B 1 156 ? -16.297 -5.75 -1.366 1 98.12 156 GLY B N 1
ATOM 2591 C CA . GLY B 1 156 ? -15.875 -5.277 -2.676 1 98.12 156 GLY B CA 1
ATOM 2592 C C . GLY B 1 156 ? -14.914 -6.223 -3.369 1 98.12 156 GLY B C 1
ATOM 2593 O O . GLY B 1 156 ? -15.102 -7.441 -3.34 1 98.12 156 GLY B O 1
ATOM 2594 N N . LEU B 1 157 ? -13.906 -5.762 -4.047 1 98.81 157 LEU B N 1
ATOM 2595 C CA . LEU B 1 157 ? -12.977 -6.414 -4.965 1 98.81 157 LEU B CA 1
ATOM 2596 C C . LEU B 1 157 ? -12.422 -7.695 -4.355 1 98.81 157 LEU B C 1
ATOM 2598 O O . LEU B 1 157 ? -12.297 -8.711 -5.039 1 98.81 157 LEU B O 1
ATOM 2602 N N . PHE B 1 158 ? -12.094 -7.625 -3.049 1 98.94 158 PHE B N 1
ATOM 2603 C CA . PHE B 1 158 ? -11.297 -8.711 -2.49 1 98.94 158 PHE B CA 1
ATOM 2604 C C . PHE B 1 158 ? -12.117 -9.523 -1.489 1 98.94 158 PHE B C 1
ATOM 2606 O O . PHE B 1 158 ? -11.633 -10.523 -0.952 1 98.94 158 PHE B O 1
ATOM 2613 N N . GLY B 1 159 ? -13.359 -9.125 -1.246 1 98.56 159 GLY B N 1
ATOM 2614 C CA . GLY B 1 159 ? -14.164 -9.703 -0.179 1 98.56 159 GLY B CA 1
ATOM 2615 C C . GLY B 1 159 ? -14.398 -11.188 -0.35 1 98.56 159 GLY B C 1
ATOM 2616 O O . GLY B 1 159 ? -14.367 -11.945 0.625 1 98.56 159 GLY B O 1
ATOM 2617 N N . ALA B 1 160 ? -14.539 -11.641 -1.562 1 98.56 160 ALA B N 1
ATOM 2618 C CA . ALA B 1 160 ? -14.945 -13.023 -1.799 1 98.56 160 ALA B CA 1
ATOM 2619 C C . ALA B 1 160 ? -13.781 -13.844 -2.35 1 98.56 160 ALA B C 1
ATOM 2621 O O . ALA B 1 160 ? -13.938 -15.031 -2.666 1 98.56 160 ALA B O 1
ATOM 2622 N N . VAL B 1 161 ? -12.609 -13.25 -2.494 1 98.94 161 VAL B N 1
ATOM 2623 C CA . VAL B 1 161 ? -11.461 -13.914 -3.104 1 98.94 161 VAL B CA 1
ATOM 2624 C C . VAL B 1 161 ? -11.062 -15.125 -2.27 1 98.94 161 VAL B C 1
ATOM 2626 O O . VAL B 1 161 ? -11 -15.055 -1.039 1 98.94 161 VAL B O 1
ATOM 2629 N N . THR B 1 162 ? -10.75 -16.203 -2.977 1 98.94 162 THR B N 1
ATOM 2630 C CA . THR B 1 162 ? -10.375 -17.422 -2.252 1 98.94 162 THR B CA 1
ATOM 2631 C C . THR B 1 162 ? -8.961 -17.844 -2.605 1 98.94 162 THR B C 1
ATOM 2633 O O . THR B 1 162 ? -8.32 -18.578 -1.845 1 98.94 162 THR B O 1
ATOM 2636 N N . HIS B 1 163 ? -8.484 -17.453 -3.773 1 98.88 163 HIS B N 1
ATOM 2637 C CA . HIS B 1 163 ? -7.125 -17.766 -4.207 1 98.88 163 HIS B CA 1
ATOM 2638 C C . HIS B 1 163 ? -6.496 -16.594 -4.941 1 98.88 163 HIS B C 1
ATOM 2640 O O . HIS B 1 163 ? -7.191 -15.836 -5.625 1 98.88 163 HIS B O 1
ATOM 2646 N N . ILE B 1 164 ? -5.238 -16.438 -4.84 1 98.94 164 ILE B N 1
ATOM 2647 C CA . ILE B 1 164 ? -4.449 -15.391 -5.496 1 98.94 164 ILE B CA 1
ATOM 2648 C C . ILE B 1 164 ? -3.281 -16.031 -6.25 1 98.94 164 ILE B C 1
ATOM 2650 O O . ILE B 1 164 ? -2.523 -16.812 -5.676 1 98.94 164 ILE B O 1
ATOM 2654 N N . GLN B 1 165 ? -3.174 -15.781 -7.445 1 98.81 165 GLN B N 1
ATOM 2655 C CA . GLN B 1 165 ? -2.109 -16.297 -8.297 1 98.81 165 GLN B CA 1
ATOM 2656 C C . GLN B 1 165 ? -1.167 -15.188 -8.742 1 98.81 165 GLN B C 1
ATOM 2658 O O . GLN B 1 165 ? -1.614 -14.148 -9.234 1 98.81 165 GLN B O 1
ATOM 2663 N N . ARG B 1 166 ? 0.098 -15.289 -8.492 1 98.81 166 ARG B N 1
ATOM 2664 C CA . ARG B 1 166 ? 1.118 -14.422 -9.078 1 98.81 166 ARG B CA 1
ATOM 2665 C C . ARG B 1 166 ? 1.805 -15.102 -10.258 1 98.81 166 ARG B C 1
ATOM 2667 O O . ARG B 1 166 ? 2.383 -16.172 -10.109 1 98.81 166 ARG B O 1
ATOM 2674 N N . ILE B 1 167 ? 1.793 -14.453 -11.414 1 98.12 167 ILE B N 1
ATOM 2675 C CA . ILE B 1 167 ? 2.426 -15.016 -12.602 1 98.12 167 ILE B CA 1
ATOM 2676 C C . ILE B 1 167 ? 3.102 -13.906 -13.406 1 98.12 167 ILE B C 1
ATOM 2678 O O . ILE B 1 167 ? 2.934 -12.719 -13.102 1 98.12 167 ILE B O 1
ATOM 2682 N N . ASP B 1 168 ? 3.992 -14.328 -14.281 1 97.19 168 ASP B N 1
ATOM 2683 C CA . ASP B 1 168 ? 4.621 -13.438 -15.258 1 97.19 168 ASP B CA 1
ATOM 2684 C C . ASP B 1 168 ? 5.414 -12.336 -14.555 1 97.19 168 ASP B C 1
ATOM 2686 O O . ASP B 1 168 ? 5.332 -11.164 -14.938 1 97.19 168 ASP B O 1
ATOM 2690 N N . ALA B 1 169 ? 6.082 -12.727 -13.492 1 98.38 169 ALA B N 1
ATOM 2691 C CA . ALA B 1 169 ? 6.902 -11.742 -12.797 1 98.38 169 ALA B CA 1
ATOM 2692 C C . ALA B 1 169 ? 8.18 -11.438 -13.578 1 98.38 169 ALA B C 1
ATOM 2694 O O . ALA B 1 169 ? 8.766 -12.336 -14.188 1 98.38 169 ALA B O 1
ATOM 2695 N N . ARG B 1 170 ? 8.523 -10.242 -13.594 1 98.75 170 ARG B N 1
ATOM 2696 C CA . ARG B 1 170 ? 9.844 -9.766 -13.992 1 98.75 170 ARG B CA 1
ATOM 2697 C C . ARG B 1 170 ? 10.539 -9.047 -12.836 1 98.75 170 ARG B C 1
ATOM 2699 O O . ARG B 1 170 ? 10.031 -8.047 -12.328 1 98.75 170 ARG B O 1
ATOM 2706 N N . GLY B 1 171 ? 11.68 -9.633 -12.453 1 98.88 171 GLY B N 1
ATOM 2707 C CA . GLY B 1 171 ? 12.398 -9.07 -11.312 1 98.88 171 GLY B CA 1
ATOM 2708 C C . GLY B 1 171 ? 11.859 -9.547 -9.977 1 98.88 171 GLY B C 1
ATOM 2709 O O . GLY B 1 171 ? 11.047 -10.469 -9.922 1 98.88 171 GLY B O 1
ATOM 2710 N N . GLY B 1 172 ? 12.43 -8.945 -8.883 1 98.94 172 GLY B N 1
ATOM 2711 C CA . GLY B 1 172 ? 11.922 -9.117 -7.531 1 98.94 172 GLY B CA 1
ATOM 2712 C C . GLY B 1 172 ? 12.625 -10.211 -6.758 1 98.94 172 GLY B C 1
ATOM 2713 O O . GLY B 1 172 ? 12.477 -10.32 -5.539 1 98.94 172 GLY B O 1
ATOM 2714 N N . ALA B 1 173 ? 13.398 -11.023 -7.461 1 98.75 173 ALA B N 1
ATOM 2715 C CA . ALA B 1 173 ? 14.062 -12.117 -6.766 1 98.75 173 ALA B CA 1
ATOM 2716 C C . ALA B 1 173 ? 15.195 -11.602 -5.887 1 98.75 173 ALA B C 1
ATOM 2718 O O . ALA B 1 173 ? 15.836 -10.602 -6.211 1 98.75 173 ALA B O 1
ATOM 2719 N N . ALA B 1 174 ? 15.453 -12.367 -4.875 1 97.75 174 ALA B N 1
ATOM 2720 C CA . ALA B 1 174 ? 16.578 -12.039 -4.008 1 97.75 174 ALA B CA 1
ATOM 2721 C C . ALA B 1 174 ? 17.906 -12.164 -4.754 1 97.75 174 ALA B C 1
ATOM 2723 O O . ALA B 1 174 ? 18.078 -13.078 -5.559 1 97.75 174 ALA B O 1
ATOM 2724 N N . PRO B 1 175 ? 18.812 -11.242 -4.453 1 95.81 175 PRO B N 1
ATOM 2725 C CA . PRO B 1 175 ? 20.156 -11.469 -4.996 1 95.81 175 PRO B CA 1
ATOM 2726 C C . PRO B 1 175 ? 20.766 -12.781 -4.531 1 95.81 175 PRO B C 1
ATOM 2728 O O . PRO B 1 175 ? 20.547 -13.203 -3.391 1 95.81 175 PRO B O 1
ATOM 2731 N N . ALA B 1 176 ? 21.562 -13.367 -5.336 1 93.44 176 ALA B N 1
ATOM 2732 C CA . ALA B 1 176 ? 22.203 -14.641 -5.031 1 93.44 176 ALA B CA 1
ATOM 2733 C C . ALA B 1 176 ? 23.469 -14.43 -4.211 1 93.44 176 ALA B C 1
ATOM 2735 O O . ALA B 1 176 ? 24.031 -15.383 -3.664 1 93.44 176 ALA B O 1
ATOM 2736 N N . THR B 1 177 ? 23.844 -13.273 -4.023 1 93 177 THR B N 1
ATOM 2737 C CA . THR B 1 177 ? 25.094 -12.977 -3.322 1 93 177 THR B CA 1
ATOM 2738 C C . THR B 1 177 ? 24.875 -12.977 -1.812 1 93 177 THR B C 1
ATOM 2740 O O . THR B 1 177 ? 23.766 -12.711 -1.338 1 93 177 THR B O 1
ATOM 2743 N N . ALA B 1 178 ? 25.984 -13.242 -1.09 1 93.06 178 ALA B N 1
ATOM 2744 C CA . ALA B 1 178 ? 25.938 -13.117 0.365 1 93.06 178 ALA B CA 1
ATOM 2745 C C . ALA B 1 178 ? 25.625 -11.688 0.782 1 93.06 178 ALA B C 1
ATOM 2747 O O . ALA B 1 178 ? 25.828 -10.75 0.009 1 93.06 178 ALA B O 1
ATOM 2748 N N . CYS B 1 179 ? 24.984 -11.641 1.979 1 96.12 179 CYS B N 1
ATOM 2749 C CA . CYS B 1 179 ? 24.547 -10.328 2.445 1 96.12 179 CYS B CA 1
ATOM 2750 C C . CYS B 1 179 ? 25.125 -10.031 3.828 1 96.12 179 CYS B C 1
ATOM 2752 O O . CYS B 1 179 ? 25.656 -10.922 4.488 1 96.12 179 CYS B O 1
ATOM 2754 N N . GLY B 1 180 ? 25.141 -8.656 4.141 1 93.94 180 GLY B N 1
ATOM 2755 C CA . GLY B 1 180 ? 25.547 -8.188 5.453 1 93.94 180 GLY B CA 1
ATOM 2756 C C . GLY B 1 180 ? 24.891 -6.871 5.84 1 93.94 180 GLY B C 1
ATOM 2757 O O . GLY B 1 180 ? 24.203 -6.25 5.031 1 93.94 180 GLY B O 1
ATOM 2758 N N . GLY B 1 181 ? 24.984 -6.594 7.152 1 92.94 181 GLY B N 1
ATOM 2759 C CA . GLY B 1 181 ? 24.469 -5.328 7.645 1 92.94 181 GLY B CA 1
ATOM 2760 C C . GLY B 1 181 ? 23 -5.391 8.023 1 92.94 181 GLY B C 1
ATOM 2761 O O . GLY B 1 181 ? 22.391 -6.465 8.008 1 92.94 181 GLY B O 1
ATOM 2762 N N . ASP B 1 182 ? 22.422 -4.223 8.367 1 93.19 182 ASP B N 1
ATOM 2763 C CA . ASP B 1 182 ? 21.078 -4.199 8.922 1 93.19 182 ASP B CA 1
ATOM 2764 C C . ASP B 1 182 ? 20.109 -3.469 7.984 1 93.19 182 ASP B C 1
ATOM 2766 O O . ASP B 1 182 ? 18.906 -3.418 8.242 1 93.19 182 ASP B O 1
ATOM 2770 N N . GLN B 1 183 ? 20.719 -3.076 6.852 1 93.56 183 GLN B N 1
ATOM 2771 C CA . GLN B 1 183 ? 19.859 -2.33 5.938 1 93.56 183 GLN B CA 1
ATOM 2772 C C . GLN B 1 183 ? 19.203 -3.258 4.918 1 93.56 183 GLN B C 1
ATOM 2774 O O . GLN B 1 183 ? 19.875 -4.082 4.293 1 93.56 183 GLN B O 1
ATOM 2779 N N . PRO B 1 184 ? 17.906 -3.076 4.762 1 97.56 184 PRO B N 1
ATOM 2780 C CA . PRO B 1 184 ? 17.25 -3.881 3.727 1 97.56 184 PRO B CA 1
ATOM 2781 C C . PRO B 1 184 ? 17.609 -3.432 2.312 1 97.56 184 PRO B C 1
ATOM 2783 O O . PRO B 1 184 ? 18.172 -2.354 2.131 1 97.56 184 PRO B O 1
ATOM 2786 N N . ILE B 1 185 ? 17.344 -4.305 1.372 1 97.94 185 ILE B N 1
ATOM 2787 C CA . ILE B 1 185 ? 17.406 -3.934 -0.038 1 97.94 185 ILE B CA 1
ATOM 2788 C C . ILE B 1 185 ? 16.031 -4.105 -0.679 1 97.94 185 ILE B C 1
ATOM 2790 O O . ILE B 1 185 ? 15.18 -4.844 -0.169 1 97.94 185 ILE B O 1
ATOM 2794 N N . ALA B 1 186 ? 15.844 -3.363 -1.743 1 98.81 186 ALA B N 1
ATOM 2795 C CA . ALA B 1 186 ? 14.617 -3.447 -2.537 1 98.81 186 ALA B CA 1
ATOM 2796 C C . ALA B 1 186 ? 14.93 -3.859 -3.975 1 98.81 186 ALA B C 1
ATOM 2798 O O . ALA B 1 186 ? 15.781 -3.256 -4.633 1 98.81 186 ALA B O 1
ATOM 2799 N N . VAL B 1 187 ? 14.258 -4.875 -4.461 1 98.88 187 VAL B N 1
ATOM 2800 C CA . VAL B 1 187 ? 14.43 -5.328 -5.836 1 98.88 187 VAL B CA 1
ATOM 2801 C C . VAL B 1 187 ? 13.172 -5.031 -6.645 1 98.88 187 VAL B C 1
ATOM 2803 O O . VAL B 1 187 ? 12.094 -5.543 -6.336 1 98.88 187 VAL B O 1
ATOM 2806 N N . PRO B 1 188 ? 13.258 -4.207 -7.652 1 98.94 188 PRO B N 1
ATOM 2807 C CA . PRO B 1 188 ? 12.07 -3.869 -8.438 1 98.94 188 PRO B CA 1
ATOM 2808 C C . PRO B 1 188 ? 11.438 -5.086 -9.109 1 98.94 188 PRO B C 1
ATOM 2810 O O . PRO B 1 188 ? 12.148 -6.012 -9.516 1 98.94 188 PRO B O 1
ATOM 2813 N N . PHE B 1 189 ? 10.125 -5.039 -9.242 1 98.94 189 PHE B N 1
ATOM 2814 C CA . PHE B 1 189 ? 9.453 -6.098 -9.984 1 98.94 189 PHE B CA 1
ATOM 2815 C C . PHE B 1 189 ? 8.18 -5.57 -10.641 1 98.94 189 PHE B C 1
ATOM 2817 O O . PHE B 1 189 ? 7.668 -4.516 -10.258 1 98.94 189 PHE B O 1
ATOM 2824 N N . ARG B 1 190 ? 7.695 -6.289 -11.617 1 98.94 190 ARG B N 1
ATOM 2825 C CA . ARG B 1 190 ? 6.332 -6.312 -12.125 1 98.94 190 ARG B CA 1
ATOM 2826 C C . ARG B 1 190 ? 5.773 -7.73 -12.148 1 98.94 190 ARG B C 1
ATOM 2828 O O . ARG B 1 190 ? 6.527 -8.695 -12.289 1 98.94 190 ARG B O 1
ATOM 2835 N N . ALA B 1 191 ? 4.504 -7.82 -12.039 1 98.81 191 ALA B N 1
ATOM 2836 C CA . ALA B 1 191 ? 3.869 -9.133 -12.07 1 98.81 191 ALA B CA 1
ATOM 2837 C C . ALA B 1 191 ? 2.373 -9.016 -12.352 1 98.81 191 ALA B C 1
ATOM 2839 O O . ALA B 1 191 ? 1.796 -7.934 -12.219 1 98.81 191 ALA B O 1
ATOM 2840 N N . VAL B 1 192 ? 1.819 -10.125 -12.719 1 98.81 192 VAL B N 1
ATOM 2841 C CA . VAL B 1 192 ? 0.372 -10.234 -12.867 1 98.81 192 VAL B CA 1
ATOM 2842 C C . VAL B 1 192 ? -0.207 -11.016 -11.688 1 98.81 192 VAL B C 1
ATOM 2844 O O . VAL B 1 192 ? 0.272 -12.102 -11.359 1 98.81 192 VAL B O 1
ATOM 2847 N N . TYR B 1 193 ? -1.172 -10.422 -11.086 1 98.88 193 TYR B N 1
ATOM 2848 C CA . TYR B 1 193 ? -1.945 -11.102 -10.055 1 98.88 193 TYR B CA 1
ATOM 2849 C C . TYR B 1 193 ? -3.355 -11.414 -10.547 1 98.88 193 TYR B C 1
ATOM 2851 O O . TYR B 1 193 ? -4.039 -10.539 -11.078 1 98.88 193 TYR B O 1
ATOM 2859 N N . ARG B 1 194 ? -3.67 -12.656 -10.359 1 98.88 194 ARG B N 1
ATOM 2860 C CA . ARG B 1 194 ? -5.031 -13.109 -10.625 1 98.88 194 ARG B CA 1
ATOM 2861 C C . ARG B 1 194 ? -5.742 -13.492 -9.328 1 98.88 194 ARG B C 1
ATOM 2863 O O . ARG B 1 194 ? -5.184 -14.203 -8.492 1 98.88 194 ARG B O 1
ATOM 2870 N N . PHE B 1 195 ? -6.941 -12.984 -9.25 1 98.94 195 PHE B N 1
ATOM 2871 C CA . PHE B 1 195 ? -7.758 -13.258 -8.07 1 98.94 195 PHE B CA 1
ATOM 2872 C C . PHE B 1 195 ? -8.961 -14.125 -8.43 1 98.94 195 PHE B C 1
ATOM 2874 O O . PHE B 1 195 ? -9.656 -13.844 -9.406 1 98.94 195 PHE B O 1
ATOM 2881 N N . PHE B 1 196 ? -9.188 -15.141 -7.605 1 98.88 196 PHE B N 1
ATOM 2882 C CA . PHE B 1 196 ? -10.211 -16.125 -7.891 1 98.88 196 PHE B CA 1
ATOM 2883 C C . PHE B 1 196 ? -11.227 -16.203 -6.758 1 98.88 196 PHE B C 1
ATOM 2885 O O . PHE B 1 196 ? -10.883 -15.992 -5.594 1 98.88 196 PHE B O 1
ATOM 2892 N N . VAL B 1 197 ? -12.453 -16.516 -7.137 1 98.75 197 VAL B N 1
ATOM 2893 C CA . VAL B 1 197 ? -13.531 -16.75 -6.18 1 98.75 197 VAL B CA 1
ATOM 2894 C C . VAL B 1 197 ? -14.109 -18.156 -6.375 1 98.75 197 VAL B C 1
ATOM 2896 O O . VAL B 1 197 ? -14.125 -18.672 -7.492 1 98.75 197 VAL B O 1
ATOM 2899 N N . THR B 1 198 ? -14.508 -18.75 -5.199 1 97.19 198 THR B N 1
ATOM 2900 C CA . THR B 1 198 ? -15.156 -20.062 -5.285 1 97.19 198 THR B CA 1
ATOM 2901 C C . THR B 1 198 ? -16.641 -19.906 -5.605 1 97.19 198 THR B C 1
ATOM 2903 O O . THR B 1 198 ? -17.312 -19.031 -5.047 1 97.19 198 THR B O 1
ATOM 2906 N N . ARG B 1 199 ? -17.109 -20.688 -6.59 1 87.94 199 ARG B N 1
ATOM 2907 C CA . ARG B 1 199 ? -18.531 -20.703 -6.945 1 87.94 199 ARG B CA 1
ATOM 2908 C C . ARG B 1 199 ? -19.344 -21.562 -5.984 1 87.94 199 ARG B C 1
ATOM 2910 O O . ARG B 1 199 ? -18.828 -22.562 -5.477 1 87.94 199 ARG B O 1
#

Solvent-accessible surface area (backbone atoms only — not comparable to full-atom values): 22319 Å² total; per-residue (Å²): 131,87,79,72,76,76,74,76,78,78,81,78,79,80,78,78,79,76,82,74,80,83,75,84,81,76,83,81,79,80,77,78,75,74,80,70,74,79,66,76,78,74,78,52,69,69,51,57,76,56,37,73,76,72,86,66,55,75,89,49,50,77,65,90,61,51,41,79,43,31,46,29,40,34,47,17,21,31,24,28,34,47,52,97,47,33,63,38,84,68,35,45,28,27,45,30,46,35,34,33,61,83,71,74,39,83,45,49,31,37,34,31,63,80,46,28,39,32,27,27,77,56,47,5,19,32,26,48,38,81,69,44,73,48,83,38,93,46,84,54,17,36,51,33,31,23,22,37,48,39,80,53,36,42,84,44,92,26,28,63,45,44,33,39,32,41,38,82,40,45,31,33,30,70,72,91,57,80,42,71,68,88,60,49,50,48,28,52,28,37,31,35,37,36,33,22,26,69,112,137,85,79,87,73,77,77,70,80,74,72,75,83,76,76,80,71,78,85,78,81,80,74,82,79,74,82,78,76,79,74,77,72,70,79,69,73,76,64,76,76,75,75,53,70,69,52,57,77,59,36,72,75,73,86,67,55,74,90,51,50,76,64,90,60,50,40,79,43,32,47,29,41,35,46,18,22,30,25,28,34,47,52,96,48,34,64,37,85,67,36,45,29,28,46,29,45,34,33,33,61,83,71,74,39,83,46,50,31,38,34,31,64,81,45,28,39,32,27,27,76,56,49,4,19,32,25,49,39,81,69,44,75,48,83,38,93,47,84,55,16,37,52,32,31,23,22,36,47,42,81,54,36,42,83,44,93,26,29,64,44,43,33,39,31,41,37,80,40,46,30,32,31,69,70,90,58,79,43,69,68,89,60,49,50,48,27,54,26,36,30,36,36,36,34,20,26,69,113

InterPro domains:
  IPR021851 Protein of unknown function DUF3455 [PF11937] (63-196)